Protein AF-0000000086746735 (afdb_homodimer)

InterPro domains:
  IPR012912 Plasmid pRiA4b, Orf3-like domain [PF07929] (5-179)
  IPR012912 Plasmid pRiA4b, Orf3-like domain [PTHR41878] (3-184)
  IPR024047 MM3350-like superfamily [G3DSA:3.10.290.30] (1-184)
  IPR024047 MM3350-like superfamily [SSF159941] (3-183)

Organism: NCBI:txid471575

Structure (mmCIF, N/CA/C/O backbone):
data_AF-0000000086746735-model_v1
#
loop_
_entity.id
_entity.type
_entity.pdbx_description
1 polymer 'Plasmid pRiA4b ORF-3 family protein'
#
loop_
_atom_site.group_PDB
_atom_site.id
_atom_site.type_symbol
_atom_site.label_atom_id
_atom_site.label_alt_id
_atom_site.label_comp_id
_atom_site.label_asym_id
_atom_site.label_entity_id
_atom_site.label_seq_id
_atom_site.pdbx_PDB_ins_code
_atom_site.Cartn_x
_atom_site.Cartn_y
_atom_site.Cartn_z
_atom_site.occupancy
_atom_site.B_iso_or_equiv
_atom_site.auth_seq_id
_atom_site.auth_comp_id
_atom_site.auth_asym_id
_atom_site.auth_atom_id
_atom_site.pdbx_PDB_model_num
ATOM 1 N N . MET A 1 1 ? 22.703 3.256 18.891 1 47.88 1 MET A N 1
ATOM 2 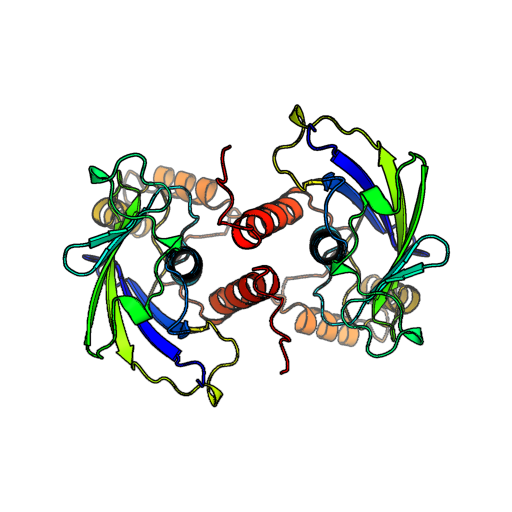C CA . MET A 1 1 ? 21.75 4.07 19.641 1 47.88 1 MET A CA 1
ATOM 3 C C . MET A 1 1 ? 20.328 3.59 19.422 1 47.88 1 MET A C 1
ATOM 5 O O . MET A 1 1 ? 20 3.078 18.344 1 47.88 1 MET A O 1
ATOM 9 N N . ASN A 1 2 ? 19.422 3.311 20.438 1 69.88 2 ASN A N 1
ATOM 10 C CA . ASN A 1 2 ? 18.078 2.756 20.422 1 69.88 2 ASN A CA 1
ATOM 11 C C . ASN A 1 2 ? 17.109 3.654 19.656 1 69.88 2 ASN A C 1
ATOM 13 O O . ASN A 1 2 ? 17.234 4.879 19.688 1 69.88 2 ASN A O 1
ATOM 17 N N . GLU A 1 3 ? 16.469 3.223 18.734 1 84 3 GLU A N 1
ATOM 18 C CA . GLU A 1 3 ? 15.5 3.977 17.953 1 84 3 GLU A CA 1
ATOM 19 C C . GLU A 1 3 ? 14.492 4.691 18.844 1 84 3 GLU A C 1
ATOM 21 O O . GLU A 1 3 ? 13.969 4.102 19.797 1 84 3 GLU A O 1
ATOM 26 N N . LYS A 1 4 ? 14.484 6.066 18.797 1 94.19 4 LYS A N 1
ATOM 27 C CA . LYS A 1 4 ? 13.477 6.867 19.484 1 94.19 4 LYS A CA 1
ATOM 28 C C . LYS A 1 4 ? 12.219 7.02 18.625 1 94.19 4 LYS A C 1
ATOM 30 O O . LYS A 1 4 ? 12.297 7.035 17.391 1 94.19 4 LYS A O 1
ATOM 35 N N . PHE A 1 5 ? 11.078 7.09 19.344 1 97.75 5 PHE A N 1
ATOM 36 C CA . PHE A 1 5 ? 9.82 7.285 18.641 1 97.75 5 PHE A CA 1
ATOM 37 C C . PHE A 1 5 ? 9.156 8.586 19.078 1 97.75 5 PHE A C 1
ATOM 39 O O . PHE A 1 5 ? 9.148 8.922 20.266 1 97.75 5 PHE A O 1
ATOM 46 N N . TYR A 1 6 ? 8.641 9.32 18.062 1 98.5 6 TYR A N 1
ATOM 47 C CA . TYR A 1 6 ? 7.938 10.586 18.281 1 98.5 6 TYR A CA 1
ATOM 48 C C . TYR A 1 6 ? 6.43 10.398 18.141 1 98.5 6 TYR A C 1
ATOM 50 O O . TYR A 1 6 ? 5.953 9.789 17.188 1 98.5 6 TYR A O 1
ATOM 58 N N . GLN A 1 7 ? 5.738 10.836 19.125 1 98.81 7 GLN A N 1
ATOM 59 C CA . GLN A 1 7 ? 4.297 10.992 18.984 1 98.81 7 GLN A CA 1
ATOM 60 C C . GLN A 1 7 ? 3.941 12.383 18.469 1 98.81 7 GLN A C 1
ATOM 62 O O . GLN A 1 7 ? 4.289 13.391 19.094 1 98.81 7 GLN A O 1
ATOM 67 N N . LEU A 1 8 ? 3.232 12.445 17.375 1 98.88 8 LEU A N 1
ATOM 68 C CA . LEU A 1 8 ? 2.857 13.688 16.719 1 98.88 8 LEU A CA 1
ATOM 69 C C . LEU A 1 8 ? 1.342 13.859 16.703 1 98.88 8 LEU A C 1
ATOM 71 O O . LEU A 1 8 ? 0.602 12.875 16.703 1 98.88 8 LEU A O 1
ATOM 75 N N . LYS A 1 9 ? 0.93 15.062 16.719 1 98.94 9 LYS A N 1
ATOM 76 C CA . LYS A 1 9 ? -0.452 15.414 16.406 1 98.94 9 LYS A CA 1
ATOM 77 C C . LYS A 1 9 ? -0.519 16.391 15.227 1 98.94 9 LYS A C 1
ATOM 79 O O . LYS A 1 9 ? 0.127 17.438 15.242 1 98.94 9 LYS A O 1
ATOM 84 N N . ILE A 1 10 ? -1.22 16 14.266 1 98.94 10 ILE A N 1
ATOM 85 C CA . ILE A 1 10 ? -1.415 16.859 13.102 1 98.94 10 ILE A CA 1
ATOM 86 C C . ILE A 1 10 ? -2.861 17.344 13.055 1 98.94 10 ILE A C 1
ATOM 88 O O . ILE A 1 10 ? -3.795 16.562 13.242 1 98.94 10 ILE A O 1
ATOM 92 N N . THR A 1 11 ? -3.033 18.609 12.859 1 98.94 11 THR A N 1
ATOM 93 C CA . THR A 1 11 ? -4.352 19.234 12.797 1 98.94 11 THR A CA 1
ATOM 94 C C . THR A 1 11 ? -4.488 20.078 11.539 1 98.94 11 THR A C 1
ATOM 96 O O . THR A 1 11 ? -3.578 20.844 11.195 1 98.94 11 THR A O 1
ATOM 99 N N . LEU A 1 12 ? -5.562 19.844 10.812 1 98.81 12 LEU A N 1
ATOM 100 C CA . LEU A 1 12 ? -5.867 20.719 9.688 1 98.81 12 LEU A CA 1
ATOM 101 C C . LEU A 1 12 ? -6.309 22.094 10.18 1 98.81 12 LEU A C 1
ATOM 103 O O . LEU A 1 12 ? -7.363 22.219 10.797 1 98.81 12 LEU A O 1
ATOM 107 N N . ILE A 1 13 ? -5.594 23.094 9.852 1 98.56 13 ILE A N 1
ATOM 108 C CA . ILE A 1 13 ? -5.812 24.438 10.375 1 98.56 13 ILE A CA 1
ATOM 109 C C . ILE A 1 13 ? -7.156 24.984 9.883 1 98.56 13 ILE A C 1
ATOM 111 O O . ILE A 1 13 ? -7.512 24.797 8.711 1 98.56 13 ILE A O 1
ATOM 115 N N . ASP A 1 14 ? -7.957 25.594 10.758 1 97.44 14 ASP A N 1
ATOM 116 C CA . ASP A 1 14 ? -9.203 26.328 10.516 1 97.44 14 ASP A CA 1
ATOM 117 C C . ASP A 1 14 ? -10.375 25.359 10.359 1 97.44 14 ASP A C 1
ATOM 119 O O . ASP A 1 14 ? -11.523 25.797 10.203 1 97.44 14 ASP A O 1
ATOM 123 N N . SER A 1 15 ? -10.109 24.078 10.383 1 97.31 15 SER A N 1
ATOM 124 C CA . SER A 1 15 ? -11.227 23.141 10.336 1 97.31 15 SER A CA 1
ATOM 125 C C . SER A 1 15 ? -12.062 23.203 11.609 1 97.31 15 SER A C 1
ATOM 127 O O . SER A 1 15 ? -11.516 23.281 12.711 1 97.31 15 SER A O 1
ATOM 129 N N . GLN A 1 16 ? -13.367 23.219 11.414 1 94.12 16 GLN A N 1
ATOM 130 C CA . GLN A 1 16 ? -14.305 23.25 12.531 1 94.12 16 GLN A CA 1
ATOM 131 C C . GLN A 1 16 ? -15.531 22.375 12.25 1 94.12 16 GLN A C 1
ATOM 133 O O . GLN A 1 16 ? -16.297 22.656 11.32 1 94.12 16 GLN A O 1
ATOM 138 N N . PRO A 1 17 ? -15.781 21.391 13.109 1 95.56 17 PRO A N 1
ATOM 139 C CA . PRO A 1 17 ? -14.898 20.906 14.172 1 95.56 17 PRO A CA 1
ATOM 140 C C . PRO A 1 17 ? -13.539 20.453 13.633 1 95.56 17 PRO A C 1
ATOM 142 O O . PRO A 1 17 ? -13.398 20.203 12.438 1 95.56 17 PRO A O 1
ATOM 145 N N . ALA A 1 18 ? -12.648 20.281 14.508 1 98.06 18 ALA A N 1
ATOM 146 C CA . ALA A 1 18 ? -11.258 20.047 14.125 1 98.06 18 ALA A CA 1
ATOM 147 C C . ALA A 1 18 ? -11.094 18.688 13.461 1 98.06 18 ALA A C 1
ATOM 149 O O . ALA A 1 18 ? -11.68 17.703 13.898 1 98.06 18 ALA A O 1
ATOM 150 N N . ILE A 1 19 ? -10.406 18.641 12.43 1 98.69 19 ILE A N 1
ATOM 151 C CA . ILE A 1 19 ? -9.906 17.422 11.797 1 98.69 19 ILE A CA 1
ATOM 152 C C . ILE A 1 19 ? -8.453 17.188 12.203 1 98.69 19 ILE A C 1
ATOM 154 O O . ILE A 1 19 ? -7.582 18.016 11.93 1 98.69 19 ILE A O 1
ATOM 158 N N . TRP A 1 20 ? -8.195 16.062 12.844 1 98.88 20 TRP A N 1
ATOM 159 C CA . TRP A 1 20 ? -6.844 15.867 13.352 1 98.88 20 TRP A CA 1
ATOM 160 C C . TRP A 1 20 ? -6.527 14.375 13.484 1 98.88 20 TRP A C 1
ATOM 162 O O . TRP A 1 20 ? -7.426 13.539 13.414 1 98.88 20 TRP A O 1
ATOM 172 N N . ARG A 1 21 ? -5.25 14.102 13.578 1 98.94 21 ARG A N 1
ATOM 173 C CA . ARG A 1 21 ? -4.727 12.766 13.828 1 98.94 21 ARG A CA 1
ATOM 174 C C . ARG A 1 21 ? -3.607 12.797 14.859 1 98.94 21 ARG A C 1
ATOM 176 O O . ARG A 1 21 ? -2.816 13.734 14.898 1 98.94 21 ARG A O 1
ATOM 183 N N . ARG A 1 22 ? -3.525 11.836 15.719 1 98.88 22 ARG A N 1
ATOM 184 C CA . ARG A 1 22 ? -2.4 11.555 16.609 1 98.88 22 ARG A CA 1
ATOM 185 C C . ARG A 1 22 ? -1.713 10.25 16.203 1 98.88 22 ARG A C 1
ATOM 187 O O . ARG A 1 22 ? -2.354 9.195 16.141 1 98.88 22 ARG A O 1
ATOM 194 N N . PHE A 1 23 ? -0.438 10.312 15.891 1 98.81 23 PHE A N 1
ATOM 195 C CA . PHE A 1 23 ? 0.25 9.125 15.391 1 98.81 23 PHE A CA 1
ATOM 196 C C . PHE A 1 23 ? 1.713 9.125 15.812 1 98.81 23 PHE A C 1
ATOM 198 O O . PHE A 1 23 ? 2.229 10.148 16.281 1 98.81 23 PHE A O 1
ATOM 205 N N . VAL A 1 24 ? 2.346 7.988 15.719 1 98.69 24 VAL A N 1
ATOM 206 C CA . VAL A 1 24 ? 3.725 7.793 16.156 1 98.69 24 VAL A CA 1
ATOM 207 C C . VAL A 1 24 ? 4.598 7.426 14.961 1 98.69 24 VAL A C 1
ATOM 209 O O . VAL A 1 24 ? 4.172 6.684 14.078 1 98.69 24 VAL A O 1
ATOM 212 N N . VAL A 1 25 ? 5.773 7.98 14.961 1 98.06 25 VAL A N 1
ATOM 213 C CA . VAL A 1 25 ? 6.762 7.68 13.93 1 98.06 25 VAL A CA 1
ATOM 214 C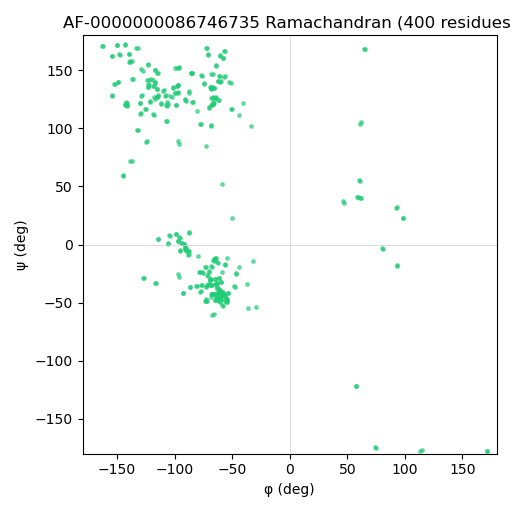 C . VAL A 1 25 ? 8.141 7.531 14.562 1 98.06 25 VAL A C 1
ATOM 216 O O . VAL A 1 25 ? 8.391 8.047 15.664 1 98.06 25 VAL A O 1
ATOM 219 N N . PRO A 1 26 ? 9.055 6.809 13.844 1 96.56 26 PRO A N 1
ATOM 220 C CA . PRO A 1 26 ? 10.445 6.895 14.289 1 96.56 26 PRO A CA 1
ATOM 221 C C . PRO A 1 26 ? 10.992 8.32 14.242 1 96.56 26 PRO A C 1
ATOM 223 O O . PRO A 1 26 ? 10.703 9.07 13.305 1 96.56 26 PRO A O 1
ATOM 226 N N . ALA A 1 27 ? 11.734 8.609 15.25 1 97 27 ALA A N 1
ATOM 227 C CA . ALA A 1 27 ? 12.336 9.938 15.273 1 97 27 ALA A CA 1
ATOM 228 C C . ALA A 1 27 ? 13.258 10.148 14.078 1 97 27 ALA A C 1
ATOM 230 O O . ALA A 1 27 ? 13.406 11.266 13.586 1 97 27 ALA A O 1
ATOM 231 N N . SER A 1 28 ? 13.859 9.102 13.562 1 94.75 28 SER A N 1
ATOM 232 C CA . SER A 1 28 ? 14.836 9.148 12.477 1 94.75 28 SER A CA 1
ATOM 233 C C . SER A 1 28 ? 14.148 9.102 11.109 1 94.75 28 SER A C 1
ATOM 235 O O . SER A 1 28 ? 14.805 8.945 10.086 1 94.75 28 SER A O 1
ATOM 237 N N . ILE A 1 29 ? 12.852 9.242 11.039 1 93.88 29 ILE A N 1
ATOM 238 C CA . ILE A 1 29 ? 12.125 9.164 9.781 1 93.88 29 ILE A CA 1
ATOM 239 C C . ILE A 1 29 ? 12.539 10.328 8.875 1 93.88 29 ILE A C 1
ATOM 241 O O . ILE A 1 29 ? 12.547 11.484 9.312 1 93.88 29 ILE A O 1
ATOM 245 N N . PRO A 1 30 ? 12.953 10.039 7.664 1 92.56 30 PRO A N 1
ATOM 246 C CA . PRO A 1 30 ? 13.156 11.148 6.723 1 92.56 30 PRO A CA 1
ATOM 247 C C . PRO A 1 30 ? 11.867 11.883 6.387 1 92.56 30 PRO A C 1
ATOM 249 O O . PRO A 1 30 ? 10.789 11.281 6.387 1 92.56 30 PRO A O 1
ATOM 252 N N . LEU A 1 31 ? 11.961 13.102 6.02 1 95.06 31 LEU A N 1
ATOM 253 C CA . LEU A 1 31 ? 10.773 13.93 5.844 1 95.06 31 LEU A CA 1
ATOM 254 C C . LEU A 1 31 ? 9.969 13.469 4.637 1 95.06 31 LEU A C 1
ATOM 256 O O . LEU A 1 31 ? 8.742 13.633 4.605 1 95.06 31 LEU A O 1
ATOM 260 N N . ASP A 1 32 ? 10.617 12.93 3.621 1 92.31 32 ASP A N 1
ATOM 261 C CA . ASP A 1 32 ? 9.844 12.406 2.496 1 92.31 32 ASP A CA 1
ATOM 262 C C . ASP A 1 32 ? 8.984 11.227 2.926 1 92.31 32 ASP A C 1
ATOM 264 O O . ASP A 1 32 ? 7.867 11.047 2.424 1 92.31 32 ASP A O 1
ATOM 268 N N . ARG A 1 33 ? 9.477 10.422 3.883 1 93.44 33 ARG A N 1
ATOM 269 C CA . ARG A 1 33 ? 8.695 9.32 4.426 1 93.44 33 ARG A CA 1
ATOM 270 C C . ARG A 1 33 ? 7.637 9.82 5.402 1 93.44 33 ARG A C 1
ATOM 272 O O . ARG A 1 33 ? 6.555 9.242 5.508 1 93.44 33 ARG A O 1
ATOM 279 N N . LEU A 1 34 ? 7.973 10.844 6.113 1 96.56 34 LEU A N 1
ATOM 280 C CA . LEU A 1 34 ? 6.953 11.469 6.949 1 96.56 34 LEU A CA 1
ATOM 281 C C . LEU A 1 34 ? 5.785 11.969 6.102 1 96.56 34 LEU A C 1
ATOM 283 O O . LEU A 1 34 ? 4.625 11.844 6.5 1 96.56 34 LEU A O 1
ATOM 287 N N . HIS A 1 35 ? 6.113 12.547 4.949 1 96.25 35 HIS A N 1
ATOM 288 C CA . HIS A 1 35 ? 5.062 12.945 4.016 1 96.25 35 HIS A CA 1
ATOM 289 C C . HIS A 1 35 ? 4.152 11.766 3.678 1 96.25 35 HIS A C 1
ATOM 291 O O . HIS A 1 35 ? 2.928 11.891 3.721 1 96.25 35 HIS A O 1
ATOM 297 N N . ASP A 1 36 ? 4.766 10.625 3.352 1 94.94 36 ASP A N 1
ATOM 298 C CA . ASP A 1 36 ? 3.971 9.445 3.047 1 94.94 36 ASP A CA 1
ATOM 299 C C . ASP A 1 36 ? 3.037 9.094 4.203 1 94.94 36 ASP A C 1
ATOM 301 O O . ASP A 1 36 ? 1.854 8.82 3.994 1 94.94 36 ASP A O 1
ATOM 305 N N . ALA A 1 37 ? 3.604 9.062 5.395 1 97.25 37 ALA A N 1
ATOM 306 C CA . ALA A 1 37 ? 2.818 8.742 6.586 1 97.25 37 ALA A CA 1
ATOM 307 C C . ALA A 1 37 ? 1.656 9.711 6.754 1 97.25 37 ALA A C 1
ATOM 309 O O . ALA A 1 37 ? 0.536 9.305 7.066 1 97.25 37 ALA A O 1
ATOM 310 N N . ILE A 1 38 ? 1.891 10.977 6.539 1 98.5 38 ILE A N 1
ATOM 311 C CA . ILE A 1 38 ? 0.874 12.016 6.688 1 98.5 38 ILE A CA 1
ATOM 312 C C . ILE A 1 38 ? -0.246 11.781 5.676 1 98.5 38 ILE A C 1
ATOM 314 O O . ILE A 1 38 ? -1.428 11.883 6.016 1 98.5 38 ILE A O 1
ATOM 318 N N . GLN A 1 39 ? 0.134 11.516 4.457 1 97.62 39 GLN A N 1
ATOM 319 C CA . GLN A 1 39 ? -0.87 11.211 3.441 1 97.62 39 GLN A CA 1
ATOM 320 C C . GLN A 1 39 ? -1.782 10.078 3.889 1 97.62 39 GLN A C 1
ATOM 322 O O . GLN A 1 39 ? -3.004 10.164 3.746 1 97.62 39 GLN A O 1
ATOM 327 N N . ILE A 1 40 ? -1.167 9.094 4.492 1 97.44 40 ILE A N 1
ATOM 328 C CA . ILE A 1 40 ? -1.916 7.914 4.898 1 97.44 40 ILE A CA 1
ATOM 329 C C . ILE A 1 40 ? -2.787 8.242 6.109 1 97.44 40 ILE A C 1
ATOM 331 O O . ILE A 1 40 ? -3.99 7.977 6.109 1 97.44 40 ILE A O 1
ATOM 335 N N . VAL A 1 41 ? -2.277 8.859 7.125 1 98.62 41 VAL A N 1
ATOM 336 C CA . VAL A 1 41 ? -3.018 9.047 8.367 1 98.62 41 VAL A CA 1
ATOM 337 C C . VAL A 1 41 ? -4.141 10.055 8.156 1 98.62 41 VAL A C 1
ATOM 339 O O . VAL A 1 41 ? -5.211 9.945 8.766 1 98.62 41 VAL A O 1
ATOM 342 N N . MET A 1 42 ? -3.939 11.023 7.336 1 98.44 42 MET A N 1
ATOM 343 C CA . MET A 1 42 ? -4.988 12.008 7.074 1 98.44 42 MET A CA 1
ATOM 344 C C . MET A 1 42 ? -5.992 11.469 6.059 1 98.44 42 MET A C 1
ATOM 346 O O . MET A 1 42 ? -7.176 11.805 6.109 1 98.44 42 MET A O 1
ATOM 350 N N . GLY A 1 43 ? -5.449 10.703 5.117 1 96.56 43 GLY A N 1
ATOM 351 C CA . GLY A 1 43 ? -6.305 10.18 4.066 1 96.56 43 GLY A CA 1
ATOM 352 C C . GLY A 1 43 ? -6.246 10.992 2.789 1 96.56 43 GLY A C 1
ATOM 353 O O . GLY A 1 43 ? -7.215 11.031 2.025 1 96.56 43 GLY A O 1
ATOM 354 N N . TRP A 1 44 ? -5.191 11.734 2.572 1 96.5 44 TRP A N 1
ATOM 355 C CA . TRP A 1 44 ? -4.961 12.414 1.303 1 96.5 44 TRP A CA 1
ATOM 356 C C . TRP A 1 44 ? -4.578 11.422 0.211 1 96.5 44 TRP A C 1
ATOM 358 O O . TRP A 1 44 ? -4.297 10.258 0.495 1 96.5 44 TRP A O 1
ATOM 368 N N . GLN A 1 45 ? -4.555 11.875 -1.029 1 91.88 45 GLN A N 1
ATOM 369 C CA . GLN A 1 45 ? -4.309 10.961 -2.146 1 91.88 45 GLN A CA 1
ATOM 370 C C . GLN A 1 45 ? -2.988 11.289 -2.84 1 91.88 45 GLN A C 1
ATOM 372 O O . GLN A 1 45 ? -2.701 10.758 -3.916 1 91.88 45 GLN A O 1
ATOM 377 N N . ASP A 1 46 ? -2.248 12.234 -2.295 1 93.12 46 ASP A N 1
ATOM 378 C CA . ASP A 1 46 ? -0.935 12.609 -2.816 1 93.12 46 ASP A CA 1
ATOM 379 C C . ASP A 1 46 ? -1.03 13.07 -4.27 1 93.12 46 ASP A C 1
ATOM 381 O O . ASP A 1 46 ? -0.188 12.711 -5.094 1 93.12 46 ASP A O 1
ATOM 385 N N . SER A 1 47 ? -2.006 13.797 -4.578 1 92 47 SER A N 1
ATOM 386 C CA . SER A 1 47 ? -2.236 14.266 -5.941 1 92 47 SER A CA 1
ATOM 387 C C . SER A 1 47 ? -1.562 15.609 -6.18 1 92 47 SER A C 1
ATOM 389 O O . SER A 1 47 ? -1.56 16.125 -7.305 1 92 47 SER A O 1
ATOM 391 N N . HIS A 1 48 ? -0.962 16.172 -5.168 1 93.62 48 HIS A N 1
ATOM 392 C CA . HIS A 1 48 ? -0.392 17.516 -5.25 1 93.62 48 HIS A CA 1
ATOM 393 C C . HIS A 1 48 ? 0.95 17.594 -4.531 1 93.62 48 HIS A C 1
ATOM 395 O O . HIS A 1 48 ? 1.295 16.688 -3.758 1 93.62 48 HIS A O 1
ATOM 401 N N . LEU A 1 49 ? 1.668 18.641 -4.824 1 93.81 49 LEU A N 1
ATOM 402 C CA . LEU A 1 49 ? 2.924 18.922 -4.137 1 93.81 49 LEU A CA 1
ATOM 403 C C . LEU A 1 49 ? 2.67 19.359 -2.695 1 93.81 49 LEU A C 1
ATOM 405 O O . LEU A 1 49 ? 1.539 19.688 -2.334 1 93.81 49 LEU A O 1
ATOM 409 N N . HIS A 1 50 ? 3.738 19.281 -1.952 1 96.69 50 HIS A N 1
ATOM 410 C CA . HIS A 1 50 ? 3.666 19.656 -0.544 1 96.69 50 HIS A CA 1
ATOM 411 C C . HIS A 1 50 ? 4.945 20.359 -0.095 1 96.69 50 HIS A C 1
ATOM 413 O O . HIS A 1 50 ? 5.906 20.453 -0.86 1 96.69 50 HIS A O 1
ATOM 419 N N . GLU A 1 51 ? 4.832 20.875 1.13 1 96.38 51 GLU A N 1
ATOM 420 C CA . GLU A 1 51 ? 5.973 21.547 1.746 1 96.38 51 GLU A CA 1
ATOM 421 C C . GLU A 1 51 ? 5.922 21.438 3.268 1 96.38 51 GLU A C 1
ATOM 423 O O . GLU A 1 51 ? 4.855 21.578 3.869 1 96.38 51 GLU A O 1
ATOM 428 N N . PHE A 1 52 ? 7.121 21.172 3.803 1 97.88 52 PHE A N 1
ATOM 429 C CA . PHE A 1 52 ? 7.293 21.328 5.242 1 97.88 52 PHE A CA 1
ATOM 430 C C . PHE A 1 52 ? 7.91 22.672 5.57 1 97.88 52 PHE A C 1
ATOM 432 O O . PHE A 1 52 ? 8.828 23.125 4.883 1 97.88 52 PHE A O 1
ATOM 439 N N . ARG A 1 53 ? 7.406 23.312 6.57 1 97.38 53 ARG A N 1
ATOM 440 C CA . ARG A 1 53 ? 8.008 24.516 7.129 1 97.38 53 ARG A CA 1
ATOM 441 C C . ARG A 1 53 ? 8.406 24.312 8.586 1 97.38 53 ARG A C 1
ATOM 443 O O . ARG A 1 53 ? 7.547 24.219 9.461 1 97.38 53 ARG A O 1
ATOM 450 N N . ILE A 1 54 ? 9.625 24.297 8.875 1 96.44 54 ILE A N 1
ATOM 451 C CA . ILE A 1 54 ? 10.18 24.047 10.203 1 96.44 54 ILE A CA 1
ATOM 452 C C . ILE A 1 54 ? 11.188 25.141 10.555 1 96.44 54 ILE A C 1
ATOM 454 O O . ILE A 1 54 ? 12.281 25.188 9.992 1 96.44 54 ILE A O 1
ATOM 458 N N . GLY A 1 55 ? 10.789 25.922 11.539 1 92.06 55 GLY A N 1
ATOM 459 C CA . GLY A 1 55 ? 11.602 27.109 11.766 1 92.06 55 GLY A CA 1
ATOM 460 C C . GLY A 1 55 ? 11.703 28 10.539 1 92.06 55 GLY A C 1
ATOM 461 O O . GLY A 1 55 ? 10.688 28.422 9.984 1 92.06 55 GLY A O 1
ATOM 462 N N . LYS A 1 56 ? 12.953 28.25 10.055 1 90.75 56 LYS A N 1
ATOM 463 C CA . LYS A 1 56 ? 13.172 29.094 8.891 1 90.75 56 LYS A CA 1
ATOM 464 C C . LYS A 1 56 ? 13.336 28.266 7.621 1 90.75 56 LYS A C 1
ATOM 466 O O . LYS A 1 56 ? 13.508 28.812 6.531 1 90.75 56 LYS A O 1
ATOM 471 N N . GLN A 1 57 ? 13.188 27 7.805 1 92.75 57 GLN A N 1
ATOM 472 C CA . GLN A 1 57 ? 13.484 26.125 6.676 1 92.75 57 GLN A CA 1
ATOM 473 C C . GLN A 1 57 ? 12.219 25.734 5.938 1 92.75 57 GLN A C 1
ATOM 475 O O . GLN A 1 57 ? 11.18 25.484 6.562 1 92.75 57 GLN A O 1
ATOM 480 N N . ARG A 1 58 ? 12.328 25.781 4.676 1 95.5 58 ARG A N 1
ATOM 481 C CA . ARG A 1 58 ? 11.344 25.203 3.77 1 95.5 58 ARG A CA 1
ATOM 482 C C . ARG A 1 58 ? 11.883 23.938 3.111 1 95.5 58 ARG A C 1
ATOM 484 O O . ARG A 1 58 ? 12.938 23.969 2.48 1 95.5 58 ARG A O 1
ATOM 491 N N . LEU A 1 59 ? 11.203 22.828 3.326 1 95.5 59 LEU A N 1
ATOM 492 C CA . LEU A 1 59 ? 11.648 21.531 2.795 1 95.5 59 LEU A CA 1
ATOM 493 C C . LEU A 1 59 ? 10.633 20.969 1.815 1 95.5 59 LEU A C 1
ATOM 495 O O . LEU A 1 59 ? 9.453 20.828 2.154 1 95.5 59 LEU A O 1
ATOM 499 N N . THR A 1 60 ? 11.102 20.656 0.621 1 93.38 60 THR A N 1
ATOM 500 C CA . THR A 1 60 ? 10.211 20.219 -0.444 1 93.38 60 THR A CA 1
ATOM 501 C C . THR A 1 60 ? 10.75 18.953 -1.123 1 93.38 60 THR A C 1
ATOM 503 O O . THR A 1 60 ? 11.867 18.531 -0.839 1 93.38 60 THR A O 1
ATOM 506 N N . GLU A 1 61 ? 9.953 18.359 -1.929 1 87.06 61 GLU A N 1
ATOM 507 C CA . GLU A 1 61 ? 10.312 17.109 -2.59 1 87.06 61 GLU A CA 1
ATOM 508 C C . GLU A 1 61 ? 11.352 17.344 -3.684 1 87.06 61 GLU A C 1
ATOM 510 O O . GLU A 1 61 ? 12.289 16.562 -3.838 1 87.06 61 GLU A O 1
ATOM 515 N N . MET A 1 62 ? 11.18 18.281 -4.484 1 80.19 62 MET A N 1
ATOM 516 C CA . MET A 1 62 ? 12.062 18.5 -5.633 1 80.19 62 MET A CA 1
ATOM 517 C C . MET A 1 62 ? 12.367 19.969 -5.82 1 80.19 62 MET A C 1
ATOM 519 O O . MET A 1 62 ? 11.945 20.578 -6.805 1 80.19 62 MET A O 1
ATOM 523 N N . PRO A 1 63 ? 13.156 20.422 -4.902 1 81.06 63 PRO A N 1
ATOM 524 C CA . PRO A 1 63 ? 13.508 21.828 -5.117 1 81.06 63 PRO A CA 1
ATOM 525 C C . PRO A 1 63 ? 14.367 22.047 -6.363 1 81.06 63 PRO A C 1
ATOM 527 O O . PRO A 1 63 ? 15.336 21.312 -6.578 1 81.06 63 PRO A O 1
ATOM 530 N N . GLU A 1 64 ? 13.836 22.844 -7.23 1 76.19 64 GLU A N 1
ATOM 531 C CA . GLU A 1 64 ? 14.586 23.125 -8.445 1 76.19 64 GLU A CA 1
ATOM 532 C C . GLU A 1 64 ? 15.695 24.141 -8.188 1 76.19 64 GLU A C 1
ATOM 534 O O . GLU A 1 64 ? 16.766 24.078 -8.797 1 76.19 64 GLU A O 1
ATOM 539 N N . GLU A 1 65 ? 15.445 25.109 -7.445 1 76.62 65 GLU A N 1
ATOM 540 C CA . GLU A 1 65 ? 16.391 26.141 -7.027 1 76.62 65 GLU A CA 1
ATOM 541 C C . GLU A 1 65 ? 16.406 26.297 -5.512 1 76.62 65 GLU A C 1
ATOM 543 O O . GLU A 1 65 ? 15.43 25.953 -4.844 1 76.62 65 GLU A O 1
ATOM 548 N N . PRO A 1 66 ? 17.562 26.672 -5.082 1 72.38 66 PRO A N 1
ATOM 549 C CA . PRO A 1 66 ? 17.656 26.859 -3.635 1 72.38 66 PRO A CA 1
ATOM 550 C C . PRO A 1 66 ? 16.516 27.688 -3.066 1 72.38 66 PRO A C 1
ATOM 552 O O . PRO A 1 66 ? 16.078 27.469 -1.933 1 72.38 66 PRO A O 1
ATOM 555 N N . SER A 1 67 ? 16.094 28.625 -3.789 1 78.12 67 SER A N 1
ATOM 556 C CA . SER A 1 67 ? 15.008 29.484 -3.316 1 78.12 67 SER A CA 1
ATOM 557 C C . SER A 1 67 ? 13.719 28.688 -3.148 1 78.12 67 SER A C 1
ATOM 559 O O . SER A 1 67 ? 12.812 29.109 -2.438 1 78.12 67 SER A O 1
ATOM 561 N N . ASP A 1 68 ? 13.727 27.5 -3.656 1 80.44 68 ASP A N 1
ATOM 562 C CA . ASP A 1 68 ? 12.531 26.656 -3.623 1 80.44 68 ASP A CA 1
ATOM 563 C C . ASP A 1 68 ? 12.492 25.812 -2.354 1 80.44 68 ASP A C 1
ATOM 565 O O . ASP A 1 68 ? 11.484 25.156 -2.066 1 80.44 68 ASP A O 1
ATOM 569 N N . GLY A 1 69 ? 13.586 25.922 -1.615 1 89.06 69 GLY A N 1
ATOM 570 C CA . GLY A 1 69 ? 13.641 25.125 -0.399 1 89.06 69 GLY A CA 1
ATOM 571 C C . GLY A 1 69 ? 14.727 24.078 -0.427 1 89.06 69 GLY A C 1
ATOM 572 O O . GLY A 1 69 ? 15.602 24.109 -1.293 1 89.06 69 GLY A O 1
ATOM 573 N N . LYS A 1 70 ? 14.773 23.312 0.602 1 91.69 70 LYS A N 1
ATOM 574 C CA . LYS A 1 70 ? 15.711 22.203 0.732 1 91.69 70 LYS A CA 1
ATOM 575 C C . LYS A 1 70 ? 15.031 20.875 0.404 1 91.69 70 LYS A C 1
ATOM 577 O O . LYS A 1 70 ? 13.805 20.75 0.521 1 91.69 70 LYS A O 1
ATOM 582 N N . GLU A 1 71 ? 15.82 19.984 -0.044 1 90.81 71 GLU A N 1
ATOM 583 C CA . GLU A 1 71 ? 15.297 18.656 -0.347 1 90.81 71 GLU A CA 1
ATOM 584 C C . GLU A 1 71 ? 14.883 17.922 0.925 1 90.81 71 GLU A C 1
ATOM 586 O O . GLU A 1 71 ? 15.727 17.609 1.767 1 90.81 71 GLU A O 1
ATOM 591 N N . GLU A 1 72 ? 13.711 17.578 1.015 1 92.44 72 GLU A N 1
ATOM 592 C CA . GLU A 1 72 ? 13.148 17.062 2.258 1 92.44 72 GLU A CA 1
ATOM 593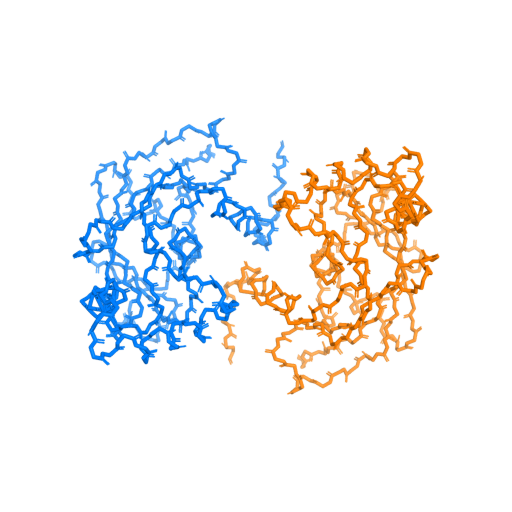 C C . GLU A 1 72 ? 13.734 15.688 2.592 1 92.44 72 GLU A C 1
ATOM 595 O O . GLU A 1 72 ? 13.914 15.359 3.764 1 92.44 72 GLU A O 1
ATOM 600 N N . GLY A 1 73 ? 14.016 14.883 1.594 1 90.19 73 GLY A N 1
ATOM 601 C CA . GLY A 1 73 ? 14.484 13.523 1.808 1 90.19 73 GLY A CA 1
ATOM 602 C C . GLY A 1 73 ? 15.852 13.469 2.463 1 90.19 73 GLY A C 1
ATOM 603 O O . GLY A 1 73 ? 16.281 12.414 2.939 1 90.19 73 GLY A O 1
ATOM 604 N N . LEU A 1 74 ? 16.547 14.539 2.533 1 89.94 74 LEU A N 1
ATOM 605 C CA . LEU A 1 74 ? 17.891 14.594 3.086 1 89.94 74 LEU A CA 1
ATOM 606 C C . LEU A 1 74 ? 17.859 14.883 4.582 1 89.94 74 LEU A C 1
ATOM 608 O O . LEU A 1 74 ? 18.891 14.875 5.246 1 89.94 74 LEU A O 1
ATOM 612 N N . TYR A 1 75 ? 16.688 15.109 5.129 1 92.31 75 TYR A N 1
ATOM 613 C CA . TYR A 1 75 ? 16.562 15.484 6.531 1 92.31 75 TYR A CA 1
ATOM 614 C C . TYR A 1 75 ? 15.68 14.492 7.281 1 92.31 75 TYR A C 1
ATOM 616 O O . TYR A 1 75 ? 14.648 14.047 6.762 1 92.31 75 TYR A O 1
ATOM 624 N N . ARG A 1 76 ? 16.156 14.203 8.414 1 95.69 76 ARG A N 1
ATOM 625 C CA . ARG A 1 76 ? 15.344 13.406 9.328 1 95.69 76 ARG A CA 1
ATOM 626 C C . ARG A 1 76 ? 14.594 14.289 10.312 1 95.69 76 ARG A C 1
ATOM 628 O O . ARG A 1 76 ? 15.055 15.383 10.656 1 95.69 76 ARG A O 1
ATOM 635 N N . LEU A 1 77 ? 13.5 13.867 10.797 1 96.75 77 LEU A N 1
ATOM 636 C CA . LEU A 1 77 ? 12.664 14.656 11.688 1 96.75 77 LEU A CA 1
ATOM 637 C C . LEU A 1 77 ? 13.438 15.062 12.945 1 96.75 77 LEU A C 1
ATOM 639 O O . LEU A 1 77 ? 13.406 16.219 13.344 1 96.75 77 LEU A O 1
ATOM 643 N N . MET A 1 78 ? 14.172 14.102 13.492 1 95.94 78 MET A N 1
ATOM 644 C CA . MET A 1 78 ? 14.867 14.336 14.75 1 95.94 78 MET A CA 1
ATOM 645 C C . MET A 1 78 ? 15.992 15.352 14.57 1 95.94 78 MET A C 1
ATOM 647 O O . MET A 1 78 ? 16.516 15.891 15.547 1 95.94 78 MET A O 1
ATOM 651 N N . ASP A 1 79 ? 16.406 15.555 13.352 1 93.75 79 ASP A N 1
ATOM 652 C CA . ASP A 1 79 ? 17.422 16.562 13.07 1 93.75 79 ASP A CA 1
ATOM 653 C C . ASP A 1 79 ? 16.844 17.969 13.188 1 93.75 79 ASP A C 1
ATOM 655 O O . ASP A 1 79 ? 17.594 18.938 13.375 1 93.75 79 ASP A O 1
ATOM 659 N N . LEU A 1 80 ? 15.586 18.094 13.117 1 95.38 80 LEU A N 1
ATOM 660 C CA . LEU A 1 80 ? 14.953 19.391 12.969 1 95.38 80 LEU A CA 1
ATOM 661 C C . LEU A 1 80 ? 14.078 19.719 14.172 1 95.38 80 LEU A C 1
ATOM 663 O O . LEU A 1 80 ? 13.875 20.891 14.508 1 95.38 80 LEU A O 1
ATOM 667 N N . ILE A 1 81 ? 13.484 18.719 14.758 1 95.69 81 ILE A N 1
ATOM 668 C CA . ILE A 1 81 ? 12.57 18.859 15.883 1 95.69 81 ILE A CA 1
ATOM 669 C C . ILE A 1 81 ? 12.969 17.891 17 1 95.69 81 ILE A C 1
ATOM 671 O O . ILE A 1 81 ? 12.953 16.672 16.812 1 95.69 81 ILE A O 1
ATOM 675 N N . LYS A 1 82 ? 13.25 18.391 18.172 1 93.94 82 LYS A N 1
ATOM 676 C CA . LYS A 1 82 ? 13.766 17.531 19.219 1 93.94 82 LYS A CA 1
ATOM 677 C C . LYS A 1 82 ? 12.938 17.656 20.5 1 93.94 82 LYS A C 1
ATOM 679 O O . LYS A 1 82 ? 12.797 16.703 21.25 1 93.94 82 LYS A O 1
ATOM 684 N N . GLN A 1 83 ? 12.383 18.797 20.656 1 95.06 83 GLN A N 1
ATOM 685 C CA . GLN A 1 83 ? 11.781 19.094 21.953 1 95.06 83 GLN A CA 1
ATOM 686 C C . GLN A 1 83 ? 10.266 18.922 21.906 1 95.06 83 GLN A C 1
ATOM 688 O O . GLN A 1 83 ? 9.602 19.438 21.016 1 95.06 83 GLN A O 1
ATOM 693 N N . LYS A 1 84 ? 9.789 18.266 22.938 1 96.88 84 LYS A N 1
ATOM 694 C CA . LYS A 1 84 ? 8.344 18.188 23.141 1 96.88 84 LYS A CA 1
ATOM 695 C C . LYS A 1 84 ? 7.699 19.562 23.094 1 96.88 84 LYS A C 1
ATOM 697 O O . LYS A 1 84 ? 8.234 20.516 23.672 1 96.88 84 LYS A O 1
ATOM 702 N N . GLY A 1 85 ? 6.562 19.656 22.469 1 97.75 85 GLY A N 1
ATOM 703 C CA . GLY A 1 85 ? 5.82 20.906 22.422 1 97.75 85 GLY A CA 1
ATOM 704 C C . GLY A 1 85 ? 6.137 21.734 21.203 1 97.75 85 GLY A C 1
ATOM 705 O O . GLY A 1 85 ? 5.379 22.641 20.844 1 97.75 85 GLY A O 1
ATOM 706 N N . ARG A 1 86 ? 7.227 21.469 20.531 1 97.44 86 ARG A N 1
ATOM 707 C CA . ARG A 1 86 ? 7.57 22.203 19.328 1 97.44 86 ARG A CA 1
ATOM 708 C C . ARG A 1 86 ? 6.594 21.891 18.188 1 97.44 86 ARG A C 1
ATOM 710 O O . ARG A 1 86 ? 6.102 20.766 18.094 1 97.44 86 ARG A O 1
ATOM 717 N N . THR A 1 87 ? 6.387 22.922 17.391 1 98.19 87 THR A N 1
ATOM 718 C CA . THR A 1 87 ? 5.438 22.797 16.281 1 98.19 87 THR A CA 1
ATOM 719 C C . THR A 1 87 ? 6.105 23.109 14.953 1 98.19 87 THR A C 1
ATOM 721 O O . THR A 1 87 ? 7.148 23.766 14.914 1 98.19 87 THR A O 1
ATOM 724 N N . PHE A 1 88 ? 5.551 22.562 13.867 1 98.44 88 PHE A N 1
ATOM 725 C CA . PHE A 1 88 ? 5.918 22.922 12.508 1 98.44 88 PHE A CA 1
ATOM 726 C C . PHE A 1 88 ? 4.734 22.75 11.562 1 98.44 88 PHE A C 1
ATOM 728 O O . PHE A 1 88 ? 3.68 22.266 11.969 1 98.44 88 PHE A O 1
ATOM 735 N N . SER A 1 89 ? 4.91 23.219 10.344 1 98.56 89 SER A N 1
ATOM 736 C CA . SER A 1 89 ? 3.771 23.25 9.43 1 98.56 89 SER A CA 1
ATOM 737 C C . SER A 1 89 ? 3.982 22.312 8.242 1 98.56 89 SER A C 1
ATOM 739 O O . SER A 1 89 ? 5.117 22.062 7.84 1 98.56 89 SER A O 1
ATOM 741 N N . TYR A 1 90 ? 2.973 21.781 7.785 1 98.69 90 TYR A N 1
ATOM 742 C CA . TYR A 1 90 ? 2.865 20.984 6.57 1 98.69 90 TYR A CA 1
ATOM 743 C C . TYR A 1 90 ? 1.791 21.547 5.645 1 98.69 90 TYR A C 1
ATOM 745 O O . TYR A 1 90 ? 0.621 21.625 6.023 1 98.69 90 TYR A O 1
ATOM 753 N N . ILE A 1 91 ? 2.172 22 4.473 1 98.19 91 ILE A N 1
ATOM 754 C CA . ILE A 1 91 ? 1.242 22.531 3.482 1 98.19 91 ILE A CA 1
ATOM 755 C C . ILE A 1 91 ? 1.099 21.547 2.322 1 98.19 91 ILE A C 1
ATOM 757 O O . ILE A 1 91 ? 2.098 21.094 1.753 1 98.19 91 ILE A O 1
ATOM 761 N N . TYR A 1 92 ? -0.13 21.234 2.014 1 98 92 TYR A N 1
ATOM 762 C CA . TYR A 1 92 ? -0.445 20.297 0.94 1 98 92 TYR A CA 1
ATOM 763 C C . TYR A 1 92 ? -1.356 20.938 -0.096 1 98 92 TYR A C 1
ATOM 765 O O . TYR A 1 92 ? -2.336 21.609 0.255 1 98 92 TYR A O 1
ATOM 773 N N . ASP A 1 93 ? -1.017 20.719 -1.366 1 97.56 93 ASP A N 1
ATOM 774 C CA . ASP A 1 93 ? -1.752 21.359 -2.457 1 97.56 93 ASP A CA 1
ATOM 775 C C . ASP A 1 93 ? -1.651 22.875 -2.381 1 97.56 93 ASP A C 1
ATOM 777 O O . ASP A 1 93 ? -2.367 23.516 -1.605 1 97.56 93 ASP A O 1
ATOM 781 N N . PHE A 1 94 ? -0.912 23.484 -3.18 1 95.56 94 PHE A N 1
ATOM 782 C CA . PHE A 1 94 ? -0.656 24.922 -3.127 1 95.56 94 PHE A CA 1
ATOM 783 C C . PHE A 1 94 ? -1.844 25.703 -3.674 1 95.56 94 PHE A C 1
ATOM 785 O O . PHE A 1 94 ? -1.962 26.906 -3.439 1 95.56 94 PHE A O 1
ATOM 792 N N . GLY A 1 95 ? -2.658 25.125 -4.504 1 97.06 95 GLY A N 1
ATOM 793 C CA . GLY A 1 95 ? -3.9 25.75 -4.938 1 97.06 95 GLY A CA 1
ATOM 794 C C . GLY A 1 95 ? -4.914 25.891 -3.818 1 97.06 95 GLY A C 1
ATOM 795 O O . GLY A 1 95 ? -5.281 27.016 -3.445 1 97.06 95 GLY A O 1
ATOM 796 N N . ASP A 1 96 ? -5.305 24.812 -3.258 1 97.75 96 ASP A N 1
ATOM 797 C CA . ASP A 1 96 ? -6.289 24.797 -2.184 1 97.75 96 ASP A CA 1
ATOM 798 C C . ASP A 1 96 ? -5.66 25.203 -0.852 1 97.75 96 ASP A C 1
ATOM 800 O O . ASP A 1 96 ? -6.367 25.594 0.082 1 97.75 96 ASP A O 1
ATOM 804 N N . ASN A 1 97 ? -4.379 25.031 -0.739 1 97.88 97 ASN A N 1
ATOM 805 C CA . ASN A 1 97 ? -3.611 25.469 0.421 1 97.88 97 ASN A CA 1
ATOM 806 C C . ASN A 1 97 ? -4.09 24.797 1.701 1 97.88 97 ASN A C 1
ATOM 808 O O . ASN A 1 97 ? -4.422 25.469 2.678 1 97.88 97 ASN A O 1
ATOM 812 N N . TRP A 1 98 ? -4.117 23.516 1.756 1 98.62 98 TRP A N 1
ATOM 813 C CA . TRP A 1 98 ? -4.379 22.766 2.986 1 98.62 98 TRP A CA 1
ATOM 814 C C . TRP A 1 98 ? -3.221 22.922 3.965 1 98.62 98 TRP A C 1
ATOM 816 O O . TRP A 1 98 ? -2.191 22.25 3.822 1 98.62 98 TRP A O 1
ATOM 826 N N . GLU A 1 99 ? -3.373 23.75 4.961 1 98.62 99 GLU A N 1
ATOM 827 C CA . GLU A 1 99 ? -2.33 23.969 5.961 1 98.62 99 GLU A CA 1
ATOM 828 C C . GLU A 1 99 ? -2.57 23.125 7.207 1 98.62 99 GLU A C 1
ATOM 830 O O . GLU A 1 99 ? -3.678 23.109 7.746 1 98.62 99 GLU A O 1
ATOM 835 N N . HIS A 1 100 ? -1.557 22.422 7.645 1 98.88 100 HIS A N 1
ATOM 836 C CA . HIS A 1 100 ? -1.61 21.609 8.859 1 98.88 100 HIS A CA 1
ATOM 837 C C . HIS A 1 100 ? -0.585 22.094 9.883 1 98.88 100 HIS A C 1
ATOM 839 O O . HIS A 1 100 ? 0.515 22.516 9.516 1 98.88 100 HIS A O 1
ATOM 845 N N . GLU A 1 101 ? -0.96 22.062 11.094 1 98.81 101 GLU A N 1
ATOM 846 C CA . GLU A 1 101 ? -0.008 22.188 12.195 1 98.81 101 GLU A CA 1
ATOM 847 C C . GLU A 1 101 ? 0.344 20.828 12.781 1 98.81 101 GLU A C 1
ATOM 849 O O . GLU A 1 101 ? -0.543 20.016 13.047 1 98.81 101 GLU A O 1
ATOM 854 N N . ILE A 1 102 ? 1.628 20.562 12.93 1 98.88 102 ILE A N 1
ATOM 855 C CA . ILE A 1 102 ? 2.094 19.328 13.555 1 98.88 102 ILE A CA 1
ATOM 856 C C . ILE A 1 102 ? 2.83 19.656 14.852 1 98.88 102 ILE A C 1
ATOM 858 O O . ILE A 1 102 ? 3.732 20.484 14.867 1 98.88 102 ILE A O 1
ATOM 862 N N . ILE A 1 103 ? 2.453 19.062 15.891 1 98.81 103 ILE A N 1
ATOM 863 C CA . ILE A 1 103 ? 3.082 19.281 17.188 1 98.81 103 ILE A CA 1
ATOM 864 C C . ILE A 1 103 ? 3.752 17.984 17.656 1 98.81 103 ILE A C 1
ATOM 866 O O . ILE A 1 103 ? 3.186 16.891 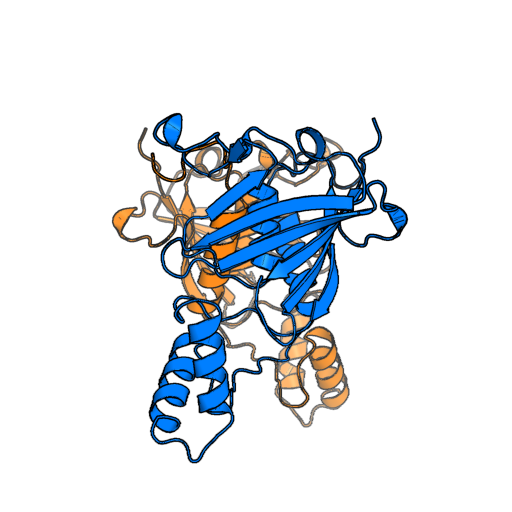17.516 1 98.81 103 ILE A O 1
ATOM 870 N N . LEU A 1 104 ? 4.992 18.062 18.141 1 98.81 104 LEU A N 1
ATOM 871 C CA . LEU A 1 104 ? 5.629 16.953 18.844 1 98.81 104 LEU A CA 1
ATOM 872 C C . LEU A 1 104 ? 5.105 16.828 20.266 1 98.81 104 LEU A C 1
ATOM 874 O O . LEU A 1 104 ? 5.52 17.594 21.141 1 98.81 104 LEU A O 1
ATOM 878 N N . GLU A 1 105 ? 4.277 15.891 20.484 1 98.75 105 GLU A N 1
ATOM 879 C CA . GLU A 1 105 ? 3.625 15.766 21.781 1 98.75 105 GLU A CA 1
ATOM 880 C C . GLU A 1 105 ? 4.477 14.945 22.75 1 98.75 105 GLU A C 1
ATOM 882 O O . GLU A 1 105 ? 4.414 15.148 23.969 1 98.75 105 GLU A O 1
ATOM 887 N N . ASN A 1 106 ? 5.094 14.016 22.297 1 98.31 106 ASN A N 1
ATOM 888 C CA . ASN A 1 106 ? 5.961 13.117 23.047 1 98.31 106 ASN A CA 1
ATOM 889 C C . ASN A 1 106 ? 7.211 12.742 22.25 1 98.31 106 ASN A C 1
ATOM 891 O O . ASN A 1 106 ? 7.113 12.141 21.188 1 98.31 106 ASN A O 1
ATOM 895 N N . SER A 1 107 ? 8.375 13.07 22.766 1 97.56 107 SER A N 1
ATOM 896 C CA . SER A 1 107 ? 9.625 12.859 22.031 1 97.56 107 SER A CA 1
ATOM 897 C C . SER A 1 107 ? 10.258 11.523 22.406 1 97.56 107 SER A C 1
ATOM 899 O O . SER A 1 107 ? 11.352 11.203 21.922 1 97.56 107 SER A O 1
ATOM 901 N N . ASN A 1 108 ? 9.656 10.789 23.234 1 96.69 108 ASN A N 1
ATOM 902 C CA . ASN A 1 108 ? 10.156 9.484 23.656 1 96.69 108 ASN A CA 1
ATOM 903 C C . ASN A 1 108 ? 9.016 8.5 23.891 1 96.69 108 ASN A C 1
ATOM 905 O O . ASN A 1 108 ? 8.867 7.957 24.984 1 96.69 108 ASN A O 1
ATOM 909 N N . TYR A 1 109 ? 8.258 8.266 22.875 1 97.19 109 TYR A N 1
ATOM 910 C CA . TYR A 1 109 ? 7.156 7.316 22.969 1 97.19 109 TYR A CA 1
ATOM 911 C C . TYR A 1 109 ? 7.676 5.891 23.125 1 97.19 109 TYR A C 1
ATOM 913 O O . TYR A 1 109 ? 8.594 5.473 22.422 1 97.19 109 TYR A O 1
ATOM 921 N N . PRO A 1 110 ? 7.133 5.137 24.031 1 96.06 110 PRO A N 1
ATOM 922 C CA . PRO A 1 110 ? 7.648 3.787 24.281 1 96.06 110 PRO A CA 1
ATOM 923 C C . PRO A 1 110 ? 7.422 2.84 23.094 1 96.06 110 PRO A C 1
ATOM 925 O O . PRO A 1 110 ? 6.277 2.613 22.703 1 96.06 110 PRO A O 1
ATOM 928 N N . GLU A 1 111 ? 8.43 2.242 22.672 1 92.62 111 GLU A N 1
ATOM 929 C CA . GLU A 1 111 ? 8.398 1.326 21.531 1 92.62 111 GLU A CA 1
ATOM 930 C C . GLU A 1 111 ? 7.5 0.125 21.828 1 92.62 111 GLU A C 1
ATOM 932 O O . GLU A 1 111 ? 6.805 -0.366 20.938 1 92.62 111 GLU A O 1
ATOM 937 N N . ASN A 1 112 ? 7.48 -0.396 22.953 1 91.81 112 ASN A N 1
ATOM 938 C CA . ASN A 1 112 ? 6.758 -1.607 23.328 1 91.81 112 ASN A CA 1
ATOM 939 C C . ASN A 1 112 ? 5.25 -1.431 23.172 1 91.81 112 ASN A C 1
ATOM 941 O O . ASN A 1 112 ? 4.504 -2.41 23.172 1 91.81 112 ASN A O 1
ATOM 945 N N . ASN A 1 113 ? 4.77 -0.258 23.047 1 92.12 113 ASN A N 1
ATOM 946 C CA . ASN A 1 113 ? 3.346 0.032 22.906 1 92.12 113 ASN A CA 1
ATOM 947 C C . ASN A 1 113 ? 2.934 0.086 21.438 1 92.12 113 ASN A C 1
ATOM 949 O O . ASN A 1 113 ? 1.763 0.313 21.125 1 92.12 113 ASN A O 1
ATOM 953 N N . LEU A 1 114 ? 3.881 -0.135 20.625 1 93.69 114 LEU A N 1
ATOM 954 C CA . LEU A 1 114 ? 3.611 0.067 19.203 1 93.69 114 LEU A CA 1
ATOM 955 C C . LEU A 1 114 ? 3.488 -1.27 18.484 1 93.69 114 LEU A C 1
ATOM 957 O O . LEU A 1 114 ? 4.43 -2.066 18.469 1 93.69 114 LEU A O 1
ATOM 961 N N . PRO A 1 115 ? 2.338 -1.476 17.844 1 92.56 115 PRO A N 1
ATOM 962 C CA . PRO A 1 115 ? 2.234 -2.65 16.969 1 92.56 115 PRO A CA 1
ATOM 963 C C . PRO A 1 115 ? 3.09 -2.531 15.711 1 92.56 115 PRO A C 1
ATOM 965 O O . PRO A 1 115 ? 3.504 -3.545 15.141 1 92.56 115 PRO A O 1
ATOM 968 N N . LEU A 1 116 ? 3.309 -1.361 15.234 1 92.5 116 LEU A N 1
ATOM 969 C CA . LEU A 1 116 ? 4.105 -1.006 14.062 1 92.5 116 LEU A CA 1
ATOM 970 C C . LEU A 1 116 ? 4.934 0.247 14.328 1 92.5 116 LEU A C 1
ATOM 972 O O . LEU A 1 116 ? 4.582 1.058 15.188 1 92.5 116 LEU A O 1
ATOM 976 N N . PRO A 1 117 ? 5.992 0.396 13.57 1 93.5 117 PRO A N 1
ATOM 977 C CA . PRO A 1 117 ? 6.844 1.562 13.812 1 93.5 117 PRO A CA 1
ATOM 978 C C . PRO A 1 117 ? 6.141 2.881 13.516 1 93.5 117 PRO A C 1
ATOM 980 O O . PRO A 1 117 ? 6.543 3.932 14.016 1 93.5 117 PRO A O 1
ATOM 983 N N . ILE A 1 118 ? 5.246 2.885 12.617 1 96.81 118 ILE A N 1
ATOM 984 C CA . ILE A 1 118 ? 4.34 4.004 12.367 1 96.81 118 ILE A CA 1
ATOM 985 C C . ILE A 1 118 ? 2.906 3.588 12.68 1 96.81 118 ILE A C 1
ATOM 987 O O . ILE A 1 118 ? 2.41 2.59 12.156 1 96.81 118 ILE A O 1
ATOM 991 N N . TYR A 1 119 ? 2.273 4.391 13.477 1 98.44 119 TYR A N 1
ATOM 992 C CA . TYR A 1 119 ? 1.002 3.91 14 1 98.44 119 TYR A CA 1
ATOM 993 C C . TYR A 1 119 ? 0.087 5.074 14.367 1 98.44 119 TYR A C 1
ATOM 995 O O . TYR A 1 119 ? 0.508 6.012 15.047 1 98.44 119 TYR A O 1
ATOM 1003 N N . CYS A 1 120 ? -1.073 5.055 13.891 1 98.75 120 CYS A N 1
ATOM 1004 C CA . CYS A 1 120 ? -2.072 6.062 14.234 1 98.75 120 CYS A CA 1
ATOM 1005 C C . CYS A 1 120 ? -2.787 5.703 15.531 1 98.75 120 CYS A C 1
ATOM 1007 O O . CYS A 1 120 ? -3.406 4.641 15.625 1 98.75 120 CYS A O 1
ATOM 1009 N N . LEU A 1 121 ? -2.756 6.527 16.5 1 98.56 121 LEU A N 1
ATOM 1010 C CA . LEU A 1 121 ? -3.289 6.27 17.828 1 98.56 121 LEU A CA 1
ATOM 1011 C C . LEU A 1 121 ? -4.73 6.75 17.938 1 98.56 121 LEU A C 1
ATOM 1013 O O . LEU A 1 121 ? -5.547 6.129 18.625 1 98.56 121 LEU A O 1
ATOM 1017 N N . ASP A 1 122 ? -4.996 7.879 17.391 1 98.62 122 ASP A N 1
ATOM 1018 C CA . ASP A 1 122 ? -6.281 8.547 17.578 1 98.62 122 ASP A CA 1
ATOM 1019 C C . ASP A 1 122 ? -6.504 9.617 16.5 1 98.62 122 ASP A C 1
ATOM 1021 O O . ASP A 1 122 ? -5.602 9.914 15.719 1 98.62 122 ASP A O 1
ATOM 1025 N N . GLY A 1 123 ? -7.723 10.148 16.469 1 98.69 123 GLY A N 1
ATOM 1026 C CA . GLY A 1 123 ? -8.062 11.195 15.516 1 98.69 123 GLY A CA 1
ATOM 1027 C C . GLY A 1 123 ? -9.547 11.531 15.5 1 98.69 123 GLY A C 1
ATOM 1028 O O . GLY A 1 123 ? -10.312 10.992 16.297 1 98.69 123 GLY A O 1
ATOM 1029 N N . ALA A 1 124 ? -9.828 12.453 14.594 1 98.5 124 ALA A N 1
ATOM 1030 C CA . ALA A 1 124 ? -11.227 12.844 14.469 1 98.5 124 ALA A CA 1
ATOM 1031 C C . ALA A 1 124 ? -11.547 13.266 13.031 1 98.5 124 ALA A C 1
ATOM 1033 O O . ALA A 1 124 ? -10.742 13.938 12.383 1 98.5 124 ALA A O 1
ATOM 1034 N N . ARG A 1 125 ? -12.773 12.828 12.562 1 98.19 125 ARG A N 1
ATOM 1035 C CA . ARG A 1 125 ? -13.438 13.258 11.336 1 98.19 125 ARG A CA 1
ATOM 1036 C C . ARG A 1 125 ? -12.641 12.836 10.109 1 98.19 125 ARG A C 1
ATOM 1038 O O . ARG A 1 125 ? -11.5 12.367 10.227 1 98.19 125 ARG A O 1
ATOM 1045 N N . ALA A 1 126 ? -13.227 12.953 8.969 1 96.5 126 ALA A N 1
ATOM 1046 C CA . ALA A 1 126 ? -12.633 12.547 7.695 1 96.5 126 ALA A CA 1
ATOM 1047 C C . ALA A 1 126 ? -11.766 13.656 7.109 1 96.5 126 ALA A C 1
ATOM 1049 O O . ALA A 1 126 ? -12.023 14.836 7.344 1 96.5 126 ALA A O 1
ATOM 1050 N N . CYS A 1 127 ? -10.727 13.219 6.414 1 94.62 127 CYS A N 1
ATOM 1051 C CA . CYS A 1 127 ? -9.969 14.18 5.613 1 94.62 127 CYS A CA 1
ATOM 1052 C C . CYS A 1 127 ? -10.844 14.797 4.527 1 94.62 127 CYS A C 1
ATOM 1054 O O . CYS A 1 127 ? -11.68 14.109 3.943 1 94.62 127 CYS A O 1
ATOM 1056 N N . PRO A 1 128 ? -10.695 16.062 4.262 1 96.25 128 PRO A N 1
ATOM 1057 C CA . PRO A 1 128 ? -11.43 16.656 3.146 1 96.25 128 PRO A CA 1
ATOM 1058 C C . PRO A 1 128 ? -11.141 15.969 1.814 1 96.25 128 PRO A C 1
ATOM 1060 O O . PRO A 1 128 ? -10.117 15.297 1.675 1 96.25 128 PRO A O 1
ATOM 1063 N N . LEU A 1 129 ? -12.016 16.172 0.884 1 93.75 129 LEU A N 1
ATOM 1064 C CA . LEU A 1 129 ? -11.805 15.672 -0.472 1 93.75 129 LEU A CA 1
ATOM 1065 C C . LEU A 1 129 ? -10.805 16.547 -1.221 1 93.75 129 LEU A C 1
ATOM 1067 O O . LEU A 1 129 ? -10.773 17.766 -1.011 1 93.75 129 LEU A O 1
ATOM 1071 N N . GLU A 1 130 ? -10.008 15.875 -2.098 1 94.44 130 GLU A N 1
ATOM 1072 C CA . GLU A 1 130 ? -9.102 16.641 -2.947 1 94.44 130 GLU A CA 1
ATOM 1073 C C . GLU A 1 130 ? -9.859 17.672 -3.775 1 94.44 130 GLU A C 1
ATOM 1075 O O . GLU A 1 130 ? -10.984 17.422 -4.211 1 94.44 130 GLU A O 1
ATOM 1080 N N . ASP A 1 131 ? -9.242 18.828 -3.975 1 94 131 ASP A N 1
ATOM 1081 C CA . ASP A 1 131 ? -9.68 19.844 -4.93 1 94 131 ASP A CA 1
ATOM 1082 C C . ASP A 1 131 ? -11.07 20.359 -4.574 1 94 131 ASP A C 1
ATOM 1084 O O . ASP A 1 131 ? -11.914 20.547 -5.453 1 94 131 ASP A O 1
ATOM 1088 N N . THR A 1 132 ? -11.367 20.562 -3.35 1 95.69 132 THR A N 1
ATOM 1089 C CA . THR A 1 132 ? -12.672 21.062 -2.932 1 95.69 132 THR A CA 1
ATOM 1090 C C . THR A 1 132 ? -12.586 22.531 -2.533 1 95.69 132 THR A C 1
ATOM 1092 O O . THR A 1 132 ? -13.5 23.062 -1.896 1 95.69 132 THR A O 1
ATOM 1095 N N . GLY A 1 133 ? -11.43 23.125 -2.783 1 96.31 133 GLY A N 1
ATOM 1096 C CA . GLY A 1 133 ? -11.344 24.562 -2.596 1 96.31 133 GLY A CA 1
ATOM 1097 C C . GLY A 1 133 ? -10.859 24.969 -1.213 1 96.31 133 GLY A C 1
ATOM 1098 O O . GLY A 1 133 ? -11.266 25.984 -0.671 1 96.31 133 GLY A O 1
ATOM 1099 N N . GLY A 1 134 ? -10.031 24.188 -0.622 1 97.62 134 GLY A N 1
ATOM 1100 C CA . GLY A 1 134 ? -9.531 24.484 0.71 1 97.62 134 GLY A CA 1
ATOM 1101 C C . GLY A 1 134 ? -10.547 24.234 1.804 1 97.62 134 GLY A C 1
ATOM 1102 O O . GLY A 1 134 ? -11.602 23.656 1.55 1 97.62 134 GLY A O 1
ATOM 1103 N N . VAL A 1 135 ? -10.164 24.594 3.016 1 97.69 135 VAL A N 1
ATOM 1104 C CA . VAL A 1 135 ? -10.984 24.281 4.18 1 97.69 135 VAL A CA 1
ATOM 1105 C C . VAL A 1 135 ? -12.367 24.922 4.035 1 97.69 135 VAL A C 1
ATOM 1107 O O . VAL A 1 135 ? -13.383 24.281 4.305 1 97.69 135 VAL A O 1
ATOM 1110 N N . TYR A 1 136 ? -12.445 26.141 3.57 1 96.31 136 TYR A N 1
ATOM 1111 C CA . TYR A 1 136 ? -13.719 26.844 3.439 1 96.31 136 TYR A CA 1
ATOM 1112 C C . TYR A 1 136 ? -14.586 26.203 2.357 1 96.31 136 TYR A C 1
ATOM 1114 O O . TYR A 1 136 ? -15.797 26.062 2.533 1 96.31 136 TYR A O 1
ATOM 1122 N N . GLY A 1 137 ? -13.93 25.906 1.223 1 96.62 137 GLY A N 1
ATOM 1123 C CA . GLY A 1 137 ? -14.656 25.188 0.183 1 96.62 137 GLY A CA 1
ATOM 1124 C C . GLY A 1 137 ? -15.211 23.859 0.649 1 96.62 137 GLY A C 1
ATOM 1125 O O . GLY A 1 137 ? -16.359 23.516 0.342 1 96.62 137 GLY A O 1
ATOM 1126 N N . TYR A 1 138 ? -14.445 23.172 1.408 1 96.94 138 TYR A N 1
ATOM 1127 C CA . TYR A 1 138 ? -14.875 21.891 1.955 1 96.94 138 TYR A CA 1
ATOM 1128 C C . TYR A 1 138 ? -16.047 22.078 2.914 1 96.94 138 TYR A C 1
ATOM 1130 O O . TYR A 1 138 ? -17.031 21.328 2.852 1 96.94 138 TYR A O 1
ATOM 1138 N N . GLU A 1 139 ? -15.93 23 3.797 1 95.5 139 GLU A N 1
ATOM 1139 C CA . GLU A 1 139 ? -17 23.25 4.754 1 95.5 139 GLU A CA 1
ATOM 1140 C C . GLU A 1 139 ? -18.297 23.625 4.047 1 95.5 139 GLU A C 1
ATOM 1142 O O . GLU A 1 139 ? -19.391 23.219 4.465 1 95.5 139 GLU A O 1
ATOM 1147 N N . ASN A 1 140 ? -18.203 24.422 3.016 1 95.5 140 ASN A N 1
ATOM 1148 C CA . ASN A 1 140 ? -19.375 24.75 2.207 1 95.5 140 ASN A CA 1
ATOM 1149 C C . ASN A 1 140 ? -19.984 23.5 1.577 1 95.5 140 ASN A C 1
ATOM 1151 O O . ASN A 1 140 ? -21.203 23.359 1.563 1 95.5 140 ASN A O 1
ATOM 1155 N N . LEU A 1 141 ? -19.094 22.688 1.039 1 95.44 141 LEU A N 1
ATOM 1156 C CA . LEU A 1 141 ? -19.531 21.422 0.459 1 95.44 141 LEU A CA 1
ATOM 1157 C C . LEU A 1 141 ? -20.328 20.609 1.476 1 95.44 141 LEU A C 1
ATOM 1159 O O . LEU A 1 141 ? -21.391 20.094 1.159 1 95.44 141 LEU A O 1
ATOM 1163 N N . ILE A 1 142 ? -19.844 20.5 2.662 1 95.31 142 ILE A N 1
ATOM 1164 C CA . ILE A 1 142 ? -20.484 19.719 3.715 1 95.31 142 ILE A CA 1
ATOM 1165 C C . ILE A 1 142 ? -21.828 20.344 4.066 1 95.31 142 ILE A C 1
ATOM 1167 O O . ILE A 1 142 ? -22.812 19.641 4.305 1 95.31 142 ILE A O 1
ATOM 1171 N N . GLU A 1 143 ? -21.859 21.641 4.152 1 95 143 GLU A N 1
ATOM 1172 C CA . GLU A 1 143 ? -23.109 22.344 4.43 1 95 143 GLU A CA 1
ATOM 1173 C C . GLU A 1 143 ? -24.172 21.984 3.396 1 95 143 GLU A C 1
ATOM 1175 O O . GLU A 1 143 ? -25.328 21.734 3.752 1 95 143 GLU A O 1
ATOM 1180 N N . ILE A 1 144 ? -23.797 21.969 2.199 1 94.88 144 ILE A N 1
ATOM 1181 C CA . ILE A 1 144 ? -24.719 21.641 1.112 1 94.88 144 ILE A CA 1
ATOM 1182 C C . ILE A 1 144 ? -25.203 20.203 1.258 1 94.88 144 ILE A C 1
ATOM 1184 O O . ILE A 1 144 ? -26.406 19.938 1.16 1 94.88 144 ILE A O 1
ATOM 1188 N N . LEU A 1 145 ? -24.328 19.344 1.569 1 93.06 145 LEU A N 1
ATOM 1189 C CA . LEU A 1 145 ? -24.641 17.922 1.647 1 93.06 145 LEU A CA 1
ATOM 1190 C C . LEU A 1 145 ? -25.531 17.641 2.854 1 93.06 145 LEU A C 1
ATOM 1192 O O . LEU A 1 145 ? -26.25 16.641 2.873 1 93.06 145 LEU A O 1
ATOM 1196 N N . ASN A 1 146 ? -25.469 18.5 3.805 1 93.19 146 ASN A N 1
ATOM 1197 C CA . ASN A 1 146 ? -26.25 18.297 5.023 1 93.19 146 ASN A CA 1
ATOM 1198 C C . ASN A 1 146 ? -27.656 18.891 4.898 1 93.19 146 ASN A C 1
ATOM 1200 O O . ASN A 1 146 ? -28.484 18.719 5.785 1 93.19 146 ASN A O 1
ATOM 1204 N N . ASP A 1 147 ? -27.938 19.562 3.834 1 94.62 147 ASP A N 1
ATOM 1205 C CA . ASP A 1 147 ? -29.234 20.188 3.617 1 94.62 147 ASP A CA 1
ATOM 1206 C C . ASP A 1 147 ? -29.859 19.734 2.303 1 94.62 147 ASP A C 1
ATOM 1208 O O . ASP A 1 147 ? -29.734 20.406 1.278 1 94.62 147 ASP A O 1
ATOM 1212 N N . PRO A 1 148 ? -30.578 18.672 2.389 1 93.62 148 PRO A N 1
ATOM 1213 C CA . PRO A 1 148 ? -31.188 18.141 1.164 1 93.62 148 PRO A CA 1
ATOM 1214 C C . PRO A 1 148 ? -32.062 19.156 0.443 1 93.62 148 PRO A C 1
ATOM 1216 O O . PRO A 1 148 ? -32.406 18.953 -0.725 1 93.62 148 PRO A O 1
ATOM 1219 N N . SER A 1 149 ? -32.438 20.141 1.071 1 96.19 149 SER A N 1
ATOM 1220 C CA . SER A 1 149 ? -33.281 21.156 0.455 1 96.19 149 SER A CA 1
ATOM 1221 C C . SER A 1 149 ? -32.438 22.219 -0.251 1 96.19 149 SER A C 1
ATOM 1223 O O . SER A 1 149 ? -33 23.078 -0.955 1 96.19 149 SER A O 1
ATOM 1225 N N . HIS A 1 150 ? -31.25 22.172 -0.074 1 95.5 150 HIS A N 1
ATOM 1226 C CA . HIS A 1 150 ? -30.375 23.141 -0.726 1 95.5 150 HIS A CA 1
ATOM 1227 C C . HIS A 1 150 ? -30.469 23.031 -2.244 1 95.5 150 HIS A C 1
ATOM 1229 O O . HIS A 1 150 ? -30.531 21.938 -2.789 1 95.5 150 HIS A O 1
ATOM 1235 N N . GLU A 1 151 ? -30.375 24.094 -2.932 1 96.31 151 GLU A N 1
ATOM 1236 C CA . GLU A 1 151 ? -30.547 24.141 -4.383 1 96.31 151 GLU A CA 1
ATOM 1237 C C . GLU A 1 151 ? -29.484 23.312 -5.09 1 96.31 151 GLU A C 1
ATOM 1239 O O . GLU A 1 151 ? -29.75 22.719 -6.137 1 96.31 151 GLU A O 1
ATOM 1244 N N . GLU A 1 152 ? -28.328 23.281 -4.512 1 95.75 152 GLU A N 1
ATOM 1245 C CA . GLU A 1 152 ? -27.203 22.609 -5.164 1 95.75 152 GLU A CA 1
ATOM 1246 C C . GLU A 1 152 ? -27 21.203 -4.609 1 95.75 152 GLU A C 1
ATOM 1248 O O . GLU A 1 152 ? -26.016 20.547 -4.934 1 95.75 152 GLU A O 1
ATOM 1253 N N . TYR A 1 153 ? -27.859 20.734 -3.834 1 94.25 153 TYR A N 1
ATOM 1254 C CA . TYR A 1 153 ? -27.688 19.469 -3.129 1 94.25 153 TYR A CA 1
ATOM 1255 C C . TYR A 1 153 ? -27.484 18.312 -4.109 1 94.25 153 TYR A C 1
ATOM 1257 O O . TYR A 1 153 ? -26.484 17.594 -4.027 1 94.25 153 TYR A O 1
ATOM 1265 N N . GLU A 1 154 ? -28.359 18.188 -5.043 1 92.62 154 GLU A N 1
ATOM 1266 C CA . GLU A 1 154 ? -28.328 17.047 -5.957 1 92.62 154 GLU A CA 1
ATOM 1267 C C . GLU A 1 154 ? -27.062 17.047 -6.797 1 92.62 154 GLU A C 1
ATOM 1269 O O . GLU A 1 154 ? -26.422 16 -6.973 1 92.62 154 GLU A O 1
ATOM 1274 N N . GLU A 1 155 ? -26.781 18.141 -7.289 1 92.75 155 GLU A N 1
ATOM 1275 C CA . GLU A 1 155 ? -25.578 18.25 -8.102 1 92.75 155 GLU A CA 1
ATOM 1276 C C . GLU A 1 155 ? -24.328 17.938 -7.289 1 92.75 155 GLU A C 1
ATOM 1278 O O . GLU A 1 155 ? -23.422 17.25 -7.773 1 92.75 155 GLU A O 1
ATOM 1283 N N . THR A 1 156 ? -24.281 18.453 -6.094 1 91.88 156 THR A N 1
ATOM 1284 C CA . THR A 1 156 ? -23.125 18.219 -5.215 1 91.88 156 THR A CA 1
ATOM 1285 C C . THR A 1 156 ? -23.016 16.75 -4.828 1 91.88 156 THR A C 1
ATOM 1287 O O . THR A 1 156 ? -21.922 16.188 -4.828 1 91.88 156 THR A O 1
ATOM 1290 N N . LEU A 1 157 ? -24.109 16.219 -4.543 1 90.44 157 LEU A N 1
ATOM 1291 C CA . LEU A 1 157 ? -24.141 14.805 -4.191 1 90.44 157 LEU A CA 1
ATOM 1292 C C . LEU A 1 157 ? -23.625 13.945 -5.344 1 90.44 157 LEU A C 1
ATOM 1294 O O . LEU A 1 157 ? -22.844 13.008 -5.129 1 90.44 157 LEU A O 1
ATOM 1298 N N . GLN A 1 158 ? -24.062 14.234 -6.492 1 89.12 158 GLN A N 1
ATOM 1299 C CA . GLN A 1 158 ? -23.625 13.5 -7.676 1 89.12 158 GLN A CA 1
ATOM 1300 C C . GLN A 1 158 ? -22.125 13.648 -7.887 1 89.12 158 GLN A C 1
ATOM 1302 O O . GLN A 1 158 ? -21.438 12.672 -8.203 1 89.12 158 GLN A O 1
ATOM 1307 N N . TRP A 1 159 ? -21.625 14.781 -7.734 1 90.38 159 TRP A N 1
ATOM 1308 C CA . TRP A 1 159 ? -20.203 15.055 -7.898 1 90.38 159 TRP A CA 1
ATOM 1309 C C . TRP A 1 159 ? -19.375 14.25 -6.902 1 90.38 159 TRP A C 1
ATOM 1311 O O . TRP A 1 159 ? -18.375 13.617 -7.277 1 90.38 159 TRP A O 1
ATOM 1321 N N . VAL A 1 160 ? -19.734 14.266 -5.648 1 89.62 160 VAL A N 1
ATOM 1322 C CA . VAL A 1 160 ? -19.016 13.562 -4.59 1 89.62 160 VAL A CA 1
ATOM 1323 C C . VAL A 1 160 ? -19.062 12.062 -4.848 1 89.62 160 VAL A C 1
ATOM 1325 O O . VAL A 1 160 ? -18.062 11.359 -4.664 1 89.62 160 VAL A O 1
ATOM 1328 N N . SER A 1 161 ? -20.219 11.609 -5.215 1 85.88 161 SER A N 1
ATOM 1329 C CA . SER A 1 161 ? -20.375 10.188 -5.5 1 85.88 161 SER A CA 1
ATOM 1330 C C . SER A 1 161 ? -19.438 9.742 -6.621 1 85.88 161 SER A C 1
ATOM 1332 O O . SER A 1 161 ? -18.859 8.656 -6.551 1 85.88 161 SER A O 1
ATOM 1334 N N . GLU A 1 162 ? -19.328 10.516 -7.609 1 83.88 162 GLU A N 1
ATOM 1335 C CA . GLU A 1 162 ? -18.453 10.219 -8.734 1 83.88 162 GLU A CA 1
ATOM 1336 C C . GLU A 1 162 ? -16.984 10.266 -8.312 1 83.88 162 GLU A C 1
ATOM 1338 O O . GLU A 1 162 ? -16.188 9.414 -8.719 1 83.88 162 GLU A O 1
ATOM 1343 N N . LEU A 1 163 ? -16.641 11.258 -7.535 1 82.31 163 LEU A N 1
ATOM 1344 C CA . LEU A 1 163 ? -15.273 11.445 -7.07 1 82.31 163 LEU A CA 1
ATOM 1345 C C . LEU A 1 163 ? -14.82 10.25 -6.238 1 82.31 163 LEU A C 1
ATOM 1347 O O . LEU A 1 163 ? -13.68 9.797 -6.367 1 82.31 163 LEU A O 1
ATOM 1351 N N . LEU A 1 164 ? -15.641 9.766 -5.418 1 81.12 164 LEU A N 1
ATOM 1352 C CA . LEU A 1 164 ? -15.281 8.711 -4.48 1 81.12 164 LEU A CA 1
ATOM 1353 C C . LEU A 1 164 ? -15.672 7.34 -5.031 1 81.12 164 LEU A C 1
ATOM 1355 O O . LEU A 1 164 ? -15.461 6.32 -4.371 1 81.12 164 LEU A O 1
ATOM 1359 N N . ASP A 1 165 ? -16.141 7.273 -6.281 1 77.06 165 ASP A N 1
ATOM 1360 C CA . ASP A 1 165 ? -16.625 6.043 -6.902 1 77.06 165 ASP A CA 1
ATOM 1361 C C . ASP A 1 165 ? -17.562 5.281 -5.969 1 77.06 165 ASP A C 1
ATOM 1363 O O . ASP A 1 165 ? -17.406 4.07 -5.777 1 77.06 165 ASP A O 1
ATOM 1367 N N . LEU A 1 166 ? -18.297 5.949 -5.301 1 70.44 166 LEU A N 1
ATOM 1368 C CA . LEU A 1 166 ? -19.234 5.352 -4.348 1 70.44 166 LEU A CA 1
ATOM 1369 C C . LEU A 1 166 ? -20.406 4.719 -5.07 1 70.44 166 LEU A C 1
ATOM 1371 O O . LEU A 1 166 ? -20.812 5.188 -6.137 1 70.44 166 LEU A O 1
ATOM 1375 N N . SER A 1 167 ? -20.766 3.482 -4.504 1 62.56 167 SER A N 1
ATOM 1376 C CA . SER A 1 167 ? -22.016 2.916 -4.984 1 62.56 167 SER A CA 1
ATOM 1377 C C . SER A 1 167 ? -23.188 3.84 -4.684 1 62.56 167 SER A C 1
ATOM 1379 O O . SER A 1 167 ? -23.062 4.793 -3.912 1 62.56 167 SER A O 1
ATOM 1381 N N . GLU A 1 168 ? -24.281 3.646 -5.344 1 55.06 168 GLU A N 1
ATOM 1382 C CA . GLU A 1 168 ? -25.5 4.438 -5.227 1 55.06 168 GLU A CA 1
ATOM 1383 C C . GLU A 1 168 ? -25.875 4.664 -3.766 1 55.06 168 GLU A C 1
ATOM 1385 O O . GLU A 1 168 ? -26.453 5.695 -3.418 1 55.06 168 GLU A O 1
ATOM 1390 N N . SER A 1 169 ? -25.453 3.809 -2.939 1 55.03 169 SER A N 1
ATOM 1391 C CA . SER A 1 169 ? -25.875 3.914 -1.547 1 55.03 169 SER A CA 1
ATOM 1392 C C . SER A 1 169 ? -24.75 4.441 -0.665 1 55.03 169 SER A C 1
ATOM 1394 O O . SER A 1 169 ? -24.953 4.75 0.508 1 55.03 169 SER A O 1
ATOM 1396 N N . GLY A 1 170 ? -23.688 4.699 -1.314 1 67.69 170 GLY A N 1
ATOM 1397 C CA . GLY A 1 170 ? -22.562 5.172 -0.518 1 67.69 170 GLY A CA 1
ATOM 1398 C C . GLY A 1 170 ? -22.562 6.676 -0.323 1 67.69 170 GLY A C 1
ATOM 1399 O O . GLY A 1 170 ? -23.016 7.422 -1.19 1 67.69 170 GLY A O 1
ATOM 1400 N N . HIS A 1 171 ? -22.375 7.156 0.948 1 80.31 171 HIS A N 1
ATOM 1401 C CA . HIS A 1 171 ? -22.312 8.594 1.214 1 80.31 171 HIS A CA 1
ATOM 1402 C C . HIS A 1 171 ? -21.016 8.961 1.93 1 80.31 171 HIS A C 1
ATOM 1404 O O . HIS A 1 171 ? -20.484 8.172 2.715 1 80.31 171 HIS A O 1
ATOM 1410 N N . PHE A 1 172 ? -20.562 10.102 1.484 1 88.19 172 PHE A N 1
ATOM 1411 C CA . PHE A 1 172 ? -19.422 10.656 2.207 1 88.19 172 PHE A CA 1
ATOM 1412 C C . PHE A 1 172 ? -19.828 11.055 3.623 1 88.19 172 PHE A C 1
ATOM 1414 O O . PHE A 1 172 ? -20.79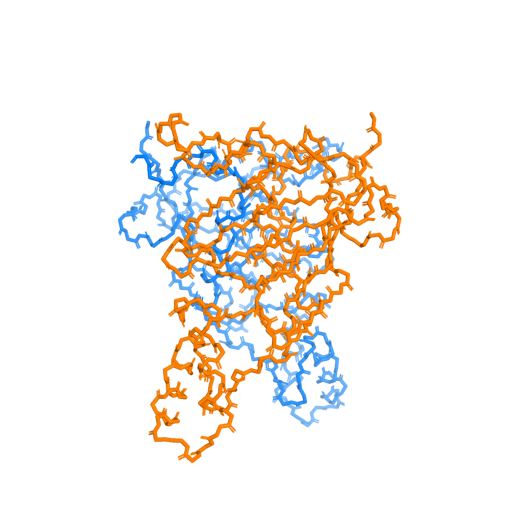7 11.773 3.818 1 88.19 172 PHE A O 1
ATOM 1421 N N . ASN A 1 173 ? -19.172 10.516 4.598 1 92.06 173 ASN A N 1
ATOM 1422 C CA . ASN A 1 173 ? -19.391 10.852 6 1 92.06 173 ASN A CA 1
ATOM 1423 C C . ASN A 1 173 ? -18.25 11.68 6.562 1 92.06 173 ASN A C 1
ATOM 1425 O O . ASN A 1 173 ? -17.172 11.141 6.863 1 92.06 173 ASN A O 1
ATOM 1429 N N . PRO A 1 174 ? -18.469 12.961 6.773 1 94.44 174 PRO A N 1
ATOM 1430 C CA . PRO A 1 174 ? -17.406 13.844 7.234 1 94.44 174 PRO A CA 1
ATOM 1431 C C . PRO A 1 174 ? -16.922 13.508 8.648 1 94.44 174 PRO A C 1
ATOM 1433 O O . PRO A 1 174 ? -15.875 13.984 9.078 1 94.44 174 PRO A O 1
ATOM 1436 N N . GLU A 1 175 ? -17.656 12.695 9.398 1 95.88 175 GLU A N 1
ATOM 1437 C CA . GLU A 1 175 ? -17.297 12.375 10.773 1 95.88 175 GLU A CA 1
ATOM 1438 C C . GLU A 1 175 ? -16.5 11.078 10.852 1 95.88 175 GLU A C 1
ATOM 1440 O O . GLU A 1 175 ? -16.062 10.68 11.938 1 95.88 175 GLU A O 1
ATOM 1445 N N . LEU A 1 176 ? -16.391 10.477 9.742 1 94.69 176 LEU A N 1
ATOM 1446 C CA . LEU A 1 176 ? -15.773 9.156 9.719 1 94.69 176 LEU A CA 1
ATOM 1447 C C . LEU A 1 176 ? -14.305 9.227 10.117 1 94.69 176 LEU A C 1
ATOM 1449 O O . LEU A 1 176 ? -13.547 10.039 9.57 1 94.69 176 LEU A O 1
ATOM 1453 N N . PHE A 1 177 ? -13.906 8.484 11.055 1 97 177 PHE A N 1
ATOM 1454 C CA . PHE A 1 177 ? -12.539 8.219 11.477 1 97 177 PHE A CA 1
ATOM 1455 C C . PHE A 1 177 ? -12.383 6.77 11.914 1 97 177 PHE A C 1
ATOM 1457 O O . PHE A 1 177 ? -13.086 6.312 12.82 1 97 177 PHE A O 1
ATOM 1464 N N . SER A 1 178 ? -11.547 6.051 11.289 1 96.44 178 SER A N 1
ATOM 1465 C CA . SER A 1 178 ? -11.281 4.656 11.625 1 96.44 178 SER A CA 1
ATOM 1466 C C . SER A 1 178 ? -9.781 4.383 11.727 1 96.44 178 SER A C 1
ATOM 1468 O O . SER A 1 178 ? -9.117 4.16 10.719 1 96.44 178 SER A O 1
ATOM 1470 N N . PRO A 1 179 ? -9.25 4.375 12.922 1 96.44 179 PRO A N 1
ATOM 1471 C CA . PRO A 1 179 ? -7.824 4.09 13.062 1 96.44 179 PRO A CA 1
ATOM 1472 C C . PRO A 1 179 ? -7.438 2.715 12.516 1 96.44 179 PRO A C 1
ATOM 1474 O O . PRO A 1 179 ? -6.324 2.531 12.023 1 96.44 179 PRO A O 1
ATOM 1477 N N . ASP A 1 180 ? -8.375 1.746 12.625 1 94.56 180 ASP A N 1
ATOM 1478 C CA . ASP A 1 180 ? -8.078 0.414 12.109 1 94.56 180 ASP A CA 1
ATOM 1479 C C . ASP A 1 180 ? -7.809 0.455 10.602 1 94.56 180 ASP A C 1
ATOM 1481 O O . ASP A 1 180 ? -6.867 -0.175 10.117 1 94.56 180 ASP A O 1
ATOM 1485 N N . TYR A 1 181 ? -8.664 1.145 9.984 1 93.75 181 TYR A N 1
ATOM 1486 C CA . TYR A 1 181 ? -8.492 1.285 8.547 1 93.75 181 TYR A CA 1
ATOM 1487 C C . TYR A 1 181 ? -7.18 1.981 8.219 1 93.75 181 TYR A C 1
ATOM 1489 O O . TYR A 1 181 ? -6.43 1.529 7.352 1 93.75 181 TYR A O 1
ATOM 1497 N N . ILE A 1 182 ? -6.875 3.02 8.891 1 97.5 182 ILE A N 1
ATOM 1498 C CA . ILE A 1 182 ? -5.648 3.785 8.703 1 97.5 182 ILE A CA 1
ATOM 1499 C C . ILE A 1 182 ? -4.438 2.895 8.977 1 97.5 182 ILE A C 1
ATOM 1501 O O . ILE A 1 182 ? -3.504 2.842 8.172 1 97.5 182 ILE A O 1
ATOM 1505 N N . ASN A 1 183 ? -4.484 2.205 10.008 1 97.31 183 ASN A N 1
ATOM 1506 C CA . ASN A 1 183 ? -3.346 1.384 10.406 1 97.31 183 ASN A CA 1
ATOM 1507 C C . ASN A 1 183 ? -3.172 0.182 9.484 1 97.31 183 ASN A C 1
ATOM 1509 O O . ASN A 1 183 ? -2.062 -0.334 9.328 1 97.31 183 ASN A O 1
ATOM 1513 N N . ALA A 1 184 ? -4.25 -0.248 8.891 1 93 184 ALA A N 1
ATOM 1514 C CA . ALA A 1 184 ? -4.109 -1.273 7.863 1 93 184 ALA A CA 1
ATOM 1515 C C . ALA A 1 184 ? -3.254 -0.77 6.703 1 93 184 ALA A C 1
ATOM 1517 O O . ALA A 1 184 ? -2.387 -1.491 6.203 1 93 184 ALA A O 1
ATOM 1518 N N . PHE A 1 185 ? -3.461 0.439 6.34 1 94.31 185 PHE A N 1
ATOM 1519 C CA . PHE A 1 185 ? -2.68 1.018 5.254 1 94.31 185 PHE A CA 1
ATOM 1520 C C . PHE A 1 185 ? -1.251 1.299 5.707 1 94.31 185 PHE A C 1
ATOM 1522 O O . PHE A 1 185 ? -0.308 1.158 4.926 1 94.31 185 PHE A O 1
ATOM 1529 N N . LEU A 1 186 ? -1.081 1.7 6.914 1 96.25 186 LEU A N 1
ATOM 1530 C CA . LEU A 1 186 ? 0.268 1.896 7.434 1 96.25 186 LEU A CA 1
ATOM 1531 C C . LEU A 1 186 ? 1.038 0.58 7.457 1 96.25 186 LEU A C 1
ATOM 1533 O O . LEU A 1 186 ? 2.252 0.562 7.246 1 96.25 186 LEU A O 1
ATOM 1537 N N . ALA A 1 187 ? 0.371 -0.484 7.754 1 92.06 187 ALA A N 1
ATOM 1538 C CA . ALA A 1 187 ? 1 -1.802 7.715 1 92.06 187 ALA A CA 1
ATOM 1539 C C . ALA A 1 187 ? 1.481 -2.137 6.305 1 92.06 187 ALA A C 1
ATOM 1541 O O . ALA A 1 187 ? 2.594 -2.641 6.125 1 92.06 187 ALA A O 1
ATOM 1542 N N . LEU A 1 188 ? 0.611 -1.867 5.332 1 89.19 188 LEU A N 1
ATOM 1543 C CA . LEU A 1 188 ? 1.015 -2.074 3.943 1 89.19 188 LEU A CA 1
ATOM 1544 C C . LEU A 1 188 ? 2.23 -1.221 3.598 1 89.19 188 LEU A C 1
ATOM 1546 O O . LEU A 1 188 ? 3.176 -1.705 2.973 1 89.19 188 LEU A O 1
ATOM 1550 N N . TYR A 1 189 ? 2.186 0.022 3.967 1 92.31 189 TYR A N 1
ATOM 1551 C CA . TYR A 1 189 ? 3.297 0.937 3.727 1 92.31 189 TYR A CA 1
ATOM 1552 C C . TYR A 1 189 ? 4.59 0.393 4.32 1 92.31 189 TYR A C 1
ATOM 1554 O O . TYR A 1 189 ? 5.641 0.434 3.68 1 92.31 189 TYR A O 1
ATOM 1562 N N . TYR A 1 190 ? 4.555 -0.068 5.547 1 88.12 190 TYR A N 1
ATOM 1563 C CA . TYR A 1 190 ? 5.719 -0.6 6.242 1 88.12 190 TYR A CA 1
ATOM 1564 C C . TYR A 1 190 ? 6.289 -1.808 5.508 1 88.12 190 TYR A C 1
ATOM 1566 O O . TYR A 1 190 ? 7.508 -1.958 5.402 1 88.12 190 TYR A O 1
ATOM 1574 N N . ARG A 1 191 ? 5.449 -2.574 5.035 1 83.75 191 ARG A N 1
ATOM 1575 C CA . ARG A 1 191 ? 5.863 -3.793 4.348 1 83.75 191 ARG A CA 1
ATOM 1576 C C . ARG A 1 191 ? 6.512 -3.475 3.006 1 83.75 191 ARG A C 1
ATOM 1578 O O . ARG A 1 191 ? 7.48 -4.125 2.609 1 83.75 191 ARG A O 1
ATOM 1585 N N . TRP A 1 192 ? 6.059 -2.457 2.359 1 85.44 192 TRP A N 1
ATOM 1586 C CA . TRP A 1 192 ? 6.449 -2.205 0.977 1 85.44 192 TRP A CA 1
ATOM 1587 C C . TRP A 1 192 ? 7.59 -1.196 0.91 1 85.44 192 TRP A C 1
ATOM 1589 O O . TRP A 1 192 ? 8.32 -1.14 -0.083 1 85.44 192 TRP A O 1
ATOM 1599 N N . SER A 1 193 ? 7.73 -0.363 1.873 1 77.56 193 SER A N 1
ATOM 1600 C CA . SER A 1 193 ? 8.742 0.687 1.836 1 77.56 193 SER A CA 1
ATOM 1601 C C . SER A 1 193 ? 10.141 0.113 2.033 1 77.56 193 SER A C 1
ATOM 1603 O O . SER A 1 193 ? 10.305 -0.936 2.66 1 77.56 193 SER A O 1
ATOM 1605 N N . ARG A 1 194 ? 10.953 -0.402 1.189 1 60.94 194 ARG A N 1
ATOM 1606 C CA . ARG A 1 194 ? 12.234 -1.085 1.055 1 60.94 194 ARG A CA 1
ATOM 1607 C C . ARG A 1 194 ? 13.219 -0.629 2.131 1 60.94 194 ARG A C 1
ATOM 1609 O O . ARG A 1 194 ? 14.375 -1.059 2.15 1 60.94 194 ARG A O 1
ATOM 1616 N N . ASP A 1 195 ? 13.156 0.38 2.908 1 52.91 195 ASP A N 1
ATOM 1617 C CA . ASP A 1 195 ? 14.266 0.328 3.855 1 52.91 195 ASP A CA 1
ATOM 1618 C C . ASP A 1 195 ? 14.352 -1.04 4.527 1 52.91 195 ASP A C 1
ATOM 1620 O O . ASP A 1 195 ? 14.648 -1.135 5.719 1 52.91 195 ASP A O 1
ATOM 1624 N N . ARG A 1 196 ? 13.797 -2.082 3.904 1 44.72 196 ARG A N 1
ATOM 1625 C CA . ARG A 1 196 ? 13.734 -3.424 4.473 1 44.72 196 ARG A CA 1
ATOM 1626 C C . ARG A 1 196 ? 15.125 -3.951 4.789 1 44.72 196 ARG A C 1
ATOM 1628 O O . ARG A 1 196 ? 15.273 -5.07 5.285 1 44.72 196 ARG A O 1
ATOM 1635 N N . ASN A 1 197 ? 16.109 -3.523 4.207 1 37.56 197 ASN A N 1
ATOM 1636 C CA . ASN A 1 197 ? 17.312 -4.211 4.672 1 37.56 197 ASN A CA 1
ATOM 1637 C C . ASN A 1 197 ? 17.328 -4.348 6.191 1 37.56 197 ASN A C 1
ATOM 1639 O O . ASN A 1 197 ? 18.359 -4.672 6.777 1 37.56 197 ASN A O 1
ATOM 1643 N N . GLN A 1 198 ? 16.562 -3.561 6.867 1 34.97 198 GLN A N 1
ATOM 1644 C CA . GLN A 1 198 ? 16.797 -3.891 8.273 1 34.97 198 GLN A CA 1
ATOM 1645 C C . GLN A 1 198 ? 16 -5.137 8.68 1 34.97 198 GLN A C 1
ATOM 1647 O O . GLN A 1 198 ? 14.836 -5.285 8.312 1 34.97 198 GLN A O 1
ATOM 1652 N N . PRO A 1 199 ? 16.656 -6.281 9.039 1 31.62 199 PRO A N 1
ATOM 1653 C CA . PRO A 1 199 ? 15.977 -7.438 9.625 1 31.62 199 PRO A CA 1
ATOM 1654 C C . PRO A 1 199 ? 14.789 -7.039 10.508 1 31.62 199 PRO A C 1
ATOM 1656 O O . PRO A 1 199 ? 14.906 -6.121 11.32 1 31.62 199 PRO A O 1
ATOM 1659 N N . LEU A 1 200 ? 13.594 -7.164 10 1 30.16 200 LEU A N 1
ATOM 1660 C CA . LEU A 1 200 ? 12.469 -6.941 10.906 1 30.16 200 LEU A CA 1
ATOM 1661 C C . LEU A 1 200 ? 12.852 -7.316 12.336 1 30.16 200 LEU A C 1
ATOM 1663 O O . LEU A 1 200 ? 12.219 -6.852 13.289 1 30.16 200 LEU A O 1
ATOM 1667 N N . TRP A 1 201 ? 13.344 -8.57 12.438 1 26.16 201 TRP A N 1
ATOM 1668 C CA . TRP A 1 201 ? 13.836 -9.055 13.727 1 26.16 201 TRP A CA 1
ATOM 1669 C C . TRP A 1 201 ? 15.344 -8.883 13.828 1 26.16 201 TRP A C 1
ATOM 1671 O O . TRP A 1 201 ? 16.078 -9.195 12.883 1 26.16 201 TRP A O 1
ATOM 1681 N N . ASP A 1 202 ? 15.891 -7.84 14.227 1 25.27 202 ASP A N 1
ATOM 1682 C CA . ASP A 1 202 ? 17.234 -7.98 14.789 1 25.27 202 ASP A CA 1
ATOM 1683 C C . ASP A 1 202 ? 17.312 -9.195 15.711 1 25.27 202 ASP A C 1
ATOM 1685 O O . ASP A 1 202 ? 16.438 -9.406 16.547 1 25.27 202 ASP A O 1
ATOM 1689 N N . MET B 1 1 ? 21.406 1.806 -20.594 1 47.84 1 MET B N 1
ATOM 1690 C CA . MET B 1 1 ? 20.609 0.806 -21.297 1 47.84 1 MET B CA 1
ATOM 1691 C C . MET B 1 1 ? 19.125 0.972 -20.969 1 47.84 1 MET B C 1
ATOM 1693 O O . MET B 1 1 ? 18.781 1.404 -19.859 1 47.84 1 MET B O 1
ATOM 1697 N N . ASN B 1 2 ? 18.109 1.062 -21.906 1 69.69 2 ASN B N 1
ATOM 1698 C CA . ASN B 1 2 ? 16.688 1.315 -21.781 1 69.69 2 ASN B CA 1
ATOM 1699 C C . ASN B 1 2 ? 15.992 0.235 -20.953 1 69.69 2 ASN B C 1
ATOM 1701 O O . ASN B 1 2 ? 16.375 -0.936 -21.016 1 69.69 2 ASN B O 1
ATOM 1705 N N . GLU B 1 3 ? 15.344 0.521 -19.969 1 84.19 3 GLU B N 1
ATOM 1706 C CA . GLU B 1 3 ? 14.617 -0.417 -19.125 1 84.19 3 GLU B CA 1
ATOM 1707 C C . GLU B 1 3 ? 13.727 -1.335 -19.953 1 84.19 3 GLU B C 1
ATOM 1709 O O . GLU B 1 3 ? 13.023 -0.875 -20.859 1 84.19 3 GLU B O 1
ATOM 1714 N N . LYS B 1 4 ? 14.023 -2.697 -19.922 1 94.12 4 LYS B N 1
ATOM 1715 C CA . LYS B 1 4 ? 13.156 -3.699 -20.547 1 94.12 4 LYS B CA 1
ATOM 1716 C C . LYS B 1 4 ? 12.031 -4.109 -19.594 1 94.12 4 LYS B C 1
ATOM 1718 O O . LYS B 1 4 ? 12.211 -4.09 -18.375 1 94.12 4 LYS B O 1
ATOM 1723 N N . PHE B 1 5 ? 10.875 -4.422 -20.219 1 97.75 5 PHE B N 1
ATOM 1724 C CA . PHE B 1 5 ? 9.742 -4.879 -19.422 1 97.75 5 PHE B CA 1
ATOM 1725 C C . PHE B 1 5 ? 9.344 -6.297 -19.812 1 97.75 5 PHE B C 1
ATOM 1727 O O . PHE B 1 5 ? 9.312 -6.633 -21 1 97.75 5 PHE B O 1
ATOM 1734 N N . TYR B 1 6 ? 9.086 -7.113 -18.781 1 98.5 6 TYR B N 1
ATOM 1735 C CA . TYR B 1 6 ? 8.656 -8.5 -18.938 1 98.5 6 TYR B CA 1
ATOM 1736 C C . TYR B 1 6 ? 7.16 -8.641 -18.703 1 98.5 6 TYR B C 1
ATOM 1738 O O . TYR B 1 6 ? 6.641 -8.148 -17.703 1 98.5 6 TYR B O 1
ATOM 1746 N N . GLN B 1 7 ? 6.508 -9.227 -19.625 1 98.81 7 GLN B N 1
ATOM 1747 C CA . GLN B 1 7 ? 5.148 -9.688 -19.375 1 98.81 7 GLN B CA 1
ATOM 1748 C C . GLN B 1 7 ? 5.141 -11.125 -18.859 1 98.81 7 GLN B C 1
ATOM 1750 O O . GLN B 1 7 ? 5.645 -12.031 -19.516 1 98.81 7 GLN B O 1
ATOM 1755 N N . LEU B 1 8 ? 4.539 -11.312 -17.719 1 98.88 8 LEU B N 1
ATOM 1756 C CA . LEU B 1 8 ? 4.496 -12.609 -17.047 1 98.88 8 LEU B CA 1
ATOM 1757 C C . LEU B 1 8 ? 3.059 -13.102 -16.922 1 98.88 8 LEU B C 1
ATOM 1759 O O . LEU B 1 8 ? 2.125 -12.305 -16.844 1 98.88 8 LEU B O 1
ATOM 1763 N N . LYS B 1 9 ? 2.916 -14.375 -16.922 1 98.94 9 LYS B N 1
ATOM 1764 C CA . LYS B 1 9 ? 1.671 -15.016 -16.516 1 98.94 9 LYS B CA 1
ATOM 1765 C C . LYS B 1 9 ? 1.906 -15.969 -15.336 1 98.94 9 LYS B C 1
ATOM 1767 O O . LYS B 1 9 ? 2.762 -16.844 -15.414 1 98.94 9 LYS B O 1
ATOM 1772 N N . ILE B 1 10 ? 1.222 -15.734 -14.312 1 98.94 10 ILE B N 1
ATOM 1773 C CA . ILE B 1 10 ? 1.305 -16.609 -13.148 1 98.94 10 ILE B CA 1
ATOM 1774 C C . ILE B 1 10 ? 0.007 -17.406 -13.008 1 98.94 10 ILE B C 1
ATOM 1776 O O . ILE B 1 10 ? -1.086 -16.844 -13.117 1 98.94 10 ILE B O 1
ATOM 1780 N N . THR B 1 11 ? 0.128 -18.656 -12.805 1 98.94 11 THR B N 1
ATOM 1781 C CA . THR B 1 11 ? -1.014 -19.562 -12.656 1 98.94 11 THR B CA 1
ATOM 1782 C C . THR B 1 11 ? -0.868 -20.406 -11.398 1 98.94 11 THR B C 1
ATOM 1784 O O . THR B 1 11 ? 0.208 -20.953 -11.125 1 98.94 11 THR B O 1
ATOM 1787 N N . LEU B 1 12 ? -1.922 -20.391 -10.586 1 98.81 12 LEU B N 1
ATOM 1788 C CA . LEU B 1 12 ? -1.944 -21.312 -9.453 1 98.81 12 LEU B CA 1
ATOM 1789 C C . LEU B 1 12 ? -2.115 -22.75 -9.922 1 98.81 12 LEU B C 1
ATOM 1791 O O . LEU B 1 12 ? -3.162 -23.109 -10.461 1 98.81 12 LEU B O 1
ATOM 1795 N N . ILE B 1 13 ? -1.171 -23.578 -9.664 1 98.56 13 ILE B N 1
ATOM 1796 C CA . ILE B 1 13 ? -1.136 -24.938 -10.18 1 98.56 13 ILE B CA 1
ATOM 1797 C C . ILE B 1 13 ? -2.289 -25.75 -9.594 1 98.56 13 ILE B C 1
ATOM 1799 O O . ILE B 1 13 ? -2.586 -25.641 -8.398 1 98.56 13 ILE B O 1
ATOM 1803 N N . ASP B 1 14 ? -3.008 -26.531 -10.414 1 97.44 14 ASP B N 1
ATOM 1804 C CA . ASP B 1 14 ? -4.043 -27.5 -10.086 1 97.44 14 ASP B CA 1
ATOM 1805 C C . ASP B 1 14 ? -5.383 -26.828 -9.82 1 97.44 14 ASP B C 1
ATOM 1807 O O . ASP B 1 14 ? -6.387 -27.484 -9.578 1 97.44 14 ASP B O 1
ATOM 1811 N N . SER B 1 15 ? -5.391 -25.516 -9.859 1 97.25 15 SER B N 1
ATOM 1812 C CA . SER B 1 15 ? -6.672 -24.828 -9.719 1 97.25 15 SER B CA 1
ATOM 1813 C C . SER B 1 15 ? -7.57 -25.078 -10.93 1 97.25 15 SER B C 1
ATOM 1815 O O . SER B 1 15 ? -7.105 -25.047 -12.07 1 97.25 15 SER B O 1
ATOM 1817 N N . GLN B 1 16 ? -8.836 -25.375 -10.641 1 94.06 16 GLN B N 1
ATOM 1818 C CA . GLN B 1 16 ? -9.828 -25.609 -11.688 1 94.06 16 GLN B CA 1
ATOM 1819 C C . GLN B 1 16 ? -11.188 -25.031 -11.297 1 94.06 16 GLN B C 1
ATOM 1821 O O . GLN B 1 16 ? -11.789 -25.469 -10.312 1 94.06 16 GLN B O 1
ATOM 1826 N N . PRO B 1 17 ? -11.719 -24.141 -12.133 1 95.56 17 PRO B N 1
ATOM 1827 C CA . PRO B 1 17 ? -11.039 -23.484 -13.25 1 95.56 17 PRO B CA 1
ATOM 1828 C C . PRO B 1 17 ? -9.773 -22.734 -12.812 1 95.56 17 PRO B C 1
ATOM 1830 O O . PRO B 1 17 ? -9.602 -22.453 -11.633 1 95.56 17 PRO B O 1
ATOM 1833 N N . ALA B 1 18 ? -9.008 -22.375 -13.742 1 98.06 18 ALA B N 1
ATOM 1834 C CA . ALA B 1 18 ? -7.676 -21.859 -13.469 1 98.06 18 ALA B CA 1
ATOM 1835 C C . ALA B 1 18 ? -7.758 -20.484 -12.797 1 98.06 18 ALA B C 1
ATOM 1837 O O . ALA B 1 18 ? -8.578 -19.641 -13.18 1 98.06 18 ALA B O 1
ATOM 1838 N N . ILE B 1 19 ? -7.016 -20.266 -11.812 1 98.69 19 ILE B N 1
ATOM 1839 C CA . ILE B 1 19 ? -6.738 -18.969 -11.211 1 98.69 19 ILE B CA 1
ATOM 1840 C C . ILE B 1 19 ? -5.406 -18.438 -11.727 1 98.69 19 ILE B C 1
ATOM 1842 O O . ILE B 1 19 ? -4.363 -19.062 -11.539 1 98.69 19 ILE B O 1
ATOM 1846 N N . TRP B 1 20 ? -5.453 -17.297 -12.367 1 98.88 20 TRP B N 1
ATOM 1847 C CA . TRP B 1 20 ? -4.219 -16.812 -12.977 1 98.88 20 TRP B CA 1
ATOM 1848 C C . TRP B 1 20 ? -4.242 -15.297 -13.117 1 98.88 20 TRP B C 1
ATOM 1850 O O . TRP B 1 20 ? -5.293 -14.664 -12.961 1 98.88 20 TRP B O 1
ATOM 1860 N N . ARG B 1 21 ? -3.059 -14.75 -13.312 1 98.94 21 ARG B N 1
ATOM 1861 C CA . ARG B 1 21 ? -2.859 -13.328 -13.586 1 98.94 21 ARG B CA 1
ATOM 1862 C C . ARG B 1 21 ? -1.84 -13.125 -14.695 1 98.94 21 ARG B C 1
ATOM 1864 O O . ARG B 1 21 ? -0.872 -13.875 -14.812 1 98.94 21 ARG B O 1
ATOM 1871 N N . ARG B 1 22 ? -2.029 -12.172 -15.547 1 98.88 22 ARG B N 1
ATOM 1872 C CA . ARG B 1 22 ? -1.063 -11.656 -16.516 1 98.88 22 ARG B CA 1
ATOM 1873 C C . ARG B 1 22 ? -0.641 -10.234 -16.156 1 98.88 22 ARG B C 1
ATOM 1875 O O . ARG B 1 22 ? -1.483 -9.344 -16.031 1 98.88 22 ARG B O 1
ATOM 1882 N N . PHE B 1 23 ? 0.633 -10.016 -15.93 1 98.81 23 PHE B N 1
ATOM 1883 C CA . PHE B 1 23 ? 1.088 -8.711 -15.461 1 98.81 23 PHE B CA 1
ATOM 1884 C C . PHE B 1 23 ? 2.479 -8.406 -16 1 98.81 23 PHE B C 1
ATOM 1886 O O . PHE B 1 23 ? 3.164 -9.289 -16.516 1 98.81 23 PHE B O 1
ATOM 1893 N N . VAL B 1 24 ? 2.859 -7.145 -15.945 1 98.69 24 VAL B N 1
ATOM 1894 C CA . VAL B 1 24 ? 4.125 -6.66 -16.484 1 98.69 24 VAL B CA 1
ATOM 1895 C C . VAL B 1 24 ? 4.988 -6.102 -15.359 1 98.69 24 VAL B C 1
ATOM 1897 O O . VAL B 1 24 ? 4.48 -5.465 -14.438 1 98.69 24 VAL B O 1
ATOM 1900 N N . VAL B 1 25 ? 6.254 -6.406 -15.445 1 97.94 25 VAL B N 1
ATOM 1901 C CA . VAL B 1 25 ? 7.227 -5.891 -14.492 1 97.94 25 VAL B CA 1
ATOM 1902 C C . VAL B 1 25 ? 8.492 -5.453 -15.234 1 97.94 25 VAL B C 1
ATOM 1904 O O . VAL B 1 25 ? 8.75 -5.902 -16.344 1 97.94 25 VAL B O 1
ATOM 1907 N N . PRO B 1 26 ? 9.273 -4.539 -14.578 1 96.69 26 PRO B N 1
ATOM 1908 C CA . PRO B 1 26 ? 10.617 -4.328 -15.133 1 96.69 26 PRO B CA 1
ATOM 1909 C C . PRO B 1 26 ? 11.453 -5.602 -15.141 1 96.69 26 PRO B C 1
ATOM 1911 O O . PRO B 1 26 ? 11.406 -6.387 -14.195 1 96.69 26 PRO B O 1
ATOM 1914 N N . ALA B 1 27 ? 12.164 -5.73 -16.203 1 96.94 27 ALA B N 1
ATOM 1915 C CA . ALA B 1 27 ? 13.031 -6.902 -16.297 1 96.94 27 ALA B CA 1
ATOM 1916 C C . ALA B 1 27 ? 14.07 -6.902 -15.172 1 96.94 27 ALA B C 1
ATOM 1918 O O . ALA B 1 27 ? 14.492 -7.965 -14.711 1 96.94 27 ALA B O 1
ATOM 1919 N N . SER B 1 28 ? 14.469 -5.75 -14.688 1 95 28 SER B N 1
ATOM 1920 C CA . SER B 1 28 ? 15.516 -5.586 -13.688 1 95 28 SER B CA 1
ATOM 1921 C C . SER B 1 28 ? 14.945 -5.676 -12.273 1 95 28 SER B C 1
ATOM 1923 O O . SER B 1 28 ? 15.641 -5.387 -11.297 1 95 28 SER B O 1
ATOM 1925 N N . ILE B 1 29 ? 13.727 -6.07 -12.094 1 94 29 ILE B N 1
ATOM 1926 C CA . ILE B 1 29 ? 13.102 -6.152 -10.781 1 94 29 ILE B CA 1
ATOM 1927 C C . ILE B 1 29 ? 13.828 -7.191 -9.93 1 94 29 ILE B C 1
ATOM 1929 O O . ILE B 1 29 ? 14.047 -8.32 -10.375 1 94 29 ILE B O 1
ATOM 1933 N N . PRO B 1 30 ? 14.266 -6.805 -8.734 1 92.88 30 PRO B N 1
ATOM 1934 C CA . PRO B 1 30 ? 14.773 -7.832 -7.824 1 92.88 30 PRO B CA 1
ATOM 1935 C C . PRO B 1 30 ? 13.695 -8.828 -7.398 1 92.88 30 PRO B C 1
ATOM 1937 O O . PRO B 1 30 ? 12.523 -8.469 -7.312 1 92.88 30 PRO B O 1
ATOM 1940 N N . LEU B 1 31 ? 14.086 -10 -7.055 1 95.25 31 LEU B N 1
ATOM 1941 C CA . LEU B 1 31 ? 13.117 -11.062 -6.801 1 95.25 31 LEU B CA 1
ATOM 1942 C C . LEU B 1 31 ? 12.32 -10.781 -5.531 1 95.25 31 LEU B C 1
ATOM 1944 O O . LEU B 1 31 ? 11.172 -11.211 -5.406 1 95.25 31 LEU B O 1
ATOM 1948 N N . ASP B 1 32 ? 12.922 -10.102 -4.566 1 92.31 32 ASP B N 1
ATOM 1949 C CA . ASP B 1 32 ? 12.141 -9.742 -3.383 1 92.31 32 ASP B CA 1
ATOM 1950 C C . ASP B 1 32 ? 11.008 -8.781 -3.736 1 92.31 32 ASP B C 1
ATOM 1952 O O . ASP B 1 32 ? 9.922 -8.852 -3.156 1 92.31 32 ASP B O 1
ATOM 1956 N N . ARG B 1 33 ? 11.258 -7.91 -4.711 1 93.69 33 ARG B N 1
ATOM 1957 C CA . ARG B 1 33 ? 10.219 -7.004 -5.18 1 93.69 33 ARG B CA 1
ATOM 1958 C C . ARG B 1 33 ? 9.227 -7.727 -6.082 1 93.69 33 ARG B C 1
ATOM 1960 O O . ARG B 1 33 ? 8.031 -7.398 -6.098 1 93.69 33 ARG B O 1
ATOM 1967 N N . LEU B 1 34 ? 9.703 -8.656 -6.828 1 96.62 34 LEU B N 1
ATOM 1968 C CA . LEU B 1 34 ? 8.781 -9.5 -7.59 1 96.62 34 LEU B CA 1
ATOM 1969 C C . LEU B 1 34 ? 7.82 -10.227 -6.66 1 96.62 34 LEU B C 1
ATOM 1971 O O . LEU B 1 34 ? 6.637 -10.359 -6.969 1 96.62 34 LEU B O 1
ATOM 1975 N N . HIS B 1 35 ? 8.352 -10.711 -5.551 1 96.12 35 HIS B N 1
ATOM 1976 C CA . HIS B 1 35 ? 7.488 -11.32 -4.543 1 96.12 35 HIS B CA 1
ATOM 1977 C C . HIS B 1 35 ? 6.375 -10.367 -4.125 1 96.12 35 HIS B C 1
ATOM 1979 O O . HIS B 1 35 ? 5.203 -10.758 -4.082 1 96.12 35 HIS B O 1
ATOM 1985 N N . ASP B 1 36 ? 6.754 -9.125 -3.822 1 94.94 36 ASP B N 1
ATOM 1986 C CA . ASP B 1 36 ? 5.742 -8.141 -3.445 1 94.94 36 ASP B CA 1
ATOM 1987 C C . ASP B 1 36 ? 4.672 -8.016 -4.523 1 94.94 36 ASP B C 1
ATOM 1989 O O . ASP B 1 36 ? 3.475 -8 -4.223 1 94.94 36 ASP B O 1
ATOM 1993 N N . ALA B 1 37 ? 5.121 -7.855 -5.758 1 97.12 37 ALA B N 1
ATOM 1994 C CA . ALA B 1 37 ? 4.199 -7.719 -6.879 1 97.12 37 ALA B CA 1
ATOM 1995 C C . ALA B 1 37 ? 3.266 -8.922 -6.973 1 97.12 37 ALA B C 1
ATOM 1997 O O . ALA B 1 37 ? 2.062 -8.766 -7.195 1 97.12 37 ALA B O 1
ATOM 1998 N N . ILE B 1 38 ? 3.781 -10.102 -6.797 1 98.38 38 ILE B N 1
ATOM 1999 C CA . ILE B 1 38 ? 3.006 -11.336 -6.879 1 98.38 38 ILE B CA 1
ATOM 2000 C C . ILE B 1 38 ? 1.942 -11.352 -5.785 1 98.38 38 ILE B C 1
ATOM 2002 O O . ILE B 1 38 ? 0.787 -11.703 -6.035 1 98.38 38 ILE B O 1
ATOM 2006 N N . GLN B 1 39 ? 2.35 -11.008 -4.594 1 97.25 39 GLN B N 1
ATOM 2007 C CA . GLN B 1 39 ? 1.388 -10.93 -3.502 1 97.25 39 GLN B CA 1
ATOM 2008 C C . GLN B 1 39 ? 0.217 -10.023 -3.865 1 97.25 39 GLN B C 1
ATOM 2010 O O . GLN B 1 39 ? -0.942 -10.367 -3.633 1 97.25 39 GLN B O 1
ATOM 2015 N N . ILE B 1 40 ? 0.553 -8.93 -4.488 1 97.31 40 ILE B N 1
ATOM 2016 C CA . ILE B 1 40 ? -0.465 -7.938 -4.824 1 97.31 40 ILE B CA 1
ATOM 2017 C C . ILE B 1 40 ? -1.33 -8.453 -5.969 1 97.31 40 ILE B C 1
ATOM 2019 O O . ILE B 1 40 ? -2.561 -8.453 -5.875 1 97.31 40 ILE B O 1
ATOM 2023 N N . VAL B 1 41 ? -0.78 -8.945 -7.031 1 98.56 41 VAL B N 1
ATOM 2024 C CA . VAL B 1 41 ? -1.553 -9.289 -8.219 1 98.56 41 VAL B CA 1
ATOM 2025 C C . VAL B 1 41 ? -2.414 -10.516 -7.934 1 98.56 41 VAL B C 1
ATOM 2027 O O . VAL B 1 41 ? -3.521 -10.641 -8.461 1 98.56 41 VAL B O 1
ATOM 2030 N N . MET B 1 42 ? -1.953 -11.422 -7.152 1 98.38 42 MET B N 1
ATOM 2031 C CA . MET B 1 42 ? -2.746 -12.602 -6.82 1 98.38 42 MET B CA 1
ATOM 2032 C C . MET B 1 42 ? -3.764 -12.289 -5.73 1 98.38 42 MET B C 1
ATOM 2034 O O . MET B 1 42 ? -4.855 -12.867 -5.711 1 98.38 42 MET B O 1
ATOM 2038 N N . GLY B 1 43 ? -3.322 -11.43 -4.832 1 96.5 43 GLY B N 1
ATOM 2039 C CA . GLY B 1 43 ? -4.188 -11.102 -3.713 1 96.5 43 GLY B CA 1
ATOM 2040 C C . GLY B 1 43 ? -3.857 -11.875 -2.451 1 96.5 43 GLY B C 1
ATOM 2041 O O . GLY B 1 43 ? -4.734 -12.117 -1.617 1 96.5 43 GLY B O 1
ATOM 2042 N N . TRP B 1 44 ? -2.652 -12.367 -2.316 1 96.19 44 TRP B N 1
ATOM 2043 C CA . TRP B 1 44 ? -2.184 -12.977 -1.074 1 96.19 44 TRP B CA 1
ATOM 2044 C C . TRP B 1 44 ? -1.939 -11.914 -0.007 1 96.19 44 TRP B C 1
ATOM 2046 O O . TRP B 1 44 ? -1.942 -10.719 -0.301 1 96.19 44 TRP B O 1
ATOM 2056 N N . GLN B 1 45 ? -1.729 -12.336 1.227 1 91.56 45 GLN B N 1
ATOM 2057 C CA . GLN B 1 45 ? -1.601 -11.391 2.33 1 91.56 45 GLN B CA 1
ATOM 2058 C C . GLN B 1 45 ? -0.192 -11.422 2.918 1 91.56 45 GLN B C 1
ATOM 2060 O O . GLN B 1 45 ? 0.054 -10.844 3.979 1 91.56 45 GLN B O 1
ATOM 2065 N N . ASP B 1 46 ? 0.689 -12.18 2.318 1 92.56 46 ASP B N 1
ATOM 2066 C CA . ASP B 1 46 ? 2.086 -12.25 2.734 1 92.56 46 ASP B CA 1
ATOM 2067 C C . ASP B 1 46 ? 2.205 -12.719 4.184 1 92.56 46 ASP B C 1
ATOM 2069 O O . ASP B 1 46 ? 3.01 -12.188 4.949 1 92.56 46 ASP B O 1
ATOM 2073 N N . SER B 1 47 ? 1.45 -13.641 4.551 1 91.75 47 SER B N 1
ATOM 2074 C CA . SER B 1 47 ? 1.428 -14.141 5.918 1 91.75 47 SER B CA 1
ATOM 2075 C C . SER B 1 47 ? 2.395 -15.305 6.098 1 91.75 47 SER B C 1
ATOM 2077 O O . SER B 1 47 ? 2.586 -15.797 7.211 1 91.75 47 SER B O 1
ATOM 2079 N N . HIS B 1 48 ? 3.029 -15.742 5.039 1 93.38 48 HIS B N 1
ATOM 2080 C CA . HIS B 1 48 ? 3.881 -16.922 5.07 1 93.38 48 HIS B CA 1
ATOM 2081 C C . HIS B 1 48 ? 5.145 -16.719 4.246 1 93.38 48 HIS B C 1
ATOM 2083 O O . HIS B 1 48 ? 5.227 -15.773 3.453 1 93.38 48 HIS B O 1
ATOM 2089 N N . LEU B 1 49 ? 6.09 -17.578 4.488 1 93.44 49 LEU B N 1
ATOM 2090 C CA . LEU B 1 49 ? 7.316 -17.578 3.701 1 93.44 49 LEU B CA 1
ATOM 2091 C C . LEU B 1 49 ? 7.047 -18.078 2.281 1 93.44 49 LEU B C 1
ATOM 2093 O O . LEU B 1 49 ? 5.996 -18.656 2.008 1 93.44 49 LEU B O 1
ATOM 2097 N N . HIS B 1 50 ? 8.016 -17.781 1.452 1 96.44 50 HIS B N 1
ATOM 2098 C CA . HIS B 1 50 ? 7.918 -18.172 0.05 1 96.44 50 HIS B CA 1
ATOM 2099 C C . HIS B 1 50 ? 9.273 -18.594 -0.504 1 96.44 50 HIS B C 1
ATOM 2101 O O . HIS B 1 50 ? 10.297 -18.469 0.183 1 96.44 50 HIS B O 1
ATOM 2107 N N . GLU B 1 51 ? 9.188 -19.109 -1.731 1 96.31 51 GLU B N 1
ATOM 2108 C CA . GLU B 1 51 ? 10.398 -19.516 -2.441 1 96.31 51 GLU B CA 1
ATOM 2109 C C . GLU B 1 51 ? 10.203 -19.438 -3.953 1 96.31 51 GLU B C 1
ATOM 2111 O O . GLU B 1 51 ? 9.148 -19.797 -4.473 1 96.31 51 GLU B O 1
ATOM 2116 N N . PHE B 1 52 ? 11.273 -18.922 -4.566 1 97.94 52 PHE B N 1
ATOM 2117 C CA . PHE B 1 52 ? 11.359 -19.047 -6.016 1 97.94 52 PHE B CA 1
ATOM 2118 C C . PHE B 1 52 ? 12.227 -20.25 -6.406 1 97.94 52 PHE B C 1
ATOM 2120 O O . PHE B 1 52 ? 13.273 -20.484 -5.797 1 97.94 52 PHE B O 1
ATOM 2127 N N . ARG B 1 53 ? 11.789 -20.984 -7.371 1 97.38 53 ARG B N 1
ATOM 2128 C CA . ARG B 1 53 ? 12.594 -22.031 -7.992 1 97.38 53 ARG B CA 1
ATOM 2129 C C . ARG B 1 53 ? 12.828 -21.75 -9.469 1 97.38 53 ARG B C 1
ATOM 2131 O O . ARG B 1 53 ? 11.898 -21.828 -10.281 1 97.38 53 ARG B O 1
ATOM 2138 N N . ILE B 1 54 ? 13.977 -21.469 -9.859 1 96.44 54 ILE B N 1
ATOM 2139 C CA . ILE B 1 54 ? 14.367 -21.125 -11.219 1 96.44 54 ILE B CA 1
ATOM 2140 C C . ILE B 1 54 ? 15.555 -21.969 -11.656 1 96.44 54 ILE B C 1
ATOM 2142 O O . ILE B 1 54 ? 16.672 -21.781 -11.172 1 96.44 54 ILE B O 1
ATOM 2146 N N . GLY B 1 55 ? 15.266 -22.828 -12.625 1 92 55 GLY B N 1
ATOM 2147 C CA . GLY B 1 55 ? 16.297 -23.812 -12.922 1 92 55 GLY B CA 1
ATOM 2148 C C . GLY B 1 55 ? 16.688 -24.656 -11.719 1 92 55 GLY B C 1
ATOM 2149 O O . GLY B 1 55 ? 15.82 -25.281 -11.094 1 92 55 GLY B O 1
ATOM 2150 N N . LYS B 1 56 ? 17.984 -24.625 -11.344 1 90.62 56 LYS B N 1
ATOM 2151 C CA . LYS B 1 56 ? 18.469 -25.406 -10.203 1 90.62 56 LYS B CA 1
ATOM 2152 C C . LYS B 1 56 ? 18.547 -24.547 -8.945 1 90.62 56 LYS B C 1
ATOM 2154 O O . LYS B 1 56 ? 18.922 -25.031 -7.879 1 90.62 56 LYS B O 1
ATOM 2159 N N . GLN B 1 57 ? 18.125 -23.344 -9.086 1 92.81 57 GLN B N 1
ATOM 2160 C CA . GLN B 1 57 ? 18.312 -22.422 -7.977 1 92.81 57 GLN B CA 1
ATOM 2161 C C . GLN B 1 57 ? 17.047 -22.297 -7.137 1 92.81 57 GLN B C 1
ATOM 2163 O O . GLN B 1 57 ? 15.938 -22.297 -7.676 1 92.81 57 GLN B O 1
ATOM 2168 N N . ARG B 1 58 ? 17.25 -22.312 -5.891 1 95.5 58 ARG B N 1
ATOM 2169 C CA . ARG B 1 58 ? 16.25 -21.969 -4.902 1 95.5 58 ARG B CA 1
ATOM 2170 C C . ARG B 1 58 ? 16.547 -20.609 -4.273 1 95.5 58 ARG B C 1
ATOM 2172 O O . ARG B 1 58 ? 17.625 -20.391 -3.725 1 95.5 58 ARG B O 1
ATOM 2179 N N . LEU B 1 59 ? 15.633 -19.656 -4.414 1 95.69 59 LEU B N 1
ATOM 2180 C CA . LEU B 1 59 ? 15.836 -18.297 -3.908 1 95.69 59 LEU B CA 1
ATOM 2181 C C . LEU B 1 59 ? 14.797 -17.953 -2.852 1 95.69 59 LEU B C 1
ATOM 2183 O O . LEU B 1 59 ? 13.594 -18.062 -3.098 1 95.69 59 LEU B O 1
ATOM 2187 N N . THR B 1 60 ? 15.273 -17.516 -1.693 1 93.44 60 THR B N 1
ATOM 2188 C CA . THR B 1 60 ? 14.391 -17.266 -0.561 1 93.44 60 THR B CA 1
ATOM 2189 C C . THR B 1 60 ? 14.703 -15.922 0.08 1 93.44 60 THR B C 1
ATOM 2191 O O . THR B 1 60 ? 15.672 -15.258 -0.294 1 93.44 60 THR B O 1
ATOM 2194 N N . GLU B 1 61 ? 13.867 -15.5 0.941 1 86.81 61 GLU B N 1
ATOM 2195 C CA . GLU B 1 61 ? 14.008 -14.188 1.574 1 86.81 61 GLU B CA 1
ATOM 2196 C C . GLU B 1 61 ? 15.164 -14.18 2.566 1 86.81 61 GLU B C 1
ATOM 2198 O O . GLU B 1 61 ? 15.93 -13.211 2.627 1 86.81 61 GLU B O 1
ATOM 2203 N N . MET B 1 62 ? 15.258 -15.086 3.4 1 80.12 62 MET B N 1
ATOM 2204 C CA . MET B 1 62 ? 16.266 -15.086 4.453 1 80.12 62 MET B CA 1
ATOM 2205 C C . MET B 1 62 ? 16.891 -16.469 4.621 1 80.12 62 MET B C 1
ATOM 2207 O O . MET B 1 62 ? 16.688 -17.125 5.645 1 80.12 62 MET B O 1
ATOM 2211 N N . PRO B 1 63 ? 17.672 -16.766 3.635 1 81.12 63 PRO B N 1
ATOM 2212 C CA . PRO B 1 63 ? 18.312 -18.078 3.818 1 81.12 63 PRO B CA 1
ATOM 2213 C C . PRO B 1 63 ? 19.297 -18.094 4.996 1 81.12 63 PRO B C 1
ATOM 2215 O O . PRO B 1 63 ? 20.109 -17.172 5.137 1 81.12 63 PRO B O 1
ATOM 2218 N N . GLU B 1 64 ? 18.984 -18.969 5.91 1 76.31 64 GLU B N 1
ATOM 2219 C CA . GLU B 1 64 ? 19.875 -19.078 7.07 1 76.31 64 GLU B CA 1
ATOM 2220 C C . GLU B 1 64 ? 21.141 -19.844 6.723 1 76.31 64 GLU B C 1
ATOM 2222 O O . GLU B 1 64 ? 22.219 -19.547 7.258 1 76.31 64 GLU B O 1
ATOM 2227 N N . GLU B 1 65 ? 21.047 -20.844 5.988 1 76.94 65 GLU B N 1
ATOM 2228 C CA . GLU B 1 65 ? 22.172 -21.641 5.5 1 76.94 65 GLU B CA 1
ATOM 2229 C C . GLU B 1 65 ? 22.094 -21.828 3.988 1 76.94 65 GLU B C 1
ATOM 2231 O O . GLU B 1 65 ? 21.016 -21.688 3.393 1 76.94 65 GLU B O 1
ATOM 2236 N N . PRO B 1 66 ? 23.25 -21.953 3.482 1 72.69 66 PRO B N 1
ATOM 2237 C CA . PRO B 1 66 ? 23.281 -22.141 2.029 1 72.69 66 PRO B CA 1
ATOM 2238 C C . PRO B 1 66 ? 22.297 -23.203 1.546 1 72.69 66 PRO B C 1
ATOM 2240 O O . PRO B 1 66 ? 21.734 -23.078 0.45 1 72.69 66 PRO B O 1
ATOM 2243 N N . SER B 1 67 ? 22.141 -24.188 2.293 1 77.94 67 SER B N 1
ATOM 2244 C CA . SER B 1 67 ? 21.219 -25.25 1.9 1 77.94 67 SER B CA 1
ATOM 2245 C C . SER B 1 67 ? 19.781 -24.75 1.825 1 77.94 67 SER B C 1
ATOM 2247 O O . SER B 1 67 ? 18.938 -25.359 1.18 1 77.94 67 SER B O 1
ATOM 2249 N N . ASP B 1 68 ? 19.594 -23.578 2.338 1 80.44 68 ASP B N 1
ATOM 2250 C CA . ASP B 1 68 ? 18.25 -23.016 2.393 1 80.44 68 ASP B CA 1
ATOM 2251 C C . ASP B 1 68 ? 17.953 -22.203 1.129 1 80.44 68 ASP B C 1
ATOM 2253 O O . ASP B 1 68 ? 16.812 -21.797 0.912 1 80.44 68 ASP B O 1
ATOM 2257 N N . GLY B 1 69 ? 18.984 -22.125 0.307 1 88.94 69 GLY B N 1
ATOM 2258 C CA . GLY B 1 69 ? 18.781 -21.344 -0.908 1 88.94 69 GLY B CA 1
ATOM 2259 C C . GLY B 1 69 ? 19.609 -20.078 -0.952 1 88.94 69 GLY B C 1
ATOM 2260 O O . GLY B 1 69 ? 20.531 -19.906 -0.148 1 88.94 69 GLY B O 1
ATOM 2261 N N . LYS B 1 70 ? 19.438 -19.344 -1.975 1 91.94 70 LYS B N 1
ATOM 2262 C CA . LYS B 1 70 ? 20.094 -18.047 -2.162 1 91.94 70 LYS B CA 1
ATOM 2263 C C . LYS B 1 70 ? 19.172 -16.906 -1.769 1 91.94 70 LYS B C 1
ATOM 2265 O O . LYS B 1 70 ? 17.953 -17.047 -1.79 1 91.94 70 LYS B O 1
ATOM 2270 N N . GLU B 1 71 ? 19.797 -15.844 -1.366 1 91.31 71 GLU B N 1
ATOM 2271 C CA . GLU B 1 71 ? 19.031 -14.664 -1.015 1 91.31 71 GLU B CA 1
ATOM 2272 C C . GLU B 1 71 ? 18.359 -14.047 -2.244 1 91.31 71 GLU B C 1
ATOM 2274 O O . GLU B 1 71 ? 19.047 -13.562 -3.148 1 91.31 71 GLU B O 1
ATOM 2279 N N . GLU B 1 72 ? 17.125 -13.969 -2.246 1 92.56 72 GLU B N 1
ATOM 2280 C CA . GLU B 1 72 ? 16.375 -13.586 -3.439 1 92.56 72 GLU B CA 1
ATOM 2281 C C . GLU B 1 72 ? 16.625 -12.125 -3.803 1 92.56 72 GLU B C 1
ATOM 2283 O O . GLU B 1 72 ? 16.625 -11.766 -4.984 1 92.56 72 GLU B O 1
ATOM 2288 N N . GLY B 1 73 ? 16.797 -11.273 -2.818 1 90.5 73 GLY B N 1
ATOM 2289 C CA . GLY B 1 73 ? 16.953 -9.844 -3.055 1 90.5 73 GLY B CA 1
ATOM 2290 C C . GLY B 1 73 ? 18.219 -9.5 -3.814 1 90.5 73 GLY B C 1
ATOM 2291 O O . GLY B 1 73 ? 18.359 -8.383 -4.312 1 90.5 73 GLY B O 1
ATOM 2292 N N . LEU B 1 74 ? 19.109 -10.398 -3.947 1 90.81 74 LEU B N 1
ATOM 2293 C CA . LEU B 1 74 ? 20.391 -10.156 -4.602 1 90.81 74 LEU B CA 1
ATOM 2294 C C . LEU B 1 74 ? 20.312 -10.469 -6.094 1 90.81 74 LEU B C 1
ATOM 2296 O O . LEU B 1 74 ? 21.266 -10.242 -6.836 1 90.81 74 LEU B O 1
ATOM 2300 N N . TYR B 1 75 ? 19.172 -10.938 -6.555 1 92.69 75 TYR B N 1
ATOM 2301 C CA . TYR B 1 75 ? 19.031 -11.336 -7.949 1 92.69 75 TYR B CA 1
ATOM 2302 C C . TYR B 1 75 ? 17.891 -10.57 -8.625 1 92.69 75 TYR B C 1
ATOM 2304 O O . TYR B 1 75 ? 16.844 -10.352 -8.023 1 92.69 75 TYR B O 1
ATOM 2312 N N . ARG B 1 76 ? 18.203 -10.203 -9.773 1 96 76 ARG B N 1
ATOM 2313 C CA . ARG B 1 76 ? 17.188 -9.594 -10.625 1 96 76 ARG B CA 1
ATOM 2314 C C . ARG B 1 76 ? 16.562 -10.633 -11.555 1 96 76 ARG B C 1
ATOM 2316 O O . ARG B 1 76 ? 17.219 -11.594 -11.953 1 96 76 ARG B O 1
ATOM 2323 N N . LEU B 1 77 ? 15.367 -10.461 -11.961 1 96.88 77 LEU B N 1
ATOM 2324 C CA . LEU B 1 77 ? 14.648 -11.422 -12.789 1 96.88 77 LEU B CA 1
ATOM 2325 C C . LEU B 1 77 ? 15.391 -11.656 -14.102 1 96.88 77 LEU B C 1
ATOM 2327 O O . LEU B 1 77 ? 15.586 -12.805 -14.516 1 96.88 77 LEU B O 1
ATOM 2331 N N . MET B 1 78 ? 15.852 -10.562 -14.703 1 96.12 78 MET B N 1
ATOM 2332 C CA . MET B 1 78 ? 16.484 -10.656 -16.016 1 96.12 78 MET B CA 1
ATOM 2333 C C . MET B 1 78 ? 17.812 -11.406 -15.938 1 96.12 78 MET B C 1
ATOM 2335 O O . MET B 1 78 ? 18.344 -11.828 -16.969 1 96.12 78 MET B O 1
ATOM 2339 N N . ASP B 1 79 ? 18.344 -11.484 -14.75 1 94.06 79 ASP B N 1
ATOM 2340 C CA . ASP B 1 79 ? 19.578 -12.25 -14.562 1 94.06 79 ASP B CA 1
ATOM 2341 C C . ASP B 1 79 ? 19.312 -13.75 -14.641 1 94.06 79 ASP B C 1
ATOM 2343 O O . ASP B 1 79 ? 20.234 -14.531 -14.891 1 94.06 79 ASP B O 1
ATOM 2347 N N . LEU B 1 80 ? 18.125 -14.141 -14.469 1 95.62 80 LEU B N 1
ATOM 2348 C CA . LEU B 1 80 ? 17.797 -15.547 -14.281 1 95.62 80 LEU B CA 1
ATOM 2349 C C . LEU B 1 80 ? 16.922 -16.062 -15.414 1 95.62 80 LEU B C 1
ATOM 2351 O O . LEU B 1 80 ? 16.953 -17.25 -15.742 1 95.62 80 LEU B O 1
ATOM 2355 N N . ILE B 1 81 ? 16.078 -15.234 -15.961 1 95.69 81 ILE B N 1
ATOM 2356 C CA . ILE B 1 81 ? 15.141 -15.578 -17.016 1 95.69 81 ILE B CA 1
ATOM 2357 C C . ILE B 1 81 ? 15.234 -14.562 -18.156 1 95.69 81 ILE B C 1
ATOM 2359 O O . ILE B 1 81 ? 14.969 -13.375 -17.953 1 95.69 81 ILE B O 1
ATOM 2363 N N . LYS B 1 82 ? 15.523 -14.992 -19.344 1 93.88 82 LYS B N 1
ATOM 2364 C CA . LYS B 1 82 ? 15.758 -14.031 -20.422 1 93.88 82 LYS B CA 1
ATOM 2365 C C . LYS B 1 82 ? 14.883 -14.344 -21.625 1 93.88 82 LYS B C 1
ATOM 2367 O O . LYS B 1 82 ? 14.469 -13.438 -22.359 1 93.88 82 LYS B O 1
ATOM 2372 N N . GLN B 1 83 ? 14.57 -15.586 -21.766 1 95.06 83 GLN B N 1
ATOM 2373 C CA . GLN B 1 83 ? 13.945 -16 -23.016 1 95.06 83 GLN B CA 1
ATOM 2374 C C . GLN B 1 83 ? 12.438 -16.172 -22.844 1 95.06 83 GLN B C 1
ATOM 2376 O O . GLN B 1 83 ? 11.977 -16.812 -21.906 1 95.06 83 GLN B O 1
ATOM 2381 N N . LYS B 1 84 ? 11.758 -15.641 -23.828 1 96.88 84 LYS B N 1
ATOM 2382 C CA . LYS B 1 84 ? 10.312 -15.859 -23.906 1 96.88 84 LYS B CA 1
ATOM 2383 C C . LYS B 1 84 ? 9.984 -17.344 -23.844 1 96.88 84 LYS B C 1
ATOM 2385 O O . LYS B 1 84 ? 10.664 -18.172 -24.453 1 96.88 84 LYS B O 1
ATOM 2390 N N . GLY B 1 85 ? 8.938 -17.672 -23.125 1 97.69 85 GLY B N 1
ATOM 2391 C CA . GLY B 1 85 ? 8.492 -19.062 -23.031 1 97.69 85 GLY B CA 1
ATOM 2392 C C . GLY B 1 85 ? 9.078 -19.797 -21.844 1 97.69 85 GLY B C 1
ATOM 2393 O O . GLY B 1 85 ? 8.562 -20.844 -21.453 1 97.69 85 GLY B O 1
ATOM 2394 N N . ARG B 1 86 ? 10.125 -19.297 -21.281 1 97.38 86 ARG B N 1
ATOM 2395 C CA . ARG B 1 86 ? 10.719 -19.922 -20.109 1 97.38 86 ARG B CA 1
ATOM 2396 C C . ARG B 1 86 ? 9.781 -19.828 -18.906 1 97.38 86 ARG B C 1
ATOM 2398 O O . ARG B 1 86 ? 9.062 -18.828 -18.75 1 97.38 86 ARG B O 1
ATOM 2405 N N . THR B 1 87 ? 9.859 -20.875 -18.094 1 98.19 87 THR B N 1
ATOM 2406 C CA . THR B 1 87 ? 8.992 -20.953 -16.922 1 98.19 87 THR B CA 1
ATOM 2407 C C . THR B 1 87 ? 9.812 -21.109 -15.641 1 98.19 87 THR B C 1
ATOM 2409 O O . THR B 1 87 ? 10.977 -21.516 -15.695 1 98.19 87 THR B O 1
ATOM 2412 N N . PHE B 1 88 ? 9.25 -20.688 -14.516 1 98.44 88 PHE B N 1
ATOM 2413 C CA . PHE B 1 88 ? 9.789 -20.953 -13.188 1 98.44 88 PHE B CA 1
ATOM 2414 C C . PHE B 1 88 ? 8.672 -21.031 -12.156 1 98.44 88 PHE B C 1
ATOM 2416 O O . PHE B 1 88 ? 7.512 -20.781 -12.469 1 98.44 88 PHE B O 1
ATOM 2423 N N . SER B 1 89 ? 9.047 -21.438 -10.961 1 98.56 89 SER B N 1
ATOM 2424 C CA . SER B 1 89 ? 8.016 -21.719 -9.969 1 98.56 89 SER B CA 1
ATOM 2425 C C . SER B 1 89 ? 8.109 -20.75 -8.789 1 98.56 89 SER B C 1
ATOM 2427 O O . SER B 1 89 ? 9.195 -20.25 -8.469 1 98.56 89 SER B O 1
ATOM 2429 N N . TYR B 1 90 ? 7.035 -20.453 -8.242 1 98.69 90 TYR B N 1
ATOM 2430 C CA . TYR B 1 90 ? 6.855 -19.688 -7.012 1 98.69 90 TYR B CA 1
ATOM 2431 C C . TYR B 1 90 ? 6 -20.453 -6.012 1 98.69 90 TYR B C 1
ATOM 2433 O O . TYR B 1 90 ? 4.852 -20.797 -6.301 1 98.69 90 TYR B O 1
ATOM 2441 N N . ILE B 1 91 ? 6.559 -20.797 -4.875 1 98.19 91 ILE B N 1
ATOM 2442 C CA . ILE B 1 91 ? 5.848 -21.516 -3.826 1 98.19 91 ILE B CA 1
ATOM 2443 C C . ILE B 1 91 ? 5.586 -20.594 -2.645 1 98.19 91 ILE B C 1
ATOM 2445 O O . ILE B 1 91 ? 6.508 -19.938 -2.15 1 98.19 91 ILE B O 1
ATOM 2449 N N . TYR B 1 92 ? 4.355 -20.547 -2.234 1 97.94 92 TYR B N 1
ATOM 2450 C CA . TYR B 1 92 ? 3.932 -19.703 -1.129 1 97.94 92 TYR B CA 1
ATOM 2451 C C . TYR B 1 92 ? 3.262 -20.516 -0.032 1 97.94 92 TYR B C 1
ATOM 2453 O O . TYR B 1 92 ? 2.42 -21.375 -0.315 1 97.94 92 TYR B O 1
ATOM 2461 N N . ASP B 1 93 ? 3.643 -20.219 1.223 1 97.5 93 ASP B N 1
ATOM 2462 C CA . ASP B 1 93 ? 3.143 -20.984 2.359 1 97.5 93 ASP B CA 1
ATOM 2463 C C . ASP B 1 93 ? 3.555 -22.453 2.258 1 97.5 93 ASP B C 1
ATOM 2465 O O . ASP B 1 93 ? 2.916 -23.234 1.549 1 97.5 93 ASP B O 1
ATOM 2469 N N . PHE B 1 94 ? 4.484 -22.891 2.975 1 95.5 94 PHE B N 1
ATOM 2470 C CA . PHE B 1 94 ? 5.031 -24.234 2.883 1 95.5 94 PHE B CA 1
ATOM 2471 C C . PHE B 1 94 ? 4.082 -25.25 3.51 1 95.5 94 PHE B C 1
ATOM 2473 O O . PHE B 1 94 ? 4.195 -26.453 3.258 1 95.5 94 PHE B O 1
ATOM 2480 N N . GLY B 1 95 ? 3.238 -24.844 4.43 1 97 95 GLY B N 1
ATOM 2481 C CA . GLY B 1 95 ? 2.199 -25.719 4.953 1 97 95 GLY B CA 1
ATOM 2482 C C . GLY B 1 95 ? 1.152 -26.094 3.918 1 97 95 GLY B C 1
ATOM 2483 O O . GLY B 1 95 ? 0.998 -27.266 3.574 1 97 95 GLY B O 1
ATOM 2484 N N . ASP B 1 96 ? 0.504 -25.125 3.387 1 97.75 96 ASP B N 1
ATOM 2485 C CA . ASP B 1 96 ? -0.545 -25.328 2.393 1 97.75 96 ASP B CA 1
ATOM 2486 C C . ASP B 1 96 ? 0.05 -25.594 1.012 1 97.75 96 ASP B C 1
ATOM 2488 O O . ASP B 1 96 ? -0.627 -26.125 0.131 1 97.75 96 ASP B O 1
ATOM 2492 N N . ASN B 1 97 ? 1.259 -25.156 0.798 1 97.88 97 ASN B N 1
ATOM 2493 C CA . ASN B 1 97 ? 2.012 -25.438 -0.422 1 97.88 97 ASN B CA 1
ATOM 2494 C C . ASN B 1 97 ? 1.3 -24.875 -1.654 1 97.88 97 ASN B C 1
ATOM 2496 O O . ASN B 1 97 ? 1.045 -25.609 -2.609 1 97.88 97 ASN B O 1
ATOM 2500 N N . TRP B 1 98 ? 0.983 -23.625 -1.691 1 98.62 98 TRP B N 1
ATOM 2501 C CA . TRP B 1 98 ? 0.472 -22.969 -2.891 1 98.62 98 TRP B CA 1
ATOM 2502 C C . TRP B 1 98 ? 1.556 -22.875 -3.959 1 98.62 98 TRP B C 1
ATOM 2504 O O . TRP B 1 98 ? 2.426 -22 -3.885 1 98.62 98 TRP B O 1
ATOM 2514 N N . GLU B 1 99 ? 1.509 -23.719 -4.957 1 98.62 99 GLU B N 1
ATOM 2515 C CA . GLU B 1 99 ? 2.492 -23.719 -6.035 1 98.62 99 GLU B CA 1
ATOM 2516 C C . GLU B 1 99 ? 1.98 -22.938 -7.246 1 98.62 99 GLU B C 1
ATOM 2518 O O . GLU B 1 99 ? 0.854 -23.156 -7.695 1 98.62 99 GLU B O 1
ATOM 2523 N N . HIS B 1 100 ? 2.789 -22.062 -7.758 1 98.88 100 HIS B N 1
ATOM 2524 C CA . HIS B 1 100 ? 2.471 -21.281 -8.953 1 98.88 100 HIS B CA 1
ATOM 2525 C C . HIS B 1 100 ? 3.49 -21.531 -10.055 1 98.88 100 HIS B C 1
ATOM 2527 O O . HIS B 1 100 ? 4.68 -21.703 -9.781 1 98.88 100 HIS B O 1
ATOM 2533 N N . GLU B 1 101 ? 3.016 -21.578 -11.242 1 98.81 101 GLU B N 1
ATOM 2534 C CA . GLU B 1 101 ? 3.885 -21.5 -12.414 1 98.81 101 GLU B CA 1
ATOM 2535 C C . GLU B 1 101 ? 3.891 -20.094 -13.008 1 98.81 101 GLU B C 1
ATOM 2537 O O . GLU B 1 101 ? 2.832 -19.5 -13.195 1 98.81 101 GLU B O 1
ATOM 2542 N N . ILE B 1 102 ? 5.066 -19.562 -13.25 1 98.88 102 ILE B N 1
ATOM 2543 C CA . ILE B 1 102 ? 5.207 -18.266 -13.898 1 98.88 102 ILE B CA 1
ATOM 2544 C C . ILE B 1 102 ? 5.895 -18.422 -15.25 1 98.88 102 ILE B C 1
ATOM 2546 O O . ILE B 1 102 ? 6.953 -19.047 -15.344 1 98.88 102 ILE B O 1
ATOM 2550 N N . ILE B 1 103 ? 5.32 -17.938 -16.25 1 98.81 103 ILE B N 1
ATOM 2551 C CA . ILE B 1 103 ? 5.875 -18.016 -17.594 1 98.81 103 ILE B CA 1
ATOM 2552 C C . ILE B 1 103 ? 6.211 -16.609 -18.109 1 98.81 103 ILE B C 1
ATOM 2554 O O . ILE B 1 103 ? 5.438 -15.672 -17.906 1 98.81 103 ILE B O 1
ATOM 2558 N N . LEU B 1 104 ? 7.398 -16.438 -18.688 1 98.81 104 LEU B N 1
ATOM 2559 C CA . LEU B 1 104 ? 7.727 -15.219 -19.406 1 98.81 104 LEU B CA 1
ATOM 2560 C C . LEU B 1 104 ? 7.086 -15.219 -20.797 1 98.81 104 LEU B C 1
ATOM 2562 O O . LEU B 1 104 ? 7.582 -15.875 -21.719 1 98.81 104 LEU B O 1
ATOM 2566 N N . GLU B 1 105 ? 6.051 -14.484 -20.938 1 98.75 105 GLU B N 1
ATOM 2567 C CA . GLU B 1 105 ? 5.285 -14.508 -22.188 1 98.75 105 GLU B CA 1
ATOM 2568 C C . GLU B 1 105 ? 5.863 -13.539 -23.203 1 98.75 105 GLU B C 1
ATOM 2570 O O . GLU B 1 105 ? 5.746 -13.75 -24.406 1 98.75 105 GLU B O 1
ATOM 2575 N N . ASN B 1 106 ? 6.305 -12.477 -22.766 1 98.25 106 ASN B N 1
ATOM 2576 C CA . ASN B 1 106 ? 6.898 -11.422 -23.594 1 98.25 106 ASN B CA 1
ATOM 2577 C C . ASN B 1 106 ? 8.094 -10.781 -22.891 1 98.25 106 ASN B C 1
ATOM 2579 O O . ASN B 1 106 ? 7.953 -10.219 -21.797 1 98.25 106 ASN B O 1
ATOM 2583 N N . SER B 1 107 ? 9.258 -10.852 -23.484 1 97.5 107 SER B N 1
ATOM 2584 C CA . SER B 1 107 ? 10.484 -10.375 -22.859 1 97.5 107 SER B CA 1
ATOM 2585 C C . SER B 1 107 ? 10.789 -8.938 -23.266 1 97.5 107 SER B C 1
ATOM 2587 O O . SER B 1 107 ? 11.812 -8.375 -22.859 1 97.5 107 SER B O 1
ATOM 2589 N N . ASN B 1 108 ? 9.977 -8.352 -24.031 1 96.62 108 ASN B N 1
ATOM 2590 C CA . ASN B 1 108 ? 10.148 -6.973 -24.484 1 96.62 108 ASN B CA 1
ATOM 2591 C C . ASN B 1 108 ? 8.812 -6.254 -24.625 1 96.62 108 ASN B C 1
ATOM 2593 O O . ASN B 1 108 ? 8.469 -5.762 -25.688 1 96.62 108 ASN B O 1
ATOM 2597 N N . TYR B 1 109 ? 8.102 -6.188 -23.547 1 97.19 109 TYR B N 1
ATOM 2598 C CA . TYR B 1 109 ? 6.816 -5.496 -23.547 1 97.19 109 TYR B CA 1
ATOM 2599 C C . TYR B 1 109 ? 7 -3.996 -23.734 1 97.19 109 TYR B C 1
ATOM 2601 O O . TYR B 1 109 ? 7.863 -3.387 -23.094 1 97.19 109 TYR B O 1
ATOM 2609 N N . PRO B 1 110 ? 6.23 -3.383 -24.562 1 96.06 110 PRO B N 1
ATOM 2610 C CA . PRO B 1 110 ? 6.426 -1.958 -24.828 1 96.06 110 PRO B CA 1
ATOM 2611 C C . PRO B 1 110 ? 6.094 -1.074 -23.641 1 96.06 110 PRO B C 1
ATOM 2613 O O . PRO B 1 110 ? 4.965 -1.093 -23.141 1 96.06 110 PRO B O 1
ATOM 2616 N N . GLU B 1 111 ? 6.988 -0.28 -23.281 1 92.62 111 GLU B N 1
ATOM 2617 C CA . GLU B 1 111 ? 6.848 0.614 -22.141 1 92.62 111 GLU B CA 1
ATOM 2618 C C . GLU B 1 111 ? 5.695 1.595 -22.344 1 92.62 111 GLU B C 1
ATOM 2620 O O . GLU B 1 111 ? 4.984 1.931 -21.391 1 92.62 111 GLU B O 1
ATOM 2625 N N . ASN B 1 112 ? 5.473 2.094 -23.453 1 91.69 112 ASN B N 1
ATOM 2626 C CA . ASN B 1 112 ? 4.48 3.119 -23.75 1 91.69 112 ASN B CA 1
ATOM 2627 C C . ASN B 1 112 ? 3.062 2.623 -23.469 1 91.69 112 ASN B C 1
ATOM 2629 O O . ASN B 1 112 ? 2.127 3.42 -23.391 1 91.69 112 ASN B O 1
ATOM 2633 N N . ASN B 1 113 ? 2.855 1.381 -23.328 1 92.25 113 ASN B N 1
ATOM 2634 C CA . ASN B 1 113 ? 1.546 0.792 -23.078 1 92.25 113 ASN B CA 1
ATOM 2635 C C . ASN B 1 113 ? 1.274 0.654 -21.578 1 92.25 113 ASN B C 1
ATOM 2637 O O . ASN B 1 113 ? 0.209 0.182 -21.188 1 92.25 113 ASN B O 1
ATOM 2641 N N . LEU B 1 114 ? 2.223 1.074 -20.844 1 93.75 114 LEU B N 1
ATOM 2642 C CA . LEU B 1 114 ? 2.117 0.828 -19.406 1 93.75 114 LEU B CA 1
ATOM 2643 C C . LEU B 1 114 ? 1.768 2.111 -18.656 1 93.75 114 LEU B C 1
ATOM 2645 O O . LEU B 1 114 ? 2.518 3.088 -18.719 1 93.75 114 LEU B O 1
ATOM 2649 N N . PRO B 1 115 ? 0.652 2.082 -17.953 1 92.88 115 PRO B N 1
ATOM 2650 C CA . PRO B 1 115 ? 0.368 3.213 -17.062 1 92.88 115 PRO B CA 1
ATOM 2651 C C . PRO B 1 115 ? 1.325 3.287 -15.875 1 92.88 115 PRO B C 1
ATOM 2653 O O . PRO B 1 115 ? 1.563 4.371 -15.336 1 92.88 115 PRO B O 1
ATOM 2656 N N . LEU B 1 116 ? 1.815 2.184 -15.43 1 92.75 116 LEU B N 1
ATOM 2657 C CA . LEU B 1 116 ? 2.756 2.016 -14.328 1 92.75 116 LEU B CA 1
ATOM 2658 C C . LEU B 1 116 ? 3.812 0.972 -14.664 1 92.75 116 LEU B C 1
ATOM 2660 O O . LEU B 1 116 ? 3.58 0.098 -15.508 1 92.75 116 LEU B O 1
ATOM 2664 N N . PRO B 1 117 ? 4.938 1.071 -13.992 1 93.62 117 PRO B N 1
ATOM 2665 C CA . PRO B 1 117 ? 6.004 0.117 -14.312 1 93.62 117 PRO B CA 1
ATOM 2666 C C . PRO B 1 117 ? 5.629 -1.322 -13.969 1 93.62 117 PRO B C 1
ATOM 2668 O O . PRO B 1 117 ? 6.219 -2.264 -14.5 1 93.62 117 PRO B O 1
ATOM 2671 N N . ILE B 1 118 ? 4.828 -1.518 -13.008 1 96.62 118 ILE B N 1
ATOM 2672 C CA . ILE B 1 118 ? 4.211 -2.805 -12.695 1 96.62 118 ILE B CA 1
ATOM 2673 C C . ILE B 1 118 ? 2.701 -2.715 -12.898 1 96.62 118 ILE B C 1
ATOM 2675 O O . ILE B 1 118 ? 2.041 -1.846 -12.328 1 96.62 118 ILE B O 1
ATOM 2679 N N . TYR B 1 119 ? 2.197 -3.631 -13.648 1 98.38 119 TYR B N 1
ATOM 2680 C CA . TYR B 1 119 ? 0.815 -3.441 -14.07 1 98.38 119 TYR B CA 1
ATOM 2681 C C . TYR B 1 119 ? 0.15 -4.777 -14.375 1 98.38 119 TYR B C 1
ATOM 2683 O O . TYR B 1 119 ? 0.711 -5.605 -15.102 1 98.38 119 TYR B O 1
ATOM 2691 N N . CYS B 1 120 ? -0.951 -5.012 -13.82 1 98.75 120 CYS B N 1
ATOM 2692 C CA . CYS B 1 120 ? -1.732 -6.211 -14.102 1 98.75 120 CYS B CA 1
ATOM 2693 C C . CYS B 1 120 ? -2.609 -6.02 -15.328 1 98.75 120 CYS B C 1
ATOM 2695 O O . CYS B 1 120 ? -3.445 -5.117 -15.367 1 98.75 120 CYS B O 1
ATOM 2697 N N . LEU B 1 121 ? -2.484 -6.82 -16.297 1 98.56 121 LEU B N 1
ATOM 2698 C CA . LEU B 1 121 ? -3.164 -6.688 -17.594 1 98.56 121 LEU B CA 1
ATOM 2699 C C . LEU B 1 121 ? -4.477 -7.469 -17.594 1 98.56 121 LEU B C 1
ATOM 2701 O O . LEU B 1 121 ? -5.457 -7.039 -18.203 1 98.56 121 LEU B O 1
ATOM 2705 N N . ASP B 1 122 ? -4.445 -8.633 -17.031 1 98.62 122 ASP B N 1
ATOM 2706 C CA . ASP B 1 122 ? -5.57 -9.555 -17.141 1 98.62 122 ASP B CA 1
ATOM 2707 C C . ASP B 1 122 ? -5.473 -10.648 -16.062 1 98.62 122 ASP B C 1
ATOM 2709 O O . ASP B 1 122 ? -4.465 -10.75 -15.367 1 98.62 122 ASP B O 1
ATOM 2713 N N . GLY B 1 123 ? -6.547 -11.438 -15.953 1 98.69 123 GLY B N 1
ATOM 2714 C CA . GLY B 1 123 ? -6.582 -12.531 -14.992 1 98.69 123 GLY B CA 1
ATOM 2715 C C . GLY B 1 123 ? -7.949 -13.172 -14.867 1 98.69 123 GLY B C 1
ATOM 2716 O O . GLY B 1 123 ? -8.875 -12.828 -15.602 1 98.69 123 GLY B O 1
ATOM 2717 N N . ALA B 1 124 ? -7.949 -14.133 -13.953 1 98.5 124 ALA B N 1
ATOM 2718 C CA . ALA B 1 124 ? -9.219 -14.82 -13.719 1 98.5 124 ALA B CA 1
ATOM 2719 C C . ALA B 1 124 ? -9.328 -15.289 -12.273 1 98.5 124 ALA B C 1
ATOM 2721 O O . ALA B 1 124 ? -8.352 -15.758 -11.688 1 98.5 124 ALA B O 1
ATOM 2722 N N . ARG B 1 125 ? -10.578 -15.133 -11.711 1 98.19 125 ARG B N 1
ATOM 2723 C CA . ARG B 1 125 ? -11.039 -15.688 -10.438 1 98.19 125 ARG B CA 1
ATOM 2724 C C . ARG B 1 125 ? -10.258 -15.094 -9.273 1 98.19 125 ARG B C 1
ATOM 2726 O O . ARG B 1 125 ? -9.266 -14.391 -9.469 1 98.19 125 ARG B O 1
ATOM 2733 N N . ALA B 1 126 ? -10.719 -15.328 -8.094 1 96.5 126 ALA B N 1
ATOM 2734 C CA . ALA B 1 126 ? -10.133 -14.797 -6.867 1 96.5 126 ALA B CA 1
ATOM 2735 C C . ALA B 1 126 ? -9 -15.688 -6.359 1 96.5 126 ALA B C 1
ATOM 2737 O O . ALA B 1 126 ? -9.016 -16.906 -6.582 1 96.5 126 ALA B O 1
ATOM 2738 N N . CYS B 1 127 ? -8.016 -15.031 -5.742 1 94.69 127 CYS B N 1
ATOM 2739 C CA . CYS B 1 127 ? -7.012 -15.797 -5.012 1 94.69 127 CYS B CA 1
ATOM 2740 C C . CYS B 1 127 ? -7.648 -16.578 -3.871 1 94.69 127 CYS B C 1
ATOM 2742 O O . CYS B 1 127 ? -8.578 -16.094 -3.221 1 94.69 127 CYS B O 1
ATOM 2744 N N . PRO B 1 128 ? -7.215 -17.781 -3.625 1 96.19 128 PRO B N 1
ATOM 2745 C CA . PRO B 1 128 ? -7.719 -18.516 -2.461 1 96.19 128 PRO B CA 1
ATOM 2746 C C . PRO B 1 128 ? -7.48 -17.781 -1.147 1 96.19 128 PRO B C 1
ATOM 2748 O O . PRO B 1 128 ? -6.621 -16.906 -1.078 1 96.19 128 PRO B O 1
ATOM 2751 N N . LEU B 1 129 ? -8.234 -18.156 -0.15 1 93.69 129 LEU B N 1
ATOM 2752 C CA . LEU B 1 129 ? -8.023 -17.625 1.19 1 93.69 129 LEU B CA 1
ATOM 2753 C C . LEU B 1 129 ? -6.809 -18.266 1.851 1 93.69 129 LEU B C 1
ATOM 2755 O O . LEU B 1 129 ? -6.527 -19.438 1.628 1 93.69 129 LEU B O 1
ATOM 2759 N N . GLU B 1 130 ? -6.102 -17.422 2.664 1 94.31 130 GLU B N 1
ATOM 2760 C CA . GLU B 1 130 ? -4.984 -17.969 3.434 1 94.31 130 GLU B CA 1
ATOM 2761 C C . GLU B 1 130 ? -5.434 -19.141 4.309 1 94.31 130 GLU B C 1
ATOM 2763 O O . GLU B 1 130 ? -6.551 -19.125 4.832 1 94.31 130 GLU B O 1
ATOM 2768 N N . ASP B 1 131 ? -4.559 -20.109 4.453 1 94 131 ASP B N 1
ATOM 2769 C CA . ASP B 1 131 ? -4.691 -21.188 5.43 1 94 131 ASP B CA 1
ATOM 2770 C C . ASP B 1 131 ? -5.957 -22 5.176 1 94 131 ASP B C 1
ATOM 2772 O O . ASP B 1 131 ? -6.672 -22.359 6.113 1 94 131 ASP B O 1
ATOM 2776 N N . THR B 1 132 ? -6.301 -22.266 3.975 1 95.69 132 THR B N 1
ATOM 2777 C CA . THR B 1 132 ? -7.496 -23.047 3.652 1 95.69 132 THR B CA 1
ATOM 2778 C C . THR B 1 132 ? -7.125 -24.469 3.236 1 95.69 132 THR B C 1
ATOM 2780 O O . THR B 1 132 ? -7.953 -25.188 2.674 1 95.69 132 THR B O 1
ATOM 2783 N N . GLY B 1 133 ? -5.863 -24.797 3.383 1 96.31 133 GLY B N 1
ATOM 2784 C CA . GLY B 1 133 ? -5.48 -26.188 3.176 1 96.31 133 GLY B CA 1
ATOM 2785 C C . GLY B 1 133 ? -5.027 -26.484 1.756 1 96.31 133 GLY B C 1
ATOM 2786 O O . GLY B 1 133 ? -5.254 -27.578 1.237 1 96.31 133 GLY B O 1
ATOM 2787 N N . GLY B 1 134 ? -4.426 -25.547 1.115 1 97.62 134 GLY B N 1
ATOM 2788 C CA . GLY B 1 134 ? -3.977 -25.734 -0.254 1 97.62 134 GLY B CA 1
ATOM 2789 C C . GLY B 1 134 ? -5.105 -25.719 -1.265 1 97.62 134 GLY B C 1
ATOM 2790 O O . GLY B 1 134 ? -6.242 -25.375 -0.926 1 97.62 134 GLY B O 1
ATOM 2791 N N . VAL B 1 135 ? -4.754 -26 -2.502 1 97.62 135 VAL B N 1
ATOM 2792 C CA . VAL B 1 135 ? -5.707 -25.875 -3.598 1 97.62 135 VAL B CA 1
ATOM 2793 C C . VAL B 1 135 ? -6.902 -26.781 -3.355 1 97.62 135 VAL B C 1
ATOM 2795 O O . VAL B 1 135 ? -8.055 -26.375 -3.539 1 97.62 135 VAL B O 1
ATOM 2798 N N . TYR B 1 136 ? -6.691 -28 -2.9 1 96.25 136 TYR B N 1
ATOM 2799 C CA . TYR B 1 136 ? -7.766 -28.953 -2.682 1 96.25 136 TYR B CA 1
ATOM 2800 C C . TYR B 1 136 ? -8.664 -28.531 -1.527 1 96.25 136 TYR B C 1
ATOM 2802 O O . TYR B 1 136 ? -9.883 -28.641 -1.604 1 96.25 136 TYR B O 1
ATOM 2810 N N . GLY B 1 137 ? -8 -28.062 -0.46 1 96.56 137 GLY B N 1
ATOM 2811 C CA . GLY B 1 137 ? -8.781 -27.531 0.642 1 96.56 137 GLY B CA 1
ATOM 2812 C C . GLY B 1 137 ? -9.648 -26.344 0.235 1 96.56 137 GLY B C 1
ATOM 2813 O O . GLY B 1 137 ? -10.812 -26.266 0.632 1 96.56 137 GLY B O 1
ATOM 2814 N N . TYR B 1 138 ? -9.109 -25.516 -0.563 1 96.94 138 TYR B N 1
ATOM 2815 C CA . TYR B 1 138 ? -9.844 -24.359 -1.062 1 96.94 138 TYR B CA 1
ATOM 2816 C C . TYR B 1 138 ? -11.016 -24.797 -1.931 1 96.94 138 TYR B C 1
ATOM 2818 O O . TYR B 1 138 ? -12.133 -24.281 -1.783 1 96.94 138 TYR B O 1
ATOM 2826 N N . GLU B 1 139 ? -10.773 -25.688 -2.83 1 95.5 139 GLU B N 1
ATOM 2827 C CA . GLU B 1 139 ? -11.844 -26.156 -3.703 1 95.5 139 GLU B CA 1
ATOM 2828 C C . GLU B 1 139 ? -12.961 -26.812 -2.9 1 95.5 139 GLU B C 1
ATOM 2830 O O . GLU B 1 139 ? -14.141 -26.641 -3.225 1 95.5 139 GLU B O 1
ATOM 2835 N N . ASN B 1 140 ? -12.617 -27.562 -1.897 1 95.44 140 ASN B N 1
ATOM 2836 C CA . ASN B 1 140 ? -13.617 -28.125 -1.004 1 95.44 140 ASN B CA 1
ATOM 2837 C C . ASN B 1 140 ? -14.438 -27.047 -0.313 1 95.44 140 ASN B C 1
ATOM 2839 O O . ASN B 1 140 ? -15.664 -27.156 -0.204 1 95.44 140 ASN B O 1
ATOM 2843 N N . LEU B 1 141 ? -13.703 -26.047 0.168 1 95.38 141 LEU B N 1
ATOM 2844 C CA . LEU B 1 141 ? -14.367 -24.906 0.794 1 95.38 141 LEU B CA 1
ATOM 2845 C C . LEU B 1 141 ? -15.391 -24.281 -0.15 1 95.38 141 LEU B C 1
ATOM 2847 O O . LEU B 1 141 ? -16.516 -24 0.254 1 95.38 141 LEU B O 1
ATOM 2851 N N . ILE B 1 142 ? -15.039 -24.078 -1.367 1 95.31 142 ILE B N 1
ATOM 2852 C CA . ILE B 1 142 ? -15.914 -23.469 -2.359 1 95.31 142 ILE B CA 1
ATOM 2853 C C . ILE B 1 142 ? -17.109 -24.375 -2.615 1 95.31 142 ILE B C 1
ATOM 2855 O O . ILE B 1 142 ? -18.234 -23.891 -2.766 1 95.31 142 ILE B O 1
ATOM 2859 N N . GLU B 1 143 ? -16.859 -25.641 -2.719 1 95 143 GLU B N 1
ATOM 2860 C CA . GLU B 1 143 ? -17.953 -26.594 -2.908 1 95 143 GLU B CA 1
ATOM 2861 C C . GLU B 1 143 ? -18.984 -26.484 -1.792 1 95 143 GLU B C 1
ATOM 2863 O O . GLU B 1 143 ? -20.188 -26.484 -2.053 1 95 143 GLU B O 1
ATOM 2868 N N . ILE B 1 144 ? -18.531 -26.375 -0.624 1 94.88 144 ILE B N 1
ATOM 2869 C CA . ILE B 1 144 ? -19.406 -26.266 0.535 1 94.88 144 ILE B CA 1
ATOM 2870 C C . ILE B 1 144 ? -20.219 -24.969 0.446 1 94.88 144 ILE B C 1
ATOM 2872 O O . ILE B 1 144 ? -21.438 -24.953 0.639 1 94.88 144 ILE B O 1
ATOM 2876 N N . LEU B 1 145 ? -19.562 -23.938 0.088 1 92.88 145 LEU B N 1
ATOM 2877 C CA . LEU B 1 145 ? -20.188 -22.609 0.053 1 92.88 145 LEU B CA 1
ATOM 2878 C C . LEU B 1 145 ? -21.203 -22.531 -1.077 1 92.88 145 LEU B C 1
ATOM 2880 O O . LEU B 1 145 ? -22.125 -21.719 -1.027 1 92.88 145 LEU B O 1
ATOM 2884 N N . ASN B 1 146 ? -21.047 -23.359 -2.047 1 93.12 146 ASN B N 1
ATOM 2885 C CA . ASN B 1 146 ? -21.938 -23.344 -3.199 1 93.12 146 ASN B CA 1
ATOM 2886 C C . ASN B 1 146 ? -23.156 -24.234 -2.973 1 93.12 146 ASN B C 1
ATOM 2888 O O . ASN B 1 146 ? -24.078 -24.234 -3.789 1 93.12 146 ASN B O 1
ATOM 2892 N N . ASP B 1 147 ? -23.203 -24.953 -1.899 1 94.62 147 ASP B N 1
ATOM 2893 C CA . ASP B 1 147 ? -24.312 -25.844 -1.589 1 94.62 147 ASP B CA 1
ATOM 2894 C C . ASP B 1 147 ? -24.922 -25.516 -0.226 1 94.62 147 ASP B C 1
ATOM 2896 O O . ASP B 1 147 ? -24.562 -26.125 0.781 1 94.62 147 ASP B O 1
ATOM 2900 N N . PRO B 1 148 ? -25.859 -24.641 -0.235 1 93.62 148 PRO B N 1
ATOM 2901 C CA . PRO B 1 148 ? -26.469 -24.25 1.038 1 93.62 148 PRO B CA 1
ATOM 2902 C C . PRO B 1 148 ? -27.047 -25.422 1.815 1 93.62 148 PRO B C 1
ATOM 2904 O O . PRO B 1 148 ? -27.344 -25.297 3.008 1 93.62 148 PRO B O 1
ATOM 2907 N N . SER B 1 149 ? -27.234 -26.469 1.199 1 96.12 149 SER B N 1
ATOM 2908 C CA . SER B 1 149 ? -27.797 -27.641 1.869 1 96.12 149 SER B CA 1
ATOM 2909 C C . SER B 1 149 ? -26.703 -28.484 2.498 1 96.12 149 SER B C 1
ATOM 2911 O O . SER B 1 149 ? -27 -29.438 3.232 1 96.12 149 SER B O 1
ATOM 2913 N N . HIS B 1 150 ? -25.562 -28.188 2.217 1 95.44 150 HIS B N 1
ATOM 2914 C CA . HIS B 1 150 ? -24.469 -28.938 2.785 1 95.44 150 HIS B CA 1
ATOM 2915 C C . HIS B 1 150 ? -24.453 -28.859 4.309 1 95.44 150 HIS B C 1
ATOM 2917 O O . HIS B 1 150 ? -24.719 -27.797 4.871 1 95.44 150 HIS B O 1
ATOM 2923 N N . GLU B 1 151 ? -24.078 -29.859 4.977 1 96.31 151 GLU B N 1
ATOM 2924 C CA . GLU B 1 151 ? -24.125 -29.953 6.434 1 96.31 151 GLU B CA 1
ATOM 2925 C C . GLU B 1 151 ? -23.203 -28.906 7.07 1 96.31 151 GLU B C 1
ATOM 2927 O O . GLU B 1 151 ? -23.516 -28.375 8.141 1 96.31 151 GLU B O 1
ATOM 2932 N N . GLU B 1 152 ? -22.141 -28.625 6.395 1 95.75 152 GLU B N 1
ATOM 2933 C CA . GLU B 1 152 ? -21.141 -27.719 6.969 1 95.75 152 GLU B CA 1
ATOM 2934 C C . GLU B 1 152 ? -21.297 -26.312 6.418 1 95.75 152 GLU B C 1
ATOM 2936 O O . GLU B 1 152 ? -20.453 -25.438 6.668 1 95.75 152 GLU B O 1
ATOM 2941 N N . TYR B 1 153 ? -22.297 -26.016 5.715 1 94.25 153 TYR B N 1
ATOM 2942 C CA . TYR B 1 153 ? -22.469 -24.75 5.02 1 94.25 153 TYR B CA 1
ATOM 2943 C C . TYR B 1 153 ? -22.422 -23.578 5.992 1 94.25 153 TYR B C 1
ATOM 2945 O O . TYR B 1 153 ? -21.609 -22.672 5.84 1 94.25 153 TYR B O 1
ATOM 2953 N N . GLU B 1 154 ? -23.219 -23.641 7 1 92.56 154 GLU B N 1
ATOM 2954 C CA . GLU B 1 154 ? -23.375 -22.531 7.922 1 92.56 154 GLU B CA 1
ATOM 2955 C C . GLU B 1 154 ? -22.062 -22.234 8.656 1 92.56 154 GLU B C 1
ATOM 2957 O O . GLU B 1 154 ? -21.672 -21.078 8.805 1 92.56 154 GLU B O 1
ATOM 2962 N N . GLU B 1 155 ? -21.516 -23.25 9.117 1 92.75 155 GL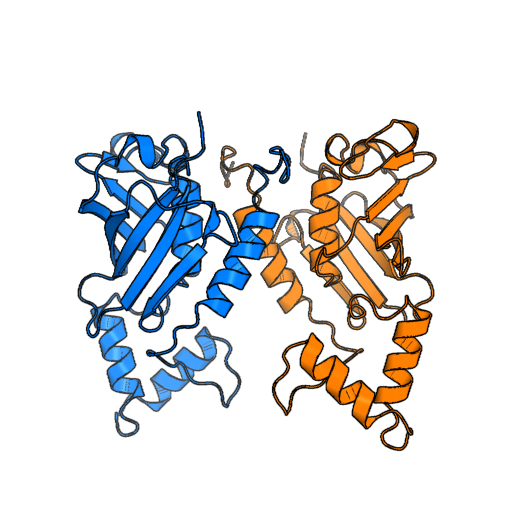U B N 1
ATOM 2963 C CA . GLU B 1 155 ? -20.266 -23.094 9.836 1 92.75 155 GLU B CA 1
ATOM 2964 C C . GLU B 1 155 ? -19.172 -22.531 8.93 1 92.75 155 GLU B C 1
ATOM 2966 O O . GLU B 1 155 ? -18.406 -21.656 9.352 1 92.75 155 GLU B O 1
ATOM 2971 N N . THR B 1 156 ? -19.109 -23.016 7.715 1 91.88 156 THR B N 1
ATOM 2972 C CA . THR B 1 156 ? -18.109 -22.562 6.754 1 91.88 156 THR B CA 1
ATOM 2973 C C . THR B 1 156 ? -18.359 -21.094 6.383 1 91.88 156 THR B C 1
ATOM 2975 O O . THR B 1 156 ? -17.406 -20.297 6.309 1 91.88 156 THR B O 1
ATOM 2978 N N . LEU B 1 157 ? -19.547 -20.797 6.188 1 90.31 157 LEU B N 1
ATOM 2979 C CA . LEU B 1 157 ? -19.906 -19.438 5.859 1 90.31 157 LEU B CA 1
ATOM 2980 C C . LEU B 1 157 ? -19.516 -18.484 6.98 1 90.31 157 LEU B C 1
ATOM 2982 O O . LEU B 1 157 ? -18.984 -17.391 6.719 1 90.31 157 LEU B O 1
ATOM 2986 N N . GLN B 1 158 ? -19.781 -18.844 8.156 1 89.12 158 GLN B N 1
ATOM 2987 C CA . GLN B 1 158 ? -19.422 -18.031 9.312 1 89.12 158 GLN B CA 1
ATOM 2988 C C . GLN B 1 158 ? -17.906 -17.844 9.406 1 89.12 158 GLN B C 1
ATOM 2990 O O . GLN B 1 158 ? -17.438 -16.734 9.672 1 89.12 158 GLN B O 1
ATOM 2995 N N . TRP B 1 159 ? -17.188 -18.844 9.203 1 90.31 159 TRP B N 1
ATOM 2996 C CA . TRP B 1 159 ? -15.734 -18.812 9.25 1 90.31 159 TRP B CA 1
ATOM 2997 C C . TRP B 1 159 ? -15.18 -17.844 8.203 1 90.31 159 TRP B C 1
ATOM 2999 O O . TRP B 1 159 ? -14.328 -17.016 8.508 1 90.31 159 TRP B O 1
ATOM 3009 N N . VAL B 1 160 ? -15.625 -17.938 6.977 1 89.44 160 VAL B N 1
ATOM 3010 C CA . VAL B 1 160 ? -15.164 -17.109 5.871 1 89.44 160 VAL B CA 1
ATOM 3011 C C . VAL B 1 160 ? -15.516 -15.648 6.148 1 89.44 160 VAL B C 1
ATOM 3013 O O . VAL B 1 160 ? -14.711 -14.75 5.895 1 89.44 160 VAL B O 1
ATOM 3016 N N . SER B 1 161 ? -16.703 -15.445 6.613 1 85.75 161 SER B N 1
ATOM 3017 C CA . SER B 1 161 ? -17.141 -14.094 6.926 1 85.75 161 SER B CA 1
ATOM 3018 C C . SER B 1 161 ? -16.25 -13.445 7.973 1 85.75 161 SER B C 1
ATOM 3020 O O . SER B 1 161 ? -15.922 -12.258 7.871 1 85.75 161 SER B O 1
ATOM 3022 N N . GLU B 1 162 ? -15.898 -14.18 8.945 1 83.81 162 GLU B N 1
ATOM 3023 C CA . GLU B 1 162 ? -15.016 -13.688 10.008 1 83.81 162 GLU B CA 1
ATOM 3024 C C . GLU B 1 162 ? -13.609 -13.422 9.477 1 83.81 162 GLU B C 1
ATOM 3026 O O . GLU B 1 162 ? -12.992 -12.414 9.82 1 83.81 162 GLU B O 1
ATOM 3031 N N . LEU B 1 163 ? -13.133 -14.312 8.672 1 82.31 163 LEU B N 1
ATOM 3032 C CA . LEU B 1 163 ? -11.797 -14.203 8.102 1 82.31 163 LEU B CA 1
ATOM 3033 C C . LEU B 1 163 ? -11.68 -12.945 7.246 1 82.31 163 LEU B C 1
ATOM 3035 O O . LEU B 1 163 ? -10.656 -12.25 7.293 1 82.31 163 LEU B O 1
ATOM 3039 N N . LEU B 1 164 ? -12.648 -12.656 6.496 1 80.69 164 LEU B N 1
ATOM 3040 C CA . LEU B 1 164 ? -12.609 -11.555 5.543 1 80.69 164 LEU B CA 1
ATOM 3041 C C . LEU B 1 164 ? -13.234 -10.297 6.137 1 80.69 164 LEU B C 1
ATOM 3043 O O . LEU B 1 164 ? -13.312 -9.258 5.469 1 80.69 164 LEU B O 1
ATOM 3047 N N . ASP B 1 165 ? -13.609 -10.328 7.434 1 76.88 165 ASP B N 1
ATOM 3048 C CA . ASP B 1 165 ? -14.297 -9.219 8.102 1 76.88 165 ASP B CA 1
ATOM 3049 C C . ASP B 1 165 ? -15.445 -8.695 7.254 1 76.88 165 ASP B C 1
ATOM 3051 O O . ASP B 1 165 ? -15.586 -7.484 7.062 1 76.88 165 ASP B O 1
ATOM 3055 N N . LEU B 1 166 ? -16.062 -9.508 6.621 1 70.44 166 LEU B N 1
ATOM 3056 C CA . LEU B 1 166 ? -17.172 -9.141 5.75 1 70.44 166 LEU B CA 1
ATOM 3057 C C . LEU B 1 166 ? -18.406 -8.789 6.566 1 70.44 166 LEU B C 1
ATOM 3059 O O . LEU B 1 166 ? -18.625 -9.336 7.652 1 70.44 166 LEU B O 1
ATOM 3063 N N . SER B 1 167 ? -19.062 -7.652 6.055 1 62.03 167 SER B N 1
ATOM 3064 C CA . SER B 1 167 ? -20.375 -7.375 6.645 1 62.03 167 SER B CA 1
ATOM 3065 C C . SER B 1 167 ? -21.328 -8.531 6.418 1 62.03 167 SER B C 1
ATOM 3067 O O . SER B 1 167 ? -21.047 -9.438 5.625 1 62.03 167 SER B O 1
ATOM 3069 N N . GLU B 1 168 ? -22.391 -8.562 7.168 1 55.03 168 GLU B N 1
ATOM 3070 C CA . GLU B 1 168 ? -23.422 -9.602 7.133 1 55.03 168 GLU B CA 1
ATOM 3071 C C . GLU B 1 168 ? -23.844 -9.906 5.699 1 55.03 168 GLU B C 1
ATOM 3073 O O . GLU B 1 168 ? -24.203 -11.039 5.383 1 55.03 168 GLU B O 1
ATOM 3078 N N . SER B 1 169 ? -23.672 -8.984 4.844 1 54.81 169 SER B N 1
ATOM 3079 C CA . SER B 1 169 ? -24.172 -9.18 3.486 1 54.81 169 SER B CA 1
ATOM 3080 C C . SER B 1 169 ? -23.031 -9.453 2.514 1 54.81 169 SER B C 1
ATOM 3082 O O . SER B 1 169 ? -23.266 -9.812 1.357 1 54.81 169 SER B O 1
ATOM 3084 N N . GLY B 1 170 ? -21.875 -9.469 3.061 1 67.5 170 GLY B N 1
ATOM 3085 C CA . GLY B 1 170 ? -20.75 -9.688 2.174 1 67.5 170 GLY B CA 1
ATOM 3086 C C . GLY B 1 170 ? -20.438 -11.156 1.961 1 67.5 170 GLY B C 1
ATOM 3087 O O . GLY B 1 170 ? -20.641 -11.977 2.854 1 67.5 170 GLY B O 1
ATOM 3088 N N . HIS B 1 171 ? -20.281 -11.602 0.675 1 80.19 171 HIS B N 1
ATOM 3089 C CA . HIS B 1 171 ? -19.922 -12.984 0.391 1 80.19 171 HIS B CA 1
ATOM 3090 C C . HIS B 1 171 ? -18.641 -13.07 -0.421 1 80.19 171 HIS B C 1
ATOM 3092 O O . HIS B 1 171 ? -18.344 -12.188 -1.237 1 80.19 171 HIS B O 1
ATOM 3098 N N . PHE B 1 172 ? -17.906 -14.078 -0.031 1 87.88 172 PHE B N 1
ATOM 3099 C CA . PHE B 1 172 ? -16.734 -14.383 -0.841 1 87.88 172 PHE B CA 1
ATOM 3100 C C . PHE B 1 172 ? -17.141 -14.859 -2.23 1 87.88 172 PHE B C 1
ATOM 3102 O O . PHE B 1 172 ? -17.953 -15.773 -2.361 1 87.88 172 PHE B O 1
ATOM 3109 N N . ASN B 1 173 ? -16.703 -14.195 -3.236 1 91.94 173 ASN B N 1
ATOM 3110 C CA . ASN B 1 173 ? -16.938 -14.57 -4.625 1 91.94 173 ASN B CA 1
ATOM 3111 C C . ASN B 1 173 ? -15.688 -15.133 -5.281 1 91.94 173 ASN B C 1
ATOM 3113 O O . ASN B 1 173 ? -14.789 -14.383 -5.656 1 91.94 173 ASN B O 1
ATOM 3117 N N . PRO B 1 174 ? -15.648 -16.438 -5.496 1 94.44 174 PRO B N 1
ATOM 3118 C CA . PRO B 1 174 ? -14.453 -17.078 -6.043 1 94.44 174 PRO B CA 1
ATOM 3119 C C . PRO B 1 174 ? -14.172 -16.656 -7.484 1 94.44 174 PRO B C 1
ATOM 3121 O O . PRO B 1 174 ? -13.07 -16.906 -8 1 94.44 174 PRO B O 1
ATOM 3124 N N . GLU B 1 175 ? -15.109 -16.016 -8.164 1 95.81 175 GLU B N 1
ATOM 3125 C CA . GLU B 1 175 ? -14.945 -15.641 -9.57 1 95.81 175 GLU B CA 1
ATOM 3126 C C . GLU B 1 175 ? -14.453 -14.203 -9.695 1 95.81 175 GLU B C 1
ATOM 3128 O O . GLU B 1 175 ? -14.195 -13.727 -10.805 1 95.81 175 GLU B O 1
ATOM 3133 N N . LEU B 1 176 ? -14.367 -13.594 -8.586 1 94.62 176 LEU B N 1
ATOM 3134 C CA . LEU B 1 176 ? -14.055 -12.164 -8.602 1 94.62 176 LEU B CA 1
ATOM 3135 C C . LEU B 1 176 ? -12.641 -11.922 -9.109 1 94.62 176 LEU B C 1
ATOM 3137 O O . LEU B 1 176 ? -11.688 -12.555 -8.633 1 94.62 176 LEU B O 1
ATOM 3141 N N . PHE B 1 177 ? -12.5 -11.125 -10.07 1 96.88 177 PHE B N 1
ATOM 3142 C CA . PHE B 1 177 ? -11.258 -10.57 -10.586 1 96.88 177 PHE B CA 1
ATOM 3143 C C . PHE B 1 177 ? -11.453 -9.125 -11.031 1 96.88 177 PHE B C 1
ATOM 3145 O O . PHE B 1 177 ? -12.305 -8.828 -11.867 1 96.88 177 PHE B O 1
ATOM 3152 N N . SER B 1 178 ? -10.727 -8.219 -10.469 1 96.38 178 SER B N 1
ATOM 3153 C CA . SER B 1 178 ? -10.797 -6.805 -10.812 1 96.38 178 SER B CA 1
ATOM 3154 C C . SER B 1 178 ? -9.406 -6.219 -11.023 1 96.38 178 SER B C 1
ATOM 3156 O O . SER B 1 178 ? -8.727 -5.855 -10.062 1 96.38 178 SER B O 1
ATOM 3158 N N . PRO B 1 179 ? -8.977 -6.105 -12.242 1 96.44 179 PRO B N 1
ATOM 3159 C CA . PRO B 1 179 ? -7.656 -5.523 -12.484 1 96.44 179 PRO B CA 1
ATOM 3160 C C . PRO B 1 179 ? -7.539 -4.094 -11.961 1 96.44 179 PRO B C 1
ATOM 3162 O O . PRO B 1 179 ? -6.457 -3.668 -11.547 1 96.44 179 PRO B O 1
ATOM 3165 N N . ASP B 1 180 ? -8.664 -3.355 -11.992 1 94.56 180 ASP B N 1
ATOM 3166 C CA . ASP B 1 180 ? -8.633 -1.987 -11.484 1 94.56 180 ASP B CA 1
ATOM 3167 C C . ASP B 1 180 ? -8.25 -1.961 -10.008 1 94.56 180 ASP B C 1
ATOM 3169 O O . ASP B 1 180 ? -7.434 -1.14 -9.586 1 94.56 180 ASP B O 1
ATOM 3173 N N . TYR B 1 181 ? -8.898 -2.818 -9.336 1 93.75 181 TYR B N 1
ATOM 3174 C CA . TYR B 1 181 ? -8.594 -2.91 -7.914 1 93.75 181 TYR B CA 1
ATOM 3175 C C . TYR B 1 181 ? -7.137 -3.305 -7.695 1 93.75 181 TYR B C 1
ATOM 3177 O O . TYR B 1 181 ? -6.438 -2.695 -6.879 1 93.75 181 TYR B O 1
ATOM 3185 N N . ILE B 1 182 ? -6.664 -4.258 -8.391 1 97.38 182 ILE B N 1
ATOM 3186 C CA . ILE B 1 182 ? -5.289 -4.738 -8.305 1 97.38 182 ILE B CA 1
ATOM 3187 C C . ILE B 1 182 ? -4.324 -3.607 -8.656 1 97.38 182 ILE B C 1
ATOM 3189 O O . ILE B 1 182 ? -3.367 -3.352 -7.918 1 97.38 182 ILE B O 1
ATOM 3193 N N . ASN B 1 183 ? -4.594 -2.938 -9.672 1 97.38 183 ASN B N 1
ATOM 3194 C CA . ASN B 1 183 ? -3.691 -1.892 -10.141 1 97.38 183 ASN B CA 1
ATOM 3195 C C . ASN B 1 183 ? -3.711 -0.675 -9.227 1 97.38 183 ASN B C 1
ATOM 3197 O O . ASN B 1 183 ? -2.73 0.068 -9.148 1 97.38 183 ASN B O 1
ATOM 3201 N N . ALA B 1 184 ? -4.812 -0.487 -8.555 1 93.12 184 ALA B N 1
ATOM 3202 C CA . ALA B 1 184 ? -4.82 0.552 -7.527 1 93.12 184 ALA B CA 1
ATOM 3203 C C . ALA B 1 184 ? -3.795 0.251 -6.438 1 93.12 184 ALA B C 1
ATOM 3205 O O . ALA B 1 184 ? -3.068 1.146 -5.996 1 93.12 184 ALA B O 1
ATOM 3206 N N . PHE B 1 185 ? -3.715 -0.976 -6.074 1 94.44 185 PHE B N 1
ATOM 3207 C CA . PHE B 1 185 ? -2.75 -1.365 -5.051 1 94.44 185 PHE B CA 1
ATOM 3208 C C . PHE B 1 185 ? -1.331 -1.332 -5.609 1 94.44 185 PHE B C 1
ATOM 3210 O O . PHE B 1 185 ? -0.387 -0.982 -4.898 1 94.44 185 PHE B O 1
ATOM 3217 N N . LEU B 1 186 ? -1.162 -1.688 -6.828 1 96.06 186 LEU B N 1
ATOM 3218 C CA . LEU B 1 186 ? 0.157 -1.597 -7.445 1 96.06 186 LEU B CA 1
ATOM 3219 C C . LEU B 1 186 ? 0.625 -0.146 -7.512 1 96.06 186 LEU B C 1
ATOM 3221 O O . LEU B 1 186 ? 1.819 0.131 -7.391 1 96.06 186 LEU B O 1
ATOM 3225 N N . ALA B 1 187 ? -0.269 0.742 -7.758 1 92.19 187 ALA B N 1
ATOM 3226 C CA . ALA B 1 187 ? 0.065 2.164 -7.754 1 92.19 187 ALA B CA 1
ATOM 3227 C C . ALA B 1 187 ? 0.568 2.605 -6.383 1 92.19 187 ALA B C 1
ATOM 3229 O O . ALA B 1 187 ? 1.559 3.334 -6.281 1 92.19 187 ALA B O 1
ATOM 3230 N N . LEU B 1 188 ? -0.151 2.164 -5.355 1 89.5 188 LEU B N 1
ATOM 3231 C CA . LEU B 1 188 ? 0.3 2.463 -3.998 1 89.5 188 LEU B CA 1
ATOM 3232 C C . LEU B 1 188 ? 1.689 1.887 -3.748 1 89.5 188 LEU B C 1
ATOM 3234 O O . LEU B 1 188 ? 2.561 2.568 -3.203 1 89.5 188 LEU B O 1
ATOM 3238 N N . TYR B 1 189 ? 1.872 0.675 -4.105 1 92.5 189 TYR B N 1
ATOM 3239 C CA . TYR B 1 189 ? 3.162 0.01 -3.949 1 92.5 189 TYR B CA 1
ATOM 3240 C C . TYR B 1 189 ? 4.27 0.808 -4.621 1 92.5 189 TYR B C 1
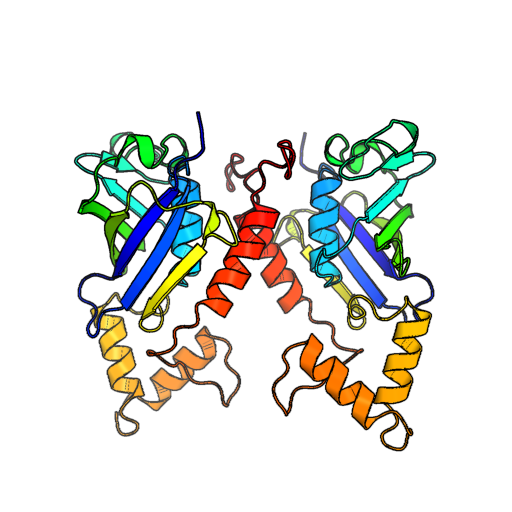ATOM 3242 O O . TYR B 1 189 ? 5.34 1.006 -4.043 1 92.5 189 TYR B O 1
ATOM 3250 N N . TYR B 1 190 ? 4.062 1.213 -5.863 1 88.56 190 TYR B N 1
ATOM 3251 C CA . TYR B 1 190 ? 5.047 1.965 -6.633 1 88.56 190 TYR B CA 1
ATOM 3252 C C . TYR B 1 190 ? 5.406 3.271 -5.934 1 88.56 190 TYR B C 1
ATOM 3254 O O . TYR B 1 190 ? 6.578 3.652 -5.879 1 88.56 190 TYR B O 1
ATOM 3262 N N . ARG B 1 191 ? 4.445 3.857 -5.438 1 84.06 191 ARG B N 1
ATOM 3263 C CA . ARG B 1 191 ? 4.637 5.137 -4.758 1 84.06 191 ARG B CA 1
ATOM 3264 C C . ARG B 1 191 ? 5.449 4.961 -3.48 1 84.06 191 ARG B C 1
ATOM 3266 O O . ARG B 1 191 ? 6.301 5.789 -3.162 1 84.06 191 ARG B O 1
ATOM 3273 N N . TRP B 1 192 ? 5.273 3.865 -2.795 1 86.19 192 TRP B N 1
ATOM 3274 C CA . TRP B 1 192 ? 5.824 3.701 -1.452 1 86.19 192 TRP B CA 1
ATOM 3275 C C . TRP B 1 192 ? 7.16 2.971 -1.498 1 86.19 192 TRP B C 1
ATOM 3277 O O . TRP B 1 192 ? 7.949 3.047 -0.553 1 86.19 192 TRP B O 1
ATOM 3287 N N . SER B 1 193 ? 7.34 2.121 -2.52 1 78.25 193 SER B N 1
ATOM 3288 C CA . SER B 1 193 ? 8.562 1.32 -2.592 1 78.25 193 SER B CA 1
ATOM 3289 C C . SER B 1 193 ? 9.727 2.135 -3.148 1 78.25 193 SER B C 1
ATOM 3291 O O . SER B 1 193 ? 10.836 1.624 -3.277 1 78.25 193 SER B O 1
ATOM 3293 N N . ARG B 1 194 ? 9.523 3.316 -3.664 1 60.44 194 ARG B N 1
ATOM 3294 C CA . ARG B 1 194 ? 10.531 4.137 -4.332 1 60.44 194 ARG B CA 1
ATOM 3295 C C . ARG B 1 194 ? 11.867 4.078 -3.598 1 60.44 194 ARG B C 1
ATOM 3297 O O . ARG B 1 194 ? 11.898 4.02 -2.365 1 60.44 194 ARG B O 1
ATOM 3304 N N . ASP B 1 195 ? 12.875 3.613 -4.461 1 55.12 195 ASP B N 1
ATOM 3305 C CA . ASP B 1 195 ? 14.188 4.078 -4.02 1 55.12 195 ASP B CA 1
ATOM 3306 C C . ASP B 1 195 ? 14.242 5.602 -3.965 1 55.12 195 ASP B C 1
ATOM 3308 O O . ASP B 1 195 ? 14.25 6.266 -5.004 1 55.12 195 ASP B O 1
ATOM 3312 N N . ARG B 1 196 ? 13.391 6.27 -3.346 1 47.09 196 ARG B N 1
ATOM 3313 C CA . ARG B 1 196 ? 13.141 7.691 -3.541 1 47.09 196 ARG B CA 1
ATOM 3314 C C . ARG B 1 196 ? 14.438 8.445 -3.811 1 47.09 196 ARG B C 1
ATOM 3316 O O . ARG B 1 196 ? 14.406 9.617 -4.188 1 47.09 196 ARG B O 1
ATOM 3323 N N . ASN B 1 197 ? 15.523 8.125 -3.287 1 38.66 197 ASN B N 1
ATOM 3324 C CA . ASN B 1 197 ? 16.594 9 -3.748 1 38.66 197 ASN B CA 1
ATOM 3325 C C . ASN B 1 197 ? 16.672 9.031 -5.273 1 38.66 197 ASN B C 1
ATOM 3327 O O . ASN B 1 197 ? 17.609 9.625 -5.836 1 38.66 197 ASN B O 1
ATOM 3331 N N . GLN B 1 198 ? 16 8.172 -5.906 1 36.66 198 GLN B N 1
ATOM 3332 C CA . GLN B 1 198 ? 16.062 8.344 -7.355 1 36.66 198 GLN B CA 1
ATOM 3333 C C . GLN B 1 198 ? 14.93 9.25 -7.848 1 36.66 198 GLN B C 1
ATOM 3335 O O . GLN B 1 198 ? 13.805 9.164 -7.352 1 36.66 198 GLN B O 1
ATOM 3340 N N . PRO B 1 199 ? 15.195 10.383 -8.609 1 32.03 199 PRO B N 1
ATOM 3341 C CA . PRO B 1 199 ? 14.18 11.266 -9.18 1 32.03 199 PRO B CA 1
ATOM 3342 C C . PRO B 1 199 ? 13.023 10.5 -9.828 1 32.03 199 PRO B C 1
ATOM 3344 O O . PRO B 1 199 ? 13.25 9.5 -10.508 1 32.03 199 PRO B O 1
ATOM 3347 N N . LEU B 1 200 ? 11.859 10.531 -9.289 1 32.91 200 LEU B N 1
ATOM 3348 C CA . LEU B 1 200 ? 10.688 9.953 -9.938 1 32.91 200 LEU B CA 1
ATOM 3349 C C . LEU B 1 200 ? 10.758 10.156 -11.453 1 32.91 200 LEU B C 1
ATOM 3351 O O . LEU B 1 200 ? 10.117 9.422 -12.211 1 32.91 200 LEU B O 1
ATOM 3355 N N . TRP B 1 201 ? 10.914 11.383 -11.836 1 28.28 201 TRP B N 1
ATOM 3356 C CA . TRP B 1 201 ? 11.086 11.773 -13.234 1 28.28 201 TRP B CA 1
ATOM 3357 C C . TRP B 1 201 ? 12.562 11.953 -13.57 1 28.28 201 TRP B C 1
ATOM 3359 O O . TRP B 1 201 ? 13.32 12.531 -12.789 1 28.28 201 TRP B O 1
ATOM 3369 N N . ASP B 1 202 ? 13.273 10.984 -13.984 1 27.36 202 ASP B N 1
ATOM 3370 C CA . ASP B 1 202 ? 14.453 11.398 -14.7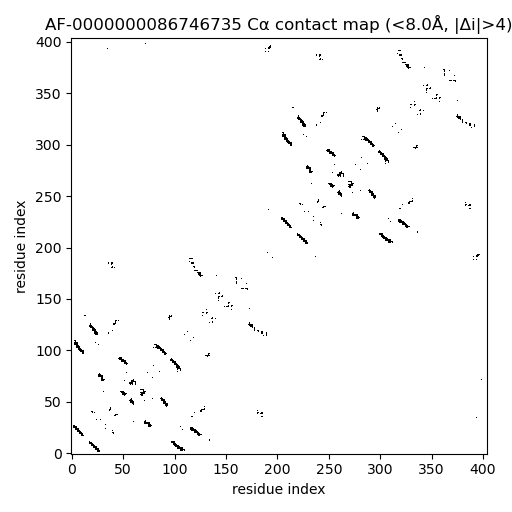42 1 27.36 202 ASP B CA 1
ATOM 3371 C C . ASP B 1 202 ? 14.086 12.43 -15.805 1 27.36 202 ASP B C 1
ATOM 3373 O O . ASP B 1 202 ? 13.102 12.258 -16.531 1 27.36 202 ASP B O 1
#

Nearest PDB structures (foldseek):
  2i1s-assembly1_A  TM=9.037E-01  e=2.211E-17  Methanosarcina mazei Go1
  2i1s-assembly2_B  TM=8.998E-01  e=1.743E-16  Methanosarcina mazei Go1
  2i1s-assembly1_A  TM=9.037E-01  e=1.312E-17  Methanosarcina mazei Go1
  2i1s-assembly2_B  TM=8.997E-01  e=1.321E-16  Methanosarcina mazei Go1

Secondary structure (DSSP, 8-state):
-PPPEEEEEEEETT-SSPPEEEEEEETT-BHHHHHHHHHHHHT----S-EEEEETTEEEESS-SSGGG-EEGGG-BHHHH--STT-EEEEEE-TTTTEEEEEEEEESS--GGG-SSSSEEEEEESPPPPTTS-HHHHHHHHHHHHT-TTSTTHHHHHHHHHHHTT--TT----TT---HHHHHHHHHHHHHHSSGGGS-S--/-PPPEEEEEEEETT-SSPPEEEEEEETT-BHHHHHHHHHHHHT----S-EEEEETTEEEESS-SSGGG-EEGGG-BHHHH--STT-EEEEEE-TTTTEEEEEEEEESS--GGG-SSSSEEEEEESPPPPTTS-HHHHHHHHHHHHT-TTSTTHHHHHHHHHHHTT--TT----TT---HHHHHHHHHHHHHHS--TTS-S--

Foldseek 3Di:
DDWFKWWKKKWFPPAVVIWIFIKMATQQDQVVVVVVLCCLQQVNDQPWWKWKFAPPFIEGCDDPDVVSTHDRRVDGNCNRDQDAQDKIWMWTHPQLTGIMIMGGHDGGDDPVPDPDNMAIDDTWWHRFDPPQRHSVSRVVLVVLCVDCPDPCNVVSQVVVCVSVVHDPPDDDTRGDDDRVVSVVVVVVCVVPVPVPVPPPPD/DDWFKWWKKKWFPPAVVIWIFIKMATQFDQVVVVVVLCCLQQVNDQPWWKWKFAPPFIEGCDDPDVVSTHDRRVDGNCNRDQDAQDKIWMFTHPQLTGIMIMGGHDGGDDPVPDPDNMAIDDTWWHRFDPPQRHNVSRVVLVVLCVDCPHPCNVVSQVVVCVSVVHDPPDDDTRGDDDRVVSVVVVVVCCVPVDPVVPPPPD

Sequence (404 aa):
MNEKFYQLKITLIDSQPAIWRRFVVPASIPLDRLHDAIQIVMGWQDSHLHEFRIGKQRLTEMPEEPSDGKEEGLYRLMDLIKQKGRTFSYIYDFGDNWEHEIILENSNYPENNLPLPIYCLDGARACPLEDTGGVYGYENLIEILNDPSHEEYEETLQWVSELLDLSESGHFNPELFSPDYINAFLALYYRWSRDRNQPLWDMNEKFYQLKITLIDSQPAIWRRFVVPASIPLDRLHDAIQIVMGWQDSHLHEFRIGKQRLTEMPEEPSDGKEEGLYRLMDLIKQKGRTFSYIYDFGDNWEHEIILENSNYPENNLPLPIYCLDGARACPLEDTGGVYGYENLIEILNDPSHEEYEETLQWVSELLDLSESGHFNPELFSPDYINAFLALYYRWSRDRNQPLWD

pLDDT: mean 90.55, std 13.89, range [25.27, 98.94]

Radius of gyration: 23.52 Å; Cα contacts (8 Å, |Δi|>4): 712; chains: 2; bounding box: 57×59×49 Å

Solvent-accessible surface area (backbone atoms only — not comparable to full-atom values): 22260 Å² total; per-residue (Å²): 134,81,88,47,23,28,27,34,36,39,33,45,60,90,42,81,77,64,32,36,36,30,34,32,32,49,28,73,38,30,40,53,56,46,49,53,50,48,30,53,69,49,55,54,82,76,86,53,60,54,37,37,38,50,88,93,43,43,29,16,84,73,44,84,44,73,90,59,25,38,54,22,66,82,37,34,45,50,79,77,52,71,55,59,70,46,67,35,36,40,38,40,30,81,84,44,51,43,42,28,43,36,32,32,70,32,59,68,43,65,66,90,78,46,96,46,74,52,40,58,77,48,67,33,34,36,55,74,68,84,91,42,57,24,64,67,36,39,52,51,50,50,53,36,68,72,31,81,81,40,90,57,18,66,62,50,51,52,50,52,32,60,72,67,67,41,56,95,83,53,71,91,54,67,67,46,64,56,55,68,62,41,38,52,51,40,50,52,46,63,69,43,29,56,84,52,83,50,61,90,67,121,134,81,88,48,23,27,28,34,36,40,33,43,59,89,42,80,77,64,31,35,37,30,33,34,34,49,28,74,37,30,41,52,56,47,49,52,51,48,30,52,69,49,55,55,82,74,86,54,61,56,37,38,39,49,89,92,43,43,29,16,80,73,44,85,44,71,94,58,24,39,53,22,66,81,37,34,44,50,80,77,52,72,54,59,70,44,66,35,36,40,38,40,30,81,86,44,50,42,43,27,44,36,32,32,71,31,59,68,42,64,65,91,78,45,95,45,72,51,38,56,78,48,68,32,33,36,54,73,67,84,91,41,57,24,64,67,35,40,51,51,51,50,53,36,69,73,30,80,79,39,90,58,19,66,63,50,50,51,51,53,31,61,73,66,66,41,55,97,83,51,73,92,54,68,67,46,65,55,56,66,62,41,38,52,51,41,50,50,45,57,68,48,34,49,69,61,90,48,68,90,67,124